Protein 2V62 (pdb70)

Radius of gyration: 31.44 Å; Cα contacts (8 Å, |Δi|>4): 1199; chains: 2; bounding box: 47×101×78 Å

Solvent-accessible surface area: 27498 Å² total; per-residue (Å²): 75,91,77,43,54,73,1,57,8,160,143,55,54,95,14,37,3,8,65,73,127,85,55,19,32,0,39,16,71,134,40,93,67,133,62,15,41,19,4,0,53,13,49,38,88,97,36,86,8,85,29,5,14,75,0,1,83,105,1,1,101,63,114,63,9,42,38,52,40,129,196,77,169,26,102,21,8,1,3,0,47,45,80,8,6,5,83,14,66,58,96,82,52,50,65,39,0,0,0,10,30,56,23,28,87,35,0,114,93,41,31,26,66,121,24,30,15,66,50,79,2,0,20,14,0,0,10,15,0,0,8,0,0,48,8,0,3,105,48,43,7,0,0,3,12,0,48,12,34,10,0,35,23,4,94,113,62,87,59,35,0,16,0,10,58,0,11,86,17,70,63,5,20,29,122,57,104,38,71,112,4,78,67,41,119,218,90,19,52,97,28,38,36,31,19,3,0,1,0,9,3,28,9,5,32,27,0,37,5,0,0,0,6,2,0,0,0,0,0,0,48,4,10,22,13,112,1,54,0,58,169,60,62,135,70,41,88,28,0,40,70,24,0,30,84,10,6,74,61,18,44,58,24,0,54,159,77,21,60,133,79,18,50,2,76,24,1,1,86,0,0,53,29,6,32,70,11,9,1,58,64,110,2,80,7,81,29,2,56,146,31,2,38,75,165,57,57,129,65,41,121,22,56,51,67,64,155,85,102,72,92,122,41,56,66,2,75,8,160,143,54,52,86,15,37,1,2,54,73,131,100,37,52,19,36,0,15,14,70,132,41,85,118,126,84,13,44,19,6,0,51,8,18,83,137,111,38,78,9,80,29,3,15,72,0,2,90,104,2,5,96,61,106,65,11,45,43,43,39,123,188,99,158,23,101,22,8,3,3,0,53,44,78,8,5,5,78,15,77,56,88,82,52,56,61,50,0,1,0,8,31,58,21,29,85,35,0,112,93,40,32,25,65,122,25,29,16,59,51,78,2,0,19,14,0,0,11,20,0,0,10,0,0,44,7,0,4,108,49,41,6,0,0,3,13,0,46,12,33,10,0,33,25,4,97,96,64,84,62,35,0,18,0,7,49,0,6,77,14,72,63,6,20,30,122,57,106,47,76,135,91,116,104,41,118,222,91,19,50,97,28,39,38,31,19,3,0,21,3,10,4,58,9,5,32,26,0,36,44,0,0,0,17,2,0,0,0,0,0,0,46,3,10,22,13,85,2,53,0,54,169,60,62,136,71,42,88,29,0,40,71,23,0,51,83,8,7,102,113,31,58,24,25,0,18,39,56,2,17,7,10,15,16,0,44,25,1,2,86,0,0,52,30,7,90,86,17,52,26,88,77,114,2,80,8,79,28,1,57,145,33,2,34,75,145,59,105,117,67,40,122,20,56,50,66,64,80,13,76

Sequence (619 aa):
FPEGKVLDDMEGNQWVLGKKILIYLAFPTNKPEKDARHVVKVEYQEGPLFSELKFYQRVAKKDCIKKWIERKQLDYLGIPLFYGSGLTEFKGRSYRFMVMERLGIDLQKISGQNGTFKKSTVLQLGIRMLDVLEYIHENEYVHGDIKAANLLLGYKNPDQVYLADYGLSYRYCPNGNHKQYQENPRKGHNGTIEFTSLDAHKGVALSRRSDVEILGYCMLRWLCGKLPWEQNLKDPVAVQTAKTNLLDELPQSVLKWAPSGSSCCEIAQFLVCAHSLAYDEKPNYQALKKILNPHGIPLGPLDFSTKGQFPEGKVLDDMEGNQWVLGKKIGLIYLAFPTNKPEKDARHVVKVEEYYQQEEGPLFSELKFYQRVAKKDCIKKWIERKQLDYLGIPLFYGSGLTEFKGRSYRFMVMERLGIDLQKISGQNGTFKKSTVLQLGIRMLDVLEYIHENEYVHGDIKAANLLLGYKNPDQVYLADYGLSYRYCPNGNHKQYQENPRKGHNGTIEFTSLDAHKGVALSRRSDVEILGYCMLRWLCGKLPWEQNLKDPVAVQTAKTNLLDELPQSVLKWAPSGSSCCEIAQFLVCAHSLAYDEKPNYQALKKILNPHGIPLGPLDFSTKGQ

InterPro domains:
  IPR000719 Protein kinase domain [PF00069] (31-263)
  IPR000719 Protein kinase domain [PS50011] (29-319)
  IPR000719 Protein kinase domain [SM00220] (29-313)
  IPR008271 Serine/threonine-protein kinase, active site [PS00108] (162-174)
  IPR011009 Protein kinase-like domain superfamily [SSF56112] (23-317)
  IPR050235 Casein kinase 1/Serine/threonine-protein kinase-like [PTHR11909] (19-368)

Structure (mmCIF, N/CA/C/O backbone):
data_2V62
#
_entry.id   2V62
#
_cell.length_a   70.655
_cell.length_b   157.532
_cell.length_c   56.288
_cell.angle_alpha   90.00
_cell.angle_beta   90.00
_cell.angle_gamma   90.00
#
_symmetry.space_group_name_H-M   'P 21 21 2'
#
loop_
_entity.id
_entity.type
_entity.pdbx_description
1 polymer 'SERINE/THREONINE-PROTEIN KINASE VRK2'
2 non-polymer 'MAGNESIUM ION'
3 non-polymer 'SUCCINIC ACID'
4 non-polymer 1,2-ETHANEDIOL
5 water water
#
loop_
_atom_site.group_PDB
_atom_site.id
_atom_site.type_symbol
_atom_site.label_atom_id
_atom_site.label_alt_id
_atom_site.label_comp_id
_atom_site.label_asym_id
_atom_site.label_entity_id
_atom_site.label_seq_id
_atom_site.pdbx_PDB_ins_code
_atom_site.Cartn_x
_atom_site.Cartn_y
_atom_site.Cartn_z
_atom_site.occupancy
_atom_site.B_iso_or_equiv
_atom_site.auth_seq_id
_atom_site.auth_comp_id
_atom_site.auth_asym_id
_atom_site.auth_atom_id
_atom_site.pdbx_PDB_model_num
ATOM 1 N N . PHE A 1 25 ? 29.465 -4.372 24.435 1.00 45.97 15 PHE A N 1
ATOM 2 C CA . PHE A 1 25 ? 28.432 -5.428 24.688 1.00 44.84 15 PHE A CA 1
ATOM 3 C C . PHE A 1 25 ? 27.874 -6.009 23.390 1.00 42.93 15 PHE A C 1
ATOM 4 O O . PHE A 1 25 ? 27.491 -5.257 22.489 1.00 44.76 15 PHE A O 1
ATOM 12 N N . PRO A 1 26 ? 27.783 -7.348 23.306 1.00 38.46 16 PRO A N 1
ATOM 13 C CA . PRO A 1 26 ? 27.248 -7.961 22.090 1.00 35.99 16 PRO A CA 1
ATOM 14 C C . PRO A 1 26 ? 25.731 -7.781 21.946 1.00 34.42 16 PRO A C 1
ATOM 15 O O . PRO A 1 26 ? 25.006 -7.803 22.941 1.00 34.31 16 PRO A O 1
ATOM 19 N N . GLU A 1 27 ? 25.274 -7.590 20.707 1.00 35.57 17 GLU A N 1
ATOM 20 C CA . GLU A 1 27 ? 23.844 -7.621 20.373 1.00 33.11 17 GLU A CA 1
ATOM 21 C C . GLU A 1 27 ? 23.313 -9.022 20.654 1.00 30.39 17 GLU A C 1
ATOM 22 O O . GLU A 1 27 ? 23.971 -10.006 20.327 1.00 23.24 17 GLU A O 1
ATOM 24 N N . GLY A 1 28 ? 22.144 -9.109 21.287 1.00 30.92 18 GLY A N 1
ATOM 25 C CA . GLY A 1 28 ? 21.579 -10.397 21.704 1.00 26.57 18 GLY A CA 1
ATOM 26 C C . GLY A 1 28 ? 21.720 -10.667 23.191 1.00 24.80 18 GLY A C 1
ATOM 27 O O . GLY A 1 28 ? 21.022 -11.521 23.731 1.00 25.02 18 GLY A O 1
ATOM 28 N N . LYS A 1 29 ? 22.620 -9.946 23.858 1.00 24.78 19 LYS A N 1
ATOM 29 C CA . LYS A 1 29 ? 22.804 -10.085 25.297 1.00 22.08 19 LYS A CA 1
ATOM 30 C C . LYS A 1 29 ? 21.515 -9.739 26.033 1.00 21.50 19 LYS A C 1
ATOM 31 O O . LYS A 1 29 ? 20.941 -8.666 25.807 1.00 19.34 19 LYS A O 1
ATOM 37 N N . VAL A 1 30 ? 21.075 -10.647 26.907 1.00 21.24 20 VAL A N 1
ATOM 38 C CA . VAL A 1 30 ? 19.868 -10.445 27.703 1.00 23.34 20 VAL A CA 1
ATOM 39 C C . VAL A 1 30 ? 20.232 -9.845 29.034 1.00 21.15 20 VAL A C 1
ATOM 40 O O . VAL A 1 30 ? 21.127 -10.336 29.735 1.00 24.53 20 VAL A O 1
ATOM 44 N N . LEU A 1 31 ? 19.531 -8.761 29.374 1.00 20.27 21 LEU A N 1
ATOM 45 C CA . LEU A 1 31 ? 19.687 -8.083 30.641 1.00 20.67 21 LEU A CA 1
ATOM 46 C C . LEU A 1 31 ? 18.443 -8.342 31.476 1.00 18.56 21 LEU A C 1
ATOM 47 O O . LEU A 1 31 ? 17.346 -8.456 30.959 1.00 20.89 21 LEU A O 1
ATOM 52 N N . ASP A 1 32 ? 18.644 -8.430 32.773 1.00 16.33 22 ASP A N 1
ATOM 53 C CA . ASP A 1 32 ? 17.596 -8.638 33.750 1.00 18.55 22 ASP A CA 1
ATOM 54 C C . ASP A 1 32 ? 17.514 -7.386 34.620 1.00 19.84 22 ASP A C 1
ATOM 55 O O . ASP A 1 32 ? 18.479 -7.018 35.298 1.00 22.79 22 ASP A O 1
ATOM 57 N N . ASP A 1 33 ? 16.352 -6.749 34.623 1.00 22.20 23 ASP A N 1
ATOM 58 C CA . ASP A 1 33 ? 16.174 -5.545 35.434 1.00 15.52 23 ASP A CA 1
ATOM 59 C C . ASP A 1 33 ? 15.698 -5.946 36.813 1.00 20.54 23 ASP A C 1
ATOM 60 O O . ASP A 1 33 ? 15.458 -7.130 37.066 1.00 17.42 23 ASP A O 1
ATOM 65 N N . MET A 1 34 ? 15.678 -4.986 37.733 1.00 18.85 24 MET A N 1
ATOM 66 C CA . MET A 1 34 ? 15.312 -5.261 39.110 1.00 14.55 24 MET A CA 1
ATOM 67 C C . MET A 1 34 ? 13.897 -5.746 39.297 1.00 16.05 24 MET A C 1
ATOM 68 O O . MET A 1 34 ? 13.602 -6.458 40.224 1.00 17.06 24 MET A O 1
ATOM 73 N N . GLU A 1 35 ? 12.998 -5.350 38.414 1.00 17.83 25 GLU A N 1
ATOM 74 C CA . GLU A 1 35 ? 11.633 -5.771 38.520 1.00 19.84 25 GLU A CA 1
ATOM 75 C C . GLU A 1 35 ? 11.522 -7.226 38.112 1.00 19.83 25 GLU A C 1
ATOM 76 O O . GLU A 1 35 ? 10.608 -7.910 38.551 1.00 17.44 25 GLU A O 1
ATOM 82 N N . GLY A 1 36 ? 12.494 -7.691 37.324 1.00 14.69 26 GLY A N 1
ATOM 83 C CA . GLY A 1 36 ? 12.555 -9.046 36.837 1.00 12.78 26 GLY A CA 1
ATOM 84 C C . GLY A 1 36 ? 12.146 -9.144 35.370 1.00 12.31 26 GLY A C 1
ATOM 85 O O . GLY A 1 36 ? 11.990 -10.251 34.847 1.00 16.82 26 GLY A O 1
ATOM 86 N N . ASN A 1 37 ? 11.972 -8.014 34.694 1.00 16.88 27 ASN A N 1
ATOM 87 C CA . ASN A 1 37 ? 11.789 -8.027 33.229 1.00 11.73 27 ASN A CA 1
ATOM 88 C C . ASN A 1 37 ? 13.118 -8.311 32.570 1.00 15.56 27 ASN A C 1
ATOM 89 O O . ASN A 1 37 ? 14.175 -7.963 33.102 1.00 16.36 27 ASN A O 1
ATOM 94 N N . GLN A 1 38 ? 13.049 -8.946 31.415 1.00 14.22 28 GLN A N 1
ATOM 95 C CA . GLN A 1 38 ? 14.218 -9.289 30.637 1.00 19.31 28 GLN A CA 1
ATOM 96 C C . GLN A 1 38 ? 14.246 -8.462 29.346 1.00 19.47 28 GLN A C 1
ATOM 97 O O . GLN A 1 38 ? 13.212 -8.220 28.700 1.00 14.65 28 GLN A O 1
ATOM 103 N N . TRP A 1 39 ? 15.443 -8.017 28.986 1.00 17.37 29 TRP A N 1
ATOM 104 C CA . TRP A 1 39 ? 15.629 -7.157 27.823 1.00 16.96 29 TRP A CA 1
ATOM 105 C C . TRP A 1 39 ? 16.758 -7.676 26.968 1.00 19.62 29 TRP A C 1
ATOM 106 O O . TRP A 1 39 ? 17.768 -8.109 27.494 1.00 19.09 29 TRP A O 1
ATOM 117 N N . VAL A 1 40 ? 16.602 -7.622 25.655 1.00 18.18 30 VAL A N 1
ATOM 118 C CA . VAL A 1 40 ? 17.651 -8.083 24.749 1.00 22.61 30 VAL A CA 1
ATOM 119 C C . VAL A 1 40 ? 18.232 -6.853 24.067 1.00 24.81 30 VAL A C 1
ATOM 120 O O . VAL A 1 40 ? 17.499 -6.036 23.503 1.00 25.74 30 VAL A O 1
ATOM 124 N N . LEU A 1 41 ? 19.555 -6.725 24.167 1.00 25.84 31 LEU A N 1
ATOM 125 C CA . LEU A 1 41 ? 20.302 -5.631 23.547 1.00 22.05 31 LEU A CA 1
ATOM 126 C C . LEU A 1 41 ? 20.296 -5.713 22.043 1.00 23.11 31 LEU A C 1
ATOM 127 O O . LEU A 1 41 ? 20.523 -6.791 21.471 1.00 28.10 31 LEU A O 1
ATOM 132 N N . GLY A 1 42 ? 20.075 -4.562 21.410 1.00 24.97 32 GLY A N 1
ATOM 133 C CA . GLY A 1 42 ? 20.194 -4.416 19.966 1.00 22.54 32 GLY A CA 1
ATOM 134 C C . GLY A 1 42 ? 21.497 -3.720 19.626 1.00 22.87 32 GLY A C 1
ATOM 135 O O . GLY A 1 42 ? 22.442 -3.737 20.418 1.00 22.57 32 GLY A O 1
ATOM 136 N N . LYS A 1 43 ? 21.538 -3.084 18.460 1.00 21.70 33 LYS A N 1
ATOM 137 C CA . LYS A 1 43 ? 22.737 -2.386 18.009 1.00 23.84 33 LYS A CA 1
ATOM 138 C C . LYS A 1 43 ? 23.017 -1.086 18.797 1.00 22.94 33 LYS A C 1
ATOM 139 O O . LYS A 1 43 ? 22.090 -0.367 19.193 1.00 19.60 33 LYS A O 1
ATOM 141 N N . LYS A 1 44 ? 24.301 -0.785 19.009 1.00 22.87 34 LYS A N 1
ATOM 142 C CA . LYS A 1 44 ? 24.710 0.494 19.597 1.00 21.66 34 LYS A CA 1
ATOM 143 C C . LYS A 1 44 ? 24.266 1.649 18.694 1.00 22.50 34 LYS A C 1
ATOM 144 O O . LYS A 1 44 ? 24.206 1.499 17.470 1.00 25.54 34 LYS A O 1
ATOM 146 N N . ILE A 1 45 ? 23.941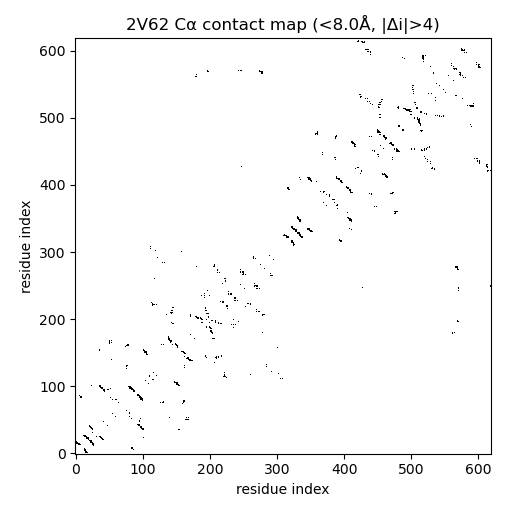 2.787 19.297 1.00 27.94 35 ILE A N 1
ATOM 147 C CA . ILE A 1 45 ? 23.634 4.020 18.559 1.00 30.27 35 ILE A CA 1
ATOM 148 C C . ILE A 1 45 ? 24.673 5.087 18.913 1.00 32.26 35 ILE A C 1
ATOM 149 O O . ILE A 1 45 ? 24.821 5.448 20.094 1.00 36.23 35 ILE A O 1
ATOM 154 N N . LEU A 1 52 ? 27.480 4.357 26.619 1.00 42.39 42 LEU A N 1
ATOM 155 C CA . LEU A 1 52 ? 26.863 3.651 25.501 1.00 36.27 42 LEU A CA 1
ATOM 156 C C . LEU A 1 52 ? 25.314 3.566 25.612 1.00 32.18 42 LEU A C 1
ATOM 157 O O . LEU A 1 52 ? 24.736 3.337 26.698 1.00 23.52 42 LEU A O 1
ATOM 159 N N . ILE A 1 53 ? 24.665 3.755 24.462 1.00 29.24 43 ILE A N 1
ATOM 160 C CA . ILE A 1 53 ? 23.223 3.613 24.319 1.00 28.96 43 ILE A CA 1
ATOM 161 C C . ILE A 1 53 ? 22.936 2.571 23.233 1.00 26.96 43 ILE A C 1
ATOM 162 O O . ILE A 1 53 ? 23.562 2.578 22.171 1.00 29.94 43 ILE A O 1
ATOM 167 N N . TYR A 1 54 ? 22.045 1.630 23.538 1.00 24.79 44 TYR A N 1
ATOM 168 C CA . TYR A 1 54 ? 21.692 0.556 22.609 1.00 21.77 44 TYR A CA 1
ATOM 169 C C . TYR A 1 54 ? 20.199 0.504 22.436 1.00 20.33 44 TYR A C 1
ATOM 170 O O . TYR A 1 54 ? 19.454 0.873 23.345 1.00 19.67 44 TYR A O 1
ATOM 179 N N . LEU A 1 55 ? 19.758 0.023 21.283 1.00 20.73 45 LEU A N 1
ATOM 180 C CA . LEU A 1 55 ? 18.365 -0.352 21.122 1.00 21.64 45 LEU A CA 1
ATOM 181 C C . LEU A 1 55 ? 18.113 -1.516 22.067 1.00 24.80 45 LEU A C 1
ATOM 182 O O . LEU A 1 55 ? 19.025 -2.296 22.342 1.00 29.66 45 LEU A O 1
ATOM 187 N N . ALA A 1 56 ? 16.897 -1.609 22.593 1.00 23.07 46 ALA A N 1
ATOM 188 C CA . ALA A 1 56 ? 16.526 -2.706 23.474 1.00 22.72 46 ALA A CA 1
ATOM 189 C C . ALA A 1 56 ? 15.175 -3.259 23.027 1.00 22.86 46 ALA A C 1
ATOM 190 O O . ALA A 1 56 ? 14.341 -2.535 22.453 1.00 18.79 46 ALA A O 1
ATOM 192 N N . PHE A 1 57 ? 14.998 -4.567 23.196 1.00 23.39 47 PHE A N 1
ATOM 193 C CA . PHE A 1 57 ? 13.713 -5.201 22.939 1.00 23.29 47 PHE A CA 1
ATOM 194 C C . PHE A 1 57 ? 13.317 -5.999 24.181 1.00 23.95 47 PHE A C 1
ATOM 195 O O . PHE A 1 57 ? 14.178 -6.590 24.852 1.00 21.48 47 PHE A O 1
ATOM 203 N N . PRO A 1 58 ? 12.022 -5.991 24.524 1.00 22.78 48 PRO A N 1
ATOM 204 C CA . PRO A 1 58 ? 11.564 -6.921 25.536 1.00 26.94 48 PRO A CA 1
ATOM 205 C C . PRO A 1 58 ? 11.608 -8.336 24.963 1.00 18.42 48 PRO A C 1
ATOM 206 O O . PRO A 1 58 ? 11.333 -8.525 23.779 1.00 23.22 48 PRO A O 1
ATOM 210 N N . THR A 1 59 ? 11.969 -9.318 25.786 1.00 22.92 49 THR A N 1
ATOM 211 C CA . THR A 1 59 ? 12.083 -10.700 25.332 1.00 24.79 49 THR A CA 1
ATOM 212 C C . THR A 1 59 ? 10.693 -11.314 25.039 1.00 28.88 49 THR A C 1
ATOM 213 O O . THR A 1 59 ? 10.581 -12.303 24.301 1.00 33.06 49 THR A O 1
ATOM 217 N N . ASN A 1 60 ? 9.648 -10.701 25.596 1.00 32.73 50 ASN A N 1
ATOM 218 C CA . ASN A 1 60 ? 8.261 -11.108 25.336 1.00 37.80 50 ASN A CA 1
ATOM 219 C C . ASN A 1 60 ? 7.670 -10.645 23.975 1.00 37.22 50 ASN A C 1
ATOM 220 O O . ASN A 1 60 ? 7.070 -11.453 23.262 1.00 36.83 50 ASN A O 1
ATOM 225 N N . LYS A 1 61 ? 7.834 -9.365 23.624 1.00 40.73 51 LYS A N 1
ATOM 226 C CA . LYS A 1 61 ? 7.290 -8.807 22.369 1.00 36.83 51 LYS A CA 1
ATOM 227 C C . LYS A 1 61 ? 8.252 -9.026 21.186 1.00 39.53 51 LYS A C 1
ATOM 228 O O . LYS A 1 61 ? 9.396 -9.435 21.396 1.00 41.12 51 LYS A O 1
ATOM 230 N N . PRO A 1 62 ? 7.781 -8.796 19.930 1.00 43.50 52 PRO A N 1
ATOM 231 C CA . PRO A 1 62 ? 8.646 -8.914 18.737 1.00 40.46 52 PRO A CA 1
ATOM 232 C C . PRO A 1 62 ? 9.379 -7.595 18.348 1.00 42.34 52 PRO A C 1
ATOM 233 O O . PRO A 1 62 ? 8.900 -6.484 18.666 1.00 40.92 52 PRO A O 1
ATOM 237 N N . GLU A 1 63 ? 10.520 -7.743 17.656 1.00 39.41 53 GLU A N 1
ATOM 238 C CA . GLU A 1 63 ? 11.458 -6.630 17.357 1.00 37.30 53 GLU A CA 1
ATOM 239 C C . GLU A 1 63 ? 10.826 -5.452 16.585 1.00 29.70 53 GLU A C 1
ATOM 240 O O . GLU A 1 63 ? 11.233 -4.288 16.730 1.00 29.48 53 GLU A O 1
ATOM 242 N N . LYS A 1 64 ? 9.826 -5.783 15.778 1.00 18.82 54 LYS A N 1
ATOM 243 C CA . LYS A 1 64 ? 9.034 -4.834 15.023 1.00 21.57 54 LYS A CA 1
ATOM 244 C C . LYS A 1 64 ? 8.551 -3.707 15.921 1.00 27.09 54 LYS A C 1
ATOM 245 O O . LYS A 1 64 ? 8.550 -2.527 15.542 1.00 28.97 54 LYS A O 1
ATOM 248 N N . ASP A 1 65 ? 8.164 -4.081 17.133 1.00 34.15 55 ASP A N 1
ATOM 249 C CA . ASP A 1 65 ? 7.632 -3.138 18.093 1.00 37.81 55 ASP A CA 1
ATOM 250 C C . ASP A 1 65 ? 8.744 -2.609 19.062 1.00 39.42 55 ASP A C 1
ATOM 251 O O . ASP A 1 65 ? 8.580 -2.663 20.284 1.00 49.05 55 ASP A O 1
ATOM 253 N N . ALA A 1 66 ? 9.860 -2.096 18.513 1.00 37.03 56 ALA A N 1
ATOM 254 C CA . ALA A 1 66 ? 11.032 -1.665 19.330 1.00 38.64 56 ALA A CA 1
ATOM 255 C C . ALA A 1 66 ? 10.967 -0.189 19.749 1.00 35.75 56 ALA A C 1
ATOM 256 O O . ALA A 1 66 ? 11.363 0.710 18.990 1.00 38.26 56 ALA A O 1
ATOM 258 N N . ARG A 1 67 ? 10.506 0.066 20.967 1.00 30.26 57 ARG A N 1
ATOM 259 C CA . ARG A 1 67 ? 10.257 1.419 21.399 1.00 25.99 57 ARG A CA 1
ATOM 260 C C . ARG A 1 67 ? 11.140 1.787 22.589 1.00 22.23 57 ARG A C 1
ATOM 261 O O . ARG A 1 67 ? 10.769 2.667 23.371 1.00 22.08 57 ARG A O 1
ATOM 263 N N . HIS A 1 68 ? 12.290 1.101 22.719 1.00 13.57 58 HIS A N 1
ATOM 264 C CA . HIS A 1 68 ? 13.150 1.185 23.915 1.00 14.60 58 HIS A CA 1
ATOM 265 C C . HIS A 1 68 ? 14.622 1.335 23.586 1.00 13.24 58 HIS A C 1
ATOM 266 O O . HIS A 1 68 ? 15.109 0.816 22.597 1.00 17.74 58 HIS A O 1
ATOM 273 N N . VAL A 1 69 ? 15.360 1.929 24.529 1.00 15.96 59 VAL A N 1
ATOM 274 C CA . VAL A 1 69 ? 16.813 1.934 24.413 1.00 12.40 59 VAL A CA 1
ATOM 275 C C . VAL A 1 69 ? 17.331 1.587 25.740 1.00 13.67 59 VAL A C 1
ATOM 276 O O . VAL A 1 69 ? 16.618 1.761 26.687 1.00 12.90 59 VAL A O 1
ATOM 280 N N . VAL A 1 70 ? 18.546 1.067 25.809 1.00 18.34 60 VAL A N 1
ATOM 281 C CA . VAL A 1 70 ? 19.165 0.805 27.103 1.00 15.77 60 VAL A CA 1
ATOM 282 C C . VAL A 1 70 ? 20.448 1.624 27.175 1.00 18.80 60 VAL A C 1
ATOM 283 O O . VAL A 1 70 ? 21.250 1.641 26.227 1.00 24.97 60 VAL A O 1
ATOM 287 N N . LYS A 1 71 ? 20.618 2.312 28.291 1.00 22.58 61 LYS A N 1
ATOM 288 C CA . LYS A 1 71 ? 21.799 3.113 28.557 1.00 20.85 61 LYS A CA 1
ATOM 289 C C . LYS A 1 71 ? 22.695 2.356 29.537 1.00 20.70 61 LYS A C 1
ATOM 290 O O . LYS A 1 71 ? 22.237 1.921 30.578 1.00 21.99 61 LYS A O 1
ATOM 296 N N . VAL A 1 72 ? 23.969 2.174 29.198 1.00 22.74 62 VAL A N 1
ATOM 297 C CA . VAL A 1 72 ? 24.891 1.359 30.008 1.00 18.60 62 VAL A CA 1
ATOM 298 C C . VAL A 1 72 ? 26.131 2.159 30.403 1.00 25.92 62 VAL A C 1
ATOM 299 O O . VAL A 1 72 ? 26.684 2.874 29.572 1.00 35.37 62 VAL A O 1
ATOM 303 N N . GLU A 1 73 ? 26.520 2.046 31.680 1.00 31.21 63 GLU A N 1
ATOM 304 C CA . GLU A 1 73 ? 27.755 2.633 32.252 1.00 37.79 63 GLU A CA 1
ATOM 305 C C . GLU A 1 73 ? 28.240 1.655 33.327 1.00 42.37 63 GLU A C 1
ATOM 306 O O . GLU A 1 73 ? 27.452 0.847 33.816 1.00 43.87 63 GLU A O 1
ATOM 312 N N . TYR A 1 74 ? 29.516 1.720 33.710 1.00 48.87 64 TYR A N 1
ATOM 313 C CA . TYR A 1 74 ? 30.000 0.998 34.907 1.00 53.07 64 TYR A CA 1
ATOM 314 C C . TYR A 1 74 ? 29.247 1.458 36.174 1.00 55.11 64 TYR A C 1
ATOM 315 O O . TYR A 1 74 ? 28.404 2.357 36.108 1.00 51.13 64 TYR A O 1
ATOM 317 N N . GLN A 1 75 ? 29.553 0.859 37.327 1.00 59.05 65 GLN A N 1
ATOM 318 C CA . GLN A 1 75 ? 29.082 1.407 38.621 1.00 63.21 65 GLN A CA 1
ATOM 319 C C . GLN A 1 75 ? 30.015 2.525 39.148 1.00 67.48 65 GLN A C 1
ATOM 320 O O . GLN A 1 75 ? 30.051 2.790 40.354 1.00 68.25 65 GLN A O 1
ATOM 326 N N . GLU A 1 76 ? 30.753 3.177 38.245 1.00 72.03 66 GLU A N 1
ATOM 327 C CA . GLU A 1 76 ? 31.716 4.218 38.607 1.00 74.64 66 GLU A CA 1
ATOM 328 C C . GLU A 1 76 ? 31.016 5.565 38.747 1.00 77.20 66 GLU A C 1
ATOM 329 O O . GLU A 1 76 ? 29.971 5.672 39.391 1.00 79.48 66 GLU A O 1
ATOM 331 N N . GLY A 1 78 ? 28.158 6.969 38.207 1.00 51.62 68 GLY A N 1
ATOM 332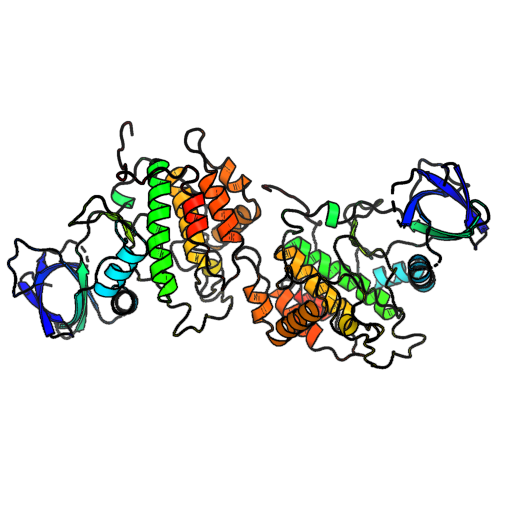 C CA . GLY A 1 78 ? 28.239 8.399 38.508 1.00 50.14 68 GLY A CA 1
ATOM 333 C C . GLY A 1 78 ? 27.080 9.217 37.941 1.00 44.53 68 GLY A C 1
ATOM 334 O O . GLY A 1 78 ? 26.057 9.401 38.605 1.00 44.97 68 GLY A O 1
ATOM 335 N N . PRO A 1 79 ? 27.253 9.770 36.732 1.00 45.60 69 PRO A N 1
ATOM 336 C CA . PRO A 1 79 ? 26.123 10.432 36.037 1.00 41.39 69 PRO A CA 1
ATOM 337 C C . PRO A 1 79 ? 24.929 9.532 35.639 1.00 38.98 69 PRO A C 1
ATOM 338 O O . PRO A 1 79 ? 23.799 10.028 35.610 1.00 39.59 69 PRO A O 1
ATOM 342 N N . LEU A 1 80 ? 25.178 8.257 35.314 1.00 39.25 70 LEU A N 1
ATOM 343 C CA . LEU A 1 80 ? 24.079 7.326 35.067 1.00 36.41 70 LEU A CA 1
ATOM 344 C C . LEU A 1 80 ? 23.309 7.058 36.359 1.00 33.76 70 LEU A C 1
ATOM 345 O O . LEU A 1 80 ? 22.104 6.993 36.325 1.00 32.15 70 LEU A O 1
ATOM 350 N N . PHE A 1 81 ? 23.994 6.928 37.495 1.00 31.69 71 PHE A N 1
ATOM 351 C CA . PHE A 1 81 ? 23.299 6.707 38.757 1.00 31.56 71 PHE A CA 1
ATOM 352 C C . PHE A 1 81 ? 22.519 7.942 39.158 1.00 28.93 71 PHE A C 1
ATOM 353 O O . PHE A 1 81 ? 21.435 7.829 39.719 1.00 30.10 71 PHE A O 1
ATOM 361 N N . SER A 1 82 ? 23.070 9.128 38.866 1.00 35.41 72 SER A N 1
ATOM 362 C CA . SER A 1 82 ? 22.346 10.374 39.004 1.00 35.87 72 SER A CA 1
ATOM 363 C C . SER A 1 82 ? 21.113 10.394 38.111 1.00 33.98 72 SER A C 1
ATOM 364 O O . SER A 1 82 ? 20.061 10.763 38.574 1.00 30.38 72 SER A O 1
ATOM 367 N N . GLU A 1 83 ? 21.234 10.005 36.847 1.00 32.33 73 GLU A N 1
ATOM 368 C CA . GLU A 1 83 ? 20.052 9.897 35.991 1.00 31.59 73 GLU A CA 1
ATOM 369 C C . GLU A 1 83 ? 19.084 8.859 36.511 1.00 29.00 73 GLU A C 1
ATOM 370 O O . GLU A 1 83 ? 17.888 9.071 36.480 1.00 30.31 73 GLU A O 1
ATOM 376 N N . LEU A 1 84 ? 19.608 7.710 36.938 1.00 30.38 74 LEU A N 1
ATOM 377 C CA . LEU A 1 84 ? 18.749 6.653 37.500 1.00 29.71 74 LEU A CA 1
ATOM 378 C C . LEU A 1 84 ? 17.860 7.082 38.673 1.00 32.75 74 LEU A C 1
ATOM 379 O O . LEU A 1 84 ? 16.680 6.748 38.673 1.00 32.26 74 LEU A O 1
ATOM 384 N N . LYS A 1 85 ? 18.408 7.793 39.672 1.00 29.68 75 LYS A N 1
ATOM 385 C CA . LYS A 1 85 ? 17.593 8.310 40.753 1.00 32.56 75 LYS A CA 1
ATOM 386 C C . LYS A 1 85 ? 16.517 9.244 40.212 1.00 31.86 75 LYS A C 1
ATOM 387 O O . LYS A 1 85 ? 15.389 9.122 40.609 1.00 31.46 75 LYS A O 1
ATOM 393 N N . PHE A 1 86 ? 16.851 10.134 39.276 1.00 29.96 76 PHE A N 1
ATOM 394 C CA . PHE A 1 86 ? 15.806 10.971 38.687 1.00 28.71 76 PHE A CA 1
ATOM 395 C C . PHE A 1 86 ? 14.620 10.187 37.996 1.00 33.57 76 PHE A C 1
ATOM 396 O O . PHE A 1 86 ? 13.422 10.329 38.326 1.00 30.76 76 PHE A O 1
ATOM 404 N N . TYR A 1 87 ? 14.980 9.291 37.099 1.00 27.38 77 TYR A N 1
ATOM 405 C CA . TYR A 1 87 ? 14.032 8.584 36.245 1.00 27.79 77 TYR A CA 1
ATOM 406 C C . TYR A 1 87 ? 13.193 7.657 37.067 1.00 34.64 77 TYR A C 1
ATOM 407 O O . TYR A 1 87 ? 12.010 7.601 36.863 1.00 32.03 77 TYR A O 1
ATOM 416 N N . GLN A 1 88 ? 13.781 6.976 38.048 1.00 34.95 78 GLN A N 1
ATOM 417 C CA . GLN A 1 88 ? 13.010 6.109 38.939 1.00 33.40 78 GLN A CA 1
ATOM 418 C C . GLN A 1 88 ? 12.016 6.884 39.775 1.00 34.40 78 GLN A C 1
ATOM 419 O O . GLN A 1 88 ? 10.920 6.395 40.036 1.00 34.28 78 GLN A O 1
ATOM 425 N N . ARG A 1 89 ? 12.403 8.078 40.234 1.00 35.51 79 ARG A N 1
ATOM 426 C CA . ARG A 1 89 ? 11.539 8.827 41.148 1.00 33.60 79 ARG A CA 1
ATOM 427 C C . ARG A 1 89 ? 10.515 9.663 40.406 1.00 35.52 79 ARG A C 1
ATOM 428 O O . ARG A 1 89 ? 9.439 9.911 40.918 1.00 31.34 79 ARG A O 1
ATOM 436 N N . VAL A 1 90 ? 10.845 10.100 39.196 1.00 34.00 80 VAL A N 1
ATOM 437 C CA . VAL A 1 90 ? 10.016 11.091 38.508 1.00 32.44 80 VAL A CA 1
ATOM 438 C C . VAL A 1 90 ? 9.330 10.603 37.238 1.00 39.18 80 VAL A C 1
ATOM 439 O O . VAL A 1 90 ? 8.212 11.037 36.959 1.00 39.74 80 VAL A O 1
ATOM 443 N N . ALA A 1 91 ? 9.975 9.726 36.464 1.00 42.70 81 ALA A N 1
ATOM 444 C CA . ALA A 1 91 ? 9.483 9.366 35.123 1.00 40.27 81 ALA A CA 1
ATOM 445 C C . ALA A 1 91 ? 8.577 8.139 35.133 1.00 42.55 81 ALA A C 1
ATOM 446 O O . ALA A 1 91 ? 8.773 7.174 34.371 1.00 41.19 81 ALA A O 1
ATOM 448 N N . LYS A 1 92 ? 7.558 8.238 35.986 1.00 42.75 82 LYS A N 1
ATOM 449 C CA . LYS A 1 92 ? 6.537 7.228 36.202 1.00 43.64 82 LYS A CA 1
ATOM 450 C C . LYS A 1 92 ? 5.348 7.437 35.275 1.00 39.99 82 LYS A C 1
ATOM 451 O O . LYS A 1 92 ? 4.697 8.476 35.331 1.00 42.23 82 LYS A O 1
ATOM 457 N N . LYS A 1 93 ? 5.044 6.433 34.458 1.00 43.63 83 LYS A N 1
ATOM 458 C CA . LYS A 1 93 ? 4.023 6.558 33.407 1.00 43.37 83 LYS A CA 1
ATOM 459 C C . LYS A 1 93 ? 2.689 7.054 33.931 1.00 43.06 83 LYS A C 1
ATOM 460 O O . LYS A 1 93 ? 2.114 7.978 33.372 1.00 42.85 83 LYS A O 1
ATOM 462 N N . ASP A 1 94 ? 2.198 6.443 35.002 1.00 41.98 84 ASP A N 1
ATOM 463 C CA . ASP A 1 94 ? 0.840 6.730 35.475 1.00 43.25 84 ASP A CA 1
ATOM 464 C C . ASP A 1 94 ? 0.677 8.138 36.055 1.00 41.63 84 ASP A C 1
ATOM 465 O O . ASP A 1 94 ? -0.324 8.809 35.807 1.00 40.70 84 ASP A O 1
ATOM 474 N N . CYS A 1 95 ? 1.662 8.582 36.821 1.00 44.10 85 CYS A N 1
ATOM 475 C CA . CYS A 1 95 ? 1.644 9.941 37.350 1.00 44.26 85 CYS A CA 1
ATOM 476 C C . CYS A 1 95 ? 1.756 10.986 36.230 1.00 42.20 85 CYS A C 1
ATOM 477 O O . CYS A 1 95 ? 1.029 11.965 36.214 1.00 41.72 85 CYS A O 1
ATOM 480 N N . ILE A 1 96 ? 2.673 10.754 35.301 1.00 39.38 86 ILE A N 1
ATOM 481 C CA . ILE A 1 96 ? 2.834 11.619 34.146 1.00 37.40 86 ILE A CA 1
ATOM 482 C C . ILE A 1 96 ? 1.525 11.692 33.349 1.00 36.36 86 ILE A C 1
ATOM 483 O O . ILE A 1 96 ? 1.100 12.784 32.973 1.00 36.04 86 ILE A O 1
ATOM 488 N N . LYS A 1 97 ? 0.879 10.543 33.134 1.00 37.22 87 LYS A N 1
ATOM 489 C CA . LYS A 1 97 ? -0.437 10.473 32.468 1.00 38.75 87 LYS A CA 1
ATOM 490 C C . LYS A 1 97 ? -1.491 11.333 33.154 1.00 38.32 87 LYS A C 1
ATOM 491 O O . LYS A 1 97 ? -2.178 12.109 32.491 1.00 36.09 87 LYS A O 1
ATOM 493 N N . LYS A 1 98 ? -1.597 11.209 34.473 1.00 35.60 88 LYS A N 1
ATOM 494 C CA . LYS A 1 98 ? -2.604 11.936 35.250 1.00 35.64 88 LYS A CA 1
ATOM 495 C C . LYS A 1 98 ? -2.334 13.444 35.287 1.00 33.59 88 LYS A C 1
ATOM 496 O O . LYS A 1 98 ? -3.241 14.255 35.300 1.00 37.79 88 LYS A O 1
ATOM 498 N N . TRP A 1 99 ? -1.064 13.803 35.311 1.00 35.14 89 TRP A N 1
ATOM 499 C CA . TRP A 1 99 ? -0.642 15.183 35.279 1.00 32.62 89 TRP A CA 1
ATOM 500 C C . TRP A 1 99 ? -0.988 15.826 33.955 1.00 34.63 89 TRP A C 1
ATOM 501 O O . TRP A 1 99 ? -1.520 16.935 33.910 1.00 32.98 89 TRP A O 1
ATOM 512 N N . ILE A 1 100 ? -0.653 15.125 32.873 1.00 36.81 90 ILE A N 1
ATOM 513 C CA . ILE A 1 100 ? -0.995 15.526 31.502 1.00 35.32 90 ILE A CA 1
ATOM 514 C C . ILE A 1 100 ? -2.505 15.745 31.333 1.00 34.39 90 ILE A C 1
ATOM 515 O O . ILE A 1 100 ? -2.909 16.760 30.799 1.00 35.81 90 ILE A O 1
ATOM 520 N N . GLU A 1 101 ? -3.319 14.806 31.815 1.00 32.80 91 GLU A N 1
ATOM 521 C CA . GLU A 1 101 ? -4.799 14.940 31.755 1.00 39.94 91 GLU A CA 1
ATOM 522 C C . GLU A 1 101 ? -5.286 16.166 32.520 1.00 38.06 91 GLU A C 1
ATOM 523 O O . GLU A 1 101 ? -5.958 17.025 31.967 1.00 44.75 91 GLU A O 1
ATOM 529 N N . ARG A 1 102 ? -4.895 16.260 33.783 1.00 42.24 92 ARG A N 1
ATOM 530 C CA . ARG A 1 102 ? -5.268 17.385 34.631 1.00 37.86 92 ARG A CA 1
ATOM 531 C C . ARG A 1 102 ? -4.858 18.732 34.166 1.00 41.11 92 ARG A C 1
ATOM 532 O O . ARG A 1 102 ? -5.618 19.675 34.304 1.00 48.83 92 ARG A O 1
ATOM 540 N N . LYS A 1 103 ? -3.647 18.834 33.639 1.00 41.96 93 LYS A N 1
ATOM 541 C CA . LYS A 1 103 ? -3.094 20.121 33.224 1.00 41.77 93 LYS A CA 1
ATOM 542 C C . LYS A 1 103 ? -3.356 20.441 31.746 1.00 37.76 93 LYS A C 1
ATOM 543 O O . LYS A 1 103 ? -2.941 21.488 31.271 1.00 41.96 93 LYS A O 1
ATOM 547 N N . GLN A 1 104 ? -4.071 19.549 31.055 1.00 37.53 94 GLN A N 1
ATOM 548 C CA . GLN A 1 104 ? -4.502 19.706 29.648 1.00 45.06 94 GLN A CA 1
ATOM 549 C C . GLN A 1 104 ? -3.331 19.945 28.692 1.00 43.45 94 GLN A C 1
ATOM 550 O O . GLN A 1 104 ? -3.368 20.853 27.855 1.00 42.03 94 GLN A O 1
ATOM 556 N N . LEU A 1 105 ? -2.302 19.113 28.842 1.00 39.31 95 LEU A N 1
ATOM 557 C CA . LEU A 1 105 ? -1.112 19.137 28.009 1.00 36.76 95 LEU A CA 1
ATOM 558 C C . LEU A 1 105 ? -1.303 18.167 26.873 1.00 33.99 95 LEU A C 1
ATOM 559 O O . LEU A 1 105 ? -1.829 17.093 27.081 1.00 42.58 95 LEU A O 1
ATOM 564 N N . ASP A 1 106 ? -0.876 18.505 25.670 1.00 36.51 96 ASP A N 1
ATOM 565 C CA . ASP A 1 106 ? -0.850 17.477 24.632 1.00 32.23 96 ASP A CA 1
ATOM 566 C C . ASP A 1 106 ? 0.177 16.388 24.938 1.00 35.22 96 ASP A C 1
ATOM 567 O O . ASP A 1 106 ? -0.048 15.228 24.613 1.00 34.93 96 ASP A O 1
ATOM 572 N N . TYR A 1 107 ? 1.277 16.745 25.602 1.00 32.22 97 TYR A N 1
ATOM 573 C CA . TYR A 1 107 ? 2.277 15.786 26.018 1.00 29.87 97 TYR A CA 1
ATOM 574 C C . TYR A 1 107 ? 3.195 16.445 27.046 1.00 29.80 97 TYR A C 1
ATOM 575 O O . TYR A 1 107 ? 3.106 17.643 27.284 1.00 32.59 97 TYR A O 1
ATOM 584 N N . LEU A 1 108 ? 4.054 15.654 27.668 1.00 27.50 98 LEU A N 1
ATOM 585 C CA . LEU A 1 108 ? 5.115 16.173 28.520 1.00 27.12 98 LEU A CA 1
ATOM 586 C C . LEU A 1 108 ? 6.443 15.570 28.091 1.00 26.93 98 LEU A C 1
ATOM 587 O O . LEU A 1 108 ? 6.571 14.353 28.067 1.00 26.42 98 LEU A O 1
ATOM 592 N N . GLY A 1 109 ? 7.405 16.430 27.773 1.00 21.01 99 GLY A N 1
ATOM 593 C CA . GLY A 1 109 ? 8.729 16.055 27.272 1.00 21.00 99 GLY A CA 1
ATOM 594 C C . GLY A 1 109 ? 9.665 15.399 28.271 1.00 21.14 99 GLY A C 1
ATOM 595 O O . GLY A 1 109 ? 10.848 15.758 28.382 1.00 20.16 99 GLY A O 1
ATOM 596 N N . ILE A 1 110 ? 9.161 14.411 28.995 1.00 23.84 100 ILE A N 1
ATOM 597 C CA . ILE A 1 110 ? 10.010 13.582 29.857 1.00 20.17 100 ILE A CA 1
ATOM 598 C C . ILE A 1 110 ? 10.003 12.163 29.275 1.00 23.88 100 ILE A C 1
ATOM 599 O O . ILE A 1 110 ? 8.957 11.572 29.135 1.00 24.90 100 ILE A O 1
ATOM 604 N N . PRO A 1 111 ? 11.178 11.628 28.917 1.00 26.06 101 PRO A N 1
ATOM 605 C CA . PRO A 1 111 ? 11.195 10.240 28.450 1.00 27.33 101 PRO A CA 1
ATOM 606 C C . PRO A 1 111 ? 10.755 9.257 29.548 1.00 27.75 101 PRO A C 1
ATOM 607 O O . PRO A 1 111 ? 11.149 9.404 30.705 1.00 27.71 101 PRO A O 1
ATOM 611 N N . LEU A 1 112 ? 9.952 8.261 29.182 1.00 29.45 102 LEU A N 1
ATOM 612 C CA . LEU A 1 112 ? 9.497 7.268 30.151 1.00 30.81 102 LEU A CA 1
ATOM 613 C C . LEU A 1 112 ? 10.592 6.253 30.525 1.00 25.05 102 LEU A C 1
ATOM 614 O O . LEU A 1 112 ? 11.460 5.928 29.713 1.00 22.65 102 LEU A O 1
ATOM 619 N N . PHE A 1 113 ? 10.597 5.872 31.795 1.00 28.80 103 PHE A N 1
ATOM 620 C CA . PHE A 1 113 ? 11.547 4.916 32.356 1.00 26.42 103 PHE A CA 1
ATOM 621 C C . PHE A 1 113 ? 10.844 3.568 32.422 1.00 25.82 103 PHE A C 1
ATOM 622 O O . PHE A 1 113 ? 9.685 3.504 32.781 1.00 24.52 103 PHE A O 1
ATOM 630 N N . TYR A 1 114 ? 11.570 2.505 32.076 1.00 24.04 104 TYR A N 1
ATOM 631 C CA . TYR A 1 114 ? 11.006 1.137 32.055 1.00 24.95 104 TYR A CA 1
ATOM 632 C C . TYR A 1 114 ? 11.629 0.170 33.051 1.00 22.56 104 TYR A C 1
ATOM 633 O O . TYR A 1 114 ? 10.988 -0.786 33.417 1.00 23.68 104 TYR A O 1
ATOM 642 N N . GLY A 1 115 ? 12.862 0.414 33.473 1.00 20.95 105 GLY A N 1
ATOM 643 C CA . GLY A 1 115 ? 13.566 -0.462 34.373 1.00 22.68 105 GLY A CA 1
ATOM 644 C C . GLY A 1 115 ? 15.071 -0.247 34.370 1.00 17.74 105 GLY A C 1
ATOM 645 O O . GLY A 1 115 ? 15.619 0.556 33.634 1.00 17.07 105 GLY A O 1
ATOM 646 N N . SER A 1 116 ? 15.743 -0.920 35.255 1.00 21.31 106 SER A N 1
ATOM 647 C CA . SER A 1 116 ? 17.159 -0.735 35.428 1.00 19.35 106 SER A CA 1
ATOM 648 C C . SER A 1 116 ? 17.725 -1.865 36.231 1.00 16.93 106 SER A C 1
ATOM 649 O O . SER A 1 116 ? 17.015 -2.541 36.951 1.00 19.40 106 SER A O 1
ATOM 652 N N . GLY A 1 117 ? 19.020 -2.060 36.150 1.00 14.36 107 GLY A N 1
ATOM 653 C CA . GLY A 1 117 ? 19.650 -3.014 37.085 1.00 14.87 107 GLY A CA 1
ATOM 654 C C . GLY A 1 117 ? 21.098 -3.093 36.743 1.00 17.41 107 GLY A C 1
ATOM 655 O O . GLY A 1 117 ? 21.651 -2.127 36.223 1.00 14.72 107 GLY A O 1
ATOM 656 N N . LEU A 1 118 ? 21.688 -4.259 36.993 1.00 22.50 108 LEU A N 1
ATOM 657 C CA . LEU A 1 118 ? 23.095 -4.503 36.745 1.00 22.81 108 LEU A CA 1
ATOM 658 C C . LEU A 1 118 ? 23.248 -5.651 35.781 1.00 22.67 108 LEU A C 1
ATOM 659 O O . LEU A 1 118 ? 22.386 -6.544 35.717 1.00 23.07 108 LEU A O 1
ATOM 664 N N . THR A 1 119 ? 24.332 -5.618 35.013 1.00 26.24 109 THR A N 1
ATOM 665 C CA . THR A 1 119 ? 24.736 -6.766 34.191 1.00 30.59 109 THR A CA 1
ATOM 666 C C . THR A 1 119 ? 26.244 -6.955 34.359 1.00 33.06 109 THR A C 1
ATOM 667 O O . THR A 1 119 ? 26.927 -5.997 34.692 1.00 26.46 109 THR A O 1
ATOM 671 N N . GLU A 1 120 ? 26.734 -8.191 34.207 1.00 40.48 110 GLU A N 1
ATOM 672 C CA . GLU A 1 120 ? 28.174 -8.518 34.298 1.00 47.25 110 GLU A CA 1
ATOM 673 C C . GLU A 1 120 ? 28.773 -8.680 32.894 1.00 53.40 110 GLU A C 1
ATOM 674 O O . GLU A 1 120 ? 28.148 -9.281 32.024 1.00 52.15 110 GLU A O 1
ATOM 676 N N . PHE A 1 121 ? 29.971 -8.132 32.674 1.00 61.44 111 PHE A N 1
ATOM 677 C CA . PHE A 1 121 ? 30.625 -8.157 31.344 1.00 66.26 111 PHE A CA 1
ATOM 678 C C . PHE A 1 121 ? 31.851 -9.065 31.316 1.00 68.41 111 PHE A C 1
ATOM 679 O O . PHE A 1 121 ? 31.994 -9.899 30.421 1.00 71.10 111 PHE A O 1
ATOM 681 N N . LYS A 1 122 ? 32.745 -8.871 32.281 1.00 68.65 112 LYS A N 1
ATOM 682 C CA . LYS A 1 122 ? 33.834 -9.816 32.543 1.00 67.62 112 LYS A CA 1
ATOM 683 C C . LYS A 1 122 ? 33.770 -10.159 34.029 1.00 67.34 112 LYS A C 1
ATOM 684 O O . LYS A 1 122 ? 32.937 -10.970 34.442 1.00 68.09 112 LYS A O 1
ATOM 686 N N . GLY A 1 123 ? 34.638 -9.539 34.825 1.00 66.33 113 GLY A N 1
ATOM 687 C CA . GLY A 1 123 ? 34.475 -9.504 36.276 1.00 64.27 113 GLY A CA 1
ATOM 688 C C . GLY A 1 123 ? 33.718 -8.258 36.702 1.00 63.47 113 GLY A C 1
ATOM 689 O O . GLY A 1 123 ? 33.201 -8.196 37.817 1.00 64.62 113 GLY A O 1
ATOM 690 N N . ARG A 1 124 ? 33.629 -7.277 35.801 1.00 60.29 114 ARG A N 1
ATOM 691 C CA . ARG A 1 124 ? 33.081 -5.956 36.121 1.00 57.16 114 ARG A CA 1
ATOM 692 C C . ARG A 1 124 ? 31.550 -5.875 35.980 1.00 50.21 114 ARG A C 1
ATOM 693 O O . ARG A 1 124 ? 30.958 -6.437 35.048 1.00 44.33 114 ARG A O 1
ATOM 695 N N . SER A 1 125 ? 30.926 -5.165 36.919 1.00 45.62 115 SER A N 1
ATOM 696 C CA . SER A 1 125 ? 29.487 -4.913 36.892 1.00 43.49 115 SER A CA 1
ATOM 697 C C . SER A 1 125 ? 29.190 -3.605 36.188 1.00 38.38 115 SER A C 1
ATOM 698 O O . SER A 1 125 ? 29.885 -2.609 36.375 1.00 33.71 115 SER A O 1
ATOM 701 N N . TYR A 1 126 ? 28.141 -3.620 35.383 1.00 33.59 116 TYR A N 1
ATOM 702 C CA . TYR A 1 126 ? 27.663 -2.426 34.717 1.00 30.93 116 TYR A CA 1
ATOM 703 C C . TYR A 1 126 ? 26.225 -2.132 35.148 1.00 27.80 116 TYR A C 1
ATOM 704 O O . TYR A 1 126 ? 25.405 -3.039 35.318 1.00 21.28 116 TYR A O 1
ATOM 713 N N . ARG A 1 127 ? 25.933 -0.859 35.332 1.00 23.12 117 ARG A N 1
ATOM 714 C CA . ARG A 1 127 ? 24.596 -0.407 35.610 1.00 24.45 117 ARG A CA 1
ATOM 715 C C . ARG A 1 127 ? 23.919 -0.112 34.279 1.00 25.20 117 ARG A C 1
ATOM 716 O O . ARG A 1 127 ? 24.553 0.343 33.347 1.00 19.71 117 ARG A O 1
ATOM 724 N N . PHE A 1 128 ? 22.629 -0.386 34.165 1.00 23.31 118 PHE A N 1
ATOM 725 C CA . PHE A 1 128 ? 21.922 -0.084 32.933 1.00 22.42 118 PHE A CA 1
ATOM 726 C C . PHE A 1 128 ? 20.540 0.438 33.250 1.00 19.26 118 PHE A C 1
ATOM 727 O O . PHE A 1 128 ? 20.004 0.190 34.356 1.00 20.60 118 PHE A O 1
ATOM 735 N N . MET A 1 129 ? 19.989 1.159 32.285 1.00 22.97 119 MET A N 1
ATOM 736 C CA . MET A 1 129 ? 18.702 1.811 32.427 1.00 25.16 119 MET A CA 1
ATOM 737 C C . MET A 1 129 ? 17.958 1.679 31.130 1.00 22.14 119 MET A C 1
ATOM 738 O O . MET A 1 129 ? 18.491 2.015 30.083 1.00 22.31 119 MET A O 1
ATOM 743 N N . VAL A 1 130 ? 16.726 1.166 31.197 1.00 22.03 120 VAL A N 1
ATOM 744 C CA . VAL A 1 130 ? 15.863 1.061 30.017 1.00 18.60 120 VAL A CA 1
ATOM 745 C C . VAL A 1 130 ? 14.915 2.245 30.000 1.00 15.45 120 VAL A C 1
ATOM 746 O O . VAL A 1 130 ? 14.147 2.497 30.930 1.00 19.96 120 VAL A O 1
ATOM 750 N N . MET A 1 131 ? 14.989 2.972 28.902 1.00 23.14 121 MET A N 1
ATOM 751 C CA . MET A 1 131 ? 14.197 4.163 28.681 1.00 29.19 121 MET A CA 1
ATOM 752 C C . MET A 1 131 ? 13.474 4.092 27.350 1.00 25.22 121 MET A C 1
ATOM 753 O O . MET A 1 131 ? 13.823 3.310 26.489 1.00 28.20 121 MET A O 1
ATOM 762 N N . GLU A 1 132 ? 12.484 4.959 27.191 1.00 32.45 122 GLU A N 1
ATOM 763 C CA . GLU A 1 132 ? 11.854 5.216 25.893 1.00 33.66 122 GLU A CA 1
ATOM 764 C C . GLU A 1 132 ? 12.900 5.635 24.824 1.00 29.73 122 GLU A C 1
ATOM 765 O O . GLU A 1 132 ? 13.775 6.443 25.089 1.00 24.19 122 GLU A O 1
ATOM 771 N N . ARG A 1 133 ? 12.826 5.060 23.624 1.00 34.15 123 ARG A N 1
ATOM 772 C CA . ARG A 1 133 ? 13.657 5.473 22.475 1.00 35.95 123 ARG A CA 1
ATOM 773 C C . ARG A 1 133 ? 13.215 6.863 21.987 1.00 31.52 123 ARG A C 1
ATOM 774 O O . ARG A 1 133 ? 12.033 7.150 21.914 1.00 35.60 123 ARG A O 1
ATOM 782 N N . LEU A 1 134 ? 14.177 7.722 21.687 1.00 31.84 124 LEU A N 1
ATOM 783 C CA . LEU A 1 134 ? 13.888 9.058 21.194 1.00 35.91 124 LEU A CA 1
ATOM 784 C C . LEU A 1 134 ? 14.698 9.291 19.923 1.00 37.08 124 LEU A C 1
ATOM 785 O O . LEU A 1 134 ? 15.482 8.436 19.524 1.00 36.72 124 LEU A O 1
ATOM 790 N N . GLY A 1 135 ? 14.470 10.429 19.276 1.00 33.58 125 GLY A N 1
ATOM 791 C CA . GLY A 1 135 ? 15.124 10.771 18.029 1.00 34.07 125 GLY A CA 1
ATOM 792 C C . GLY A 1 135 ? 16.314 11.690 18.182 1.00 35.03 125 GLY A C 1
ATOM 793 O O . GLY A 1 135 ? 16.996 11.671 19.207 1.00 37.15 125 GLY A O 1
ATOM 794 N N . ILE A 1 136 ? 16.542 12.493 17.146 1.00 33.32 126 ILE A N 1
ATOM 795 C CA . ILE A 1 136 ? 17.733 13.323 17.022 1.00 36.72 126 ILE A CA 1
ATOM 796 C C . ILE A 1 136 ? 17.704 14.483 18.030 1.00 38.24 126 ILE A C 1
ATOM 797 O O . ILE A 1 136 ? 16.629 14.957 18.386 1.00 37.39 126 ILE A O 1
ATOM 802 N N . ASP A 1 137 ? 18.888 14.907 18.499 1.00 36.80 127 ASP A N 1
ATOM 803 C CA . ASP A 1 137 ? 19.003 16.098 19.328 1.00 34.30 127 ASP A CA 1
ATOM 804 C C . ASP A 1 137 ? 18.925 17.371 18.474 1.00 28.89 127 ASP A C 1
ATOM 805 O O . ASP A 1 137 ? 19.171 17.343 17.248 1.00 34.50 127 ASP A O 1
ATOM 810 N N . LEU A 1 138 ? 18.572 18.472 19.136 1.00 34.83 128 LEU A N 1
ATOM 811 C CA . LEU A 1 138 ? 18.326 19.758 18.486 1.00 32.17 128 LEU A CA 1
ATOM 812 C C . LEU A 1 138 ? 19.598 20.477 18.072 1.00 34.74 128 LEU A C 1
ATOM 813 O O . LEU A 1 138 ? 19.591 21.223 17.106 1.00 38.47 128 LEU A O 1
ATOM 818 N N . GLN A 1 139 ? 20.702 20.222 18.767 1.00 35.78 129 GLN A N 1
ATOM 819 C CA . GLN A 1 139 ? 21.976 20.770 18.342 1.00 38.25 129 GLN A CA 1
ATOM 820 C C . GLN A 1 139 ? 22.296 20.245 16.938 1.00 41.39 129 GLN A C 1
ATOM 821 O O . GLN A 1 139 ? 22.708 21.020 16.068 1.00 43.34 129 GLN A O 1
ATOM 827 N N . LYS A 1 140 ? 22.042 18.955 16.692 1.00 44.11 130 LYS A N 1
ATOM 828 C CA . LYS A 1 140 ? 22.293 18.366 15.364 1.00 46.48 130 LYS A CA 1
ATOM 829 C C . LYS A 1 140 ? 21.421 18.987 14.269 1.00 46.27 130 LYS A C 1
ATOM 830 O O . LYS A 1 140 ? 21.874 19.139 13.137 1.00 48.43 130 LYS A O 1
ATOM 833 N N . ILE A 1 141 ? 20.189 19.366 14.611 1.00 43.48 131 ILE A N 1
ATOM 834 C CA . ILE A 1 141 ? 19.227 19.848 13.619 1.00 45.62 131 ILE A CA 1
ATOM 835 C C . ILE A 1 141 ? 19.052 21.369 13.600 1.00 48.77 131 ILE A C 1
ATOM 836 O O . ILE A 1 141 ? 18.133 21.879 12.947 1.00 48.79 131 ILE A O 1
ATOM 841 N N . SER A 1 142 ? 19.944 22.098 14.273 1.00 52.31 132 SER A N 1
ATOM 842 C CA . SER A 1 142 ? 19.817 23.557 14.365 1.00 52.79 132 SER A CA 1
ATOM 843 C C . SER A 1 142 ? 20.230 24.226 13.070 1.00 59.70 132 SER A C 1
ATOM 844 O O . SER A 1 142 ? 21.061 23.692 12.332 1.00 62.99 132 SER A O 1
ATOM 847 N N . GLY A 1 143 ? 19.641 25.394 12.803 1.00 60.64 133 GLY A N 1
ATOM 848 C CA . GLY A 1 143 ? 19.969 26.193 11.621 1.00 58.94 133 GLY A CA 1
ATOM 849 C C . GLY A 1 143 ? 21.258 26.974 11.794 1.00 61.82 133 GLY A C 1
ATOM 850 O O . GLY A 1 143 ? 22.015 26.733 12.747 1.00 59.04 133 GLY A O 1
ATOM 851 N N . GLN A 1 144 ? 21.492 27.915 10.874 1.00 64.52 134 GLN A N 1
ATOM 852 C CA . GLN A 1 144 ? 22.691 28.779 10.861 1.00 67.60 134 GLN A CA 1
ATOM 853 C C . GLN A 1 144 ? 23.105 29.272 12.260 1.00 67.49 134 GLN A C 1
ATOM 854 O O . GLN A 1 144 ? 22.316 29.917 12.957 1.00 66.88 134 GLN A O 1
ATOM 856 N N . ASN A 1 145 ? 24.340 28.963 12.658 1.00 62.68 135 ASN A N 1
ATOM 857 C CA . ASN A 1 145 ? 24.886 29.412 13.937 1.00 61.79 135 ASN A CA 1
ATOM 858 C C . ASN A 1 145 ? 24.049 28.948 15.120 1.00 58.35 135 ASN A C 1
ATOM 859 O O . ASN A 1 145 ? 23.789 29.731 16.031 1.00 57.09 135 ASN A O 1
ATOM 864 N N . GLY A 1 146 ? 23.628 27.682 15.099 1.00 53.88 136 GLY A N 1
ATOM 865 C CA . GLY A 1 146 ? 22.876 27.085 16.211 1.00 51.88 136 GLY A CA 1
ATOM 866 C C . GLY A 1 146 ? 21.591 27.819 16.567 1.00 49.21 136 GLY A C 1
ATOM 867 O O . GLY A 1 146 ? 21.214 27.884 17.751 1.00 49.33 136 GLY A O 1
ATOM 868 N N . THR A 1 147 ? 20.926 28.367 15.551 1.00 46.69 137 THR A N 1
ATOM 869 C CA . THR A 1 147 ? 19.694 29.124 15.748 1.00 46.97 137 THR A CA 1
ATOM 870 C C . THR A 1 147 ? 18.441 28.331 15.391 1.00 43.95 137 THR A C 1
ATOM 871 O O . THR A 1 147 ? 18.505 27.300 14.720 1.00 41.70 137 THR A O 1
ATOM 875 N N . PHE A 1 148 ? 17.305 28.824 15.882 1.00 38.96 138 PHE A N 1
ATOM 876 C CA . PHE A 1 148 ? 15.986 28.389 15.419 1.00 33.99 138 PHE A CA 1
ATOM 877 C C . PHE A 1 148 ? 15.070 29.590 15.137 1.00 32.42 138 PHE A C 1
ATOM 878 O O . PHE A 1 148 ? 15.302 30.704 15.621 1.00 34.24 138 PHE A O 1
ATOM 886 N N . LYS A 1 149 ? 14.046 29.358 14.327 1.00 34.79 139 LYS A N 1
ATOM 887 C CA . LYS A 1 149 ? 13.020 30.354 14.054 1.00 35.14 139 LYS A CA 1
ATOM 888 C C . LYS A 1 149 ? 12.398 30.798 15.370 1.00 28.34 139 LYS A C 1
ATOM 889 O O . LYS A 1 149 ? 12.265 30.000 16.290 1.00 30.36 139 LYS A O 1
ATOM 893 N N . LYS A 1 150 ? 12.047 32.079 15.473 1.00 30.11 140 LYS A N 1
ATOM 894 C CA . LYS A 1 150 ? 11.521 32.642 16.722 1.00 30.34 140 LYS A CA 1
ATOM 895 C C . LYS A 1 150 ? 10.312 31.883 17.283 1.00 32.87 140 LYS A C 1
ATOM 896 O O . LYS A 1 150 ? 10.241 31.630 18.482 1.00 26.72 140 LYS A O 1
ATOM 902 N N . SER A 1 151 ? 9.356 31.526 16.443 1.00 29.68 141 SER A N 1
ATOM 903 C CA . SER A 1 151 ? 8.203 30.772 16.910 1.00 34.50 141 SER A CA 1
ATOM 904 C C . SER A 1 151 ? 8.617 29.422 17.548 1.00 33.86 141 SER A C 1
ATOM 905 O O . SER A 1 151 ? 7.994 28.956 18.509 1.00 33.28 141 SER A O 1
ATOM 908 N N . THR A 1 152 ? 9.662 28.808 16.994 1.00 32.56 142 THR A N 1
ATOM 909 C CA . THR A 1 152 ? 10.162 27.520 17.443 1.00 34.80 142 THR A CA 1
ATOM 910 C C . THR A 1 152 ? 10.865 27.732 18.791 1.00 29.33 142 THR A C 1
ATOM 911 O O . THR A 1 152 ? 10.679 26.968 19.726 1.00 32.97 142 THR A O 1
ATOM 915 N N . VAL A 1 153 ? 11.650 28.802 18.892 1.00 31.65 143 VAL A N 1
ATOM 916 C CA . VAL A 1 153 ? 12.353 29.121 20.136 1.00 25.33 143 VAL A CA 1
ATOM 917 C C . VAL A 1 153 ? 11.342 29.287 21.265 1.00 30.27 143 VAL A C 1
ATOM 918 O O . VAL A 1 153 ? 11.534 28.757 22.370 1.00 29.60 143 VAL A O 1
ATOM 922 N N . LEU A 1 154 ? 10.261 30.016 20.979 1.00 27.56 144 LEU A N 1
ATOM 923 C CA . LEU A 1 154 ? 9.299 30.328 21.997 1.00 25.59 144 LEU A CA 1
ATOM 924 C C . LEU A 1 154 ? 8.509 29.065 22.377 1.00 30.24 144 LEU A C 1
ATOM 925 O O . LEU A 1 154 ? 8.284 28.832 23.529 1.00 27.49 144 LEU A O 1
ATOM 930 N N . GLN A 1 155 ? 8.129 28.243 21.400 1.00 32.10 145 GLN A N 1
ATOM 931 C CA . GLN A 1 155 ? 7.502 26.956 21.705 1.00 29.56 145 GLN A CA 1
ATOM 932 C C . GLN A 1 155 ? 8.415 26.031 22.516 1.00 31.35 145 GLN A C 1
ATOM 933 O O . GLN A 1 155 ? 7.971 25.365 23.448 1.00 31.28 145 GLN A O 1
ATOM 939 N N . LEU A 1 156 ? 9.698 25.968 22.160 1.00 28.68 146 LEU A N 1
ATOM 940 C CA . LEU A 1 156 ? 10.610 25.123 22.902 1.00 30.98 146 LEU A CA 1
ATOM 941 C C . LEU A 1 156 ? 10.671 25.540 24.373 1.00 27.62 146 LEU A C 1
ATOM 942 O O . LEU A 1 156 ? 10.711 24.685 25.266 1.00 31.19 146 LEU A O 1
ATOM 947 N N . GLY A 1 157 ? 10.679 26.852 24.633 1.00 29.19 147 GLY A N 1
ATOM 948 C CA . GLY A 1 157 ? 10.717 27.313 25.999 1.00 28.54 147 GLY A CA 1
ATOM 949 C C . GLY A 1 157 ? 9.460 26.944 26.761 1.00 28.01 147 GLY A C 1
ATOM 950 O O . GLY A 1 157 ? 9.524 26.629 27.936 1.00 28.96 147 GLY A O 1
ATOM 951 N N . ILE A 1 158 ? 8.311 27.032 26.108 1.00 28.49 148 ILE A N 1
ATOM 952 C CA . ILE A 1 158 ? 7.019 26.659 26.706 1.00 32.20 148 ILE A CA 1
ATOM 953 C C . ILE A 1 158 ? 6.992 25.165 27.027 1.00 29.14 148 ILE A C 1
ATOM 954 O O . ILE A 1 158 ? 6.540 24.761 28.101 1.00 28.05 148 ILE A O 1
ATOM 959 N N . ARG A 1 159 ? 7.468 24.346 26.093 1.00 29.74 149 ARG A N 1
ATOM 960 C CA . ARG A 1 159 ? 7.561 22.908 26.322 1.00 25.57 149 ARG A CA 1
ATOM 961 C C . ARG A 1 159 ? 8.551 22.595 27.420 1.00 29.57 149 ARG A C 1
ATOM 962 O O . ARG A 1 159 ? 8.347 21.662 28.138 1.00 29.38 149 ARG A O 1
ATOM 970 N N . MET A 1 160 ? 9.655 23.339 27.496 1.00 27.84 150 MET A N 1
ATOM 971 C CA . MET A 1 160 ? 10.590 23.163 28.580 1.00 26.74 150 MET A CA 1
ATOM 972 C C . MET A 1 160 ? 10.013 23.606 29.900 1.00 32.55 150 MET A C 1
ATOM 973 O O . MET A 1 160 ? 10.283 22.988 30.908 1.00 29.93 150 MET A O 1
ATOM 978 N N . LEU A 1 161 ? 9.224 24.669 29.905 1.00 27.62 151 LEU A N 1
ATOM 979 C CA . LEU A 1 161 ? 8.559 25.085 31.139 1.00 29.04 151 LEU A CA 1
ATOM 980 C C . LEU A 1 161 ? 7.609 24.023 31.696 1.00 26.24 151 LEU A C 1
ATOM 981 O O . LEU A 1 161 ? 7.502 23.867 32.924 1.00 29.08 151 LEU A O 1
ATOM 986 N N . ASP A 1 162 ? 6.878 23.322 30.832 1.00 26.42 152 ASP A N 1
ATOM 987 C CA . ASP A 1 162 ? 6.044 22.209 31.290 1.00 25.81 152 ASP A CA 1
ATOM 988 C C . ASP A 1 162 ? 6.849 21.104 31.968 1.00 27.18 152 ASP A C 1
ATOM 989 O O . ASP A 1 162 ? 6.471 20.584 33.031 1.00 28.34 152 ASP A O 1
ATOM 994 N N . VAL A 1 163 ? 7.997 20.761 31.397 1.00 27.77 153 VAL A N 1
ATOM 995 C CA . VAL A 1 163 ? 8.876 19.779 32.005 1.00 30.49 153 VAL A CA 1
ATOM 996 C C . VAL A 1 163 ? 9.434 20.288 33.344 1.00 29.58 153 VAL A C 1
ATOM 997 O O . VAL A 1 163 ? 9.497 19.543 34.352 1.00 30.10 153 VAL A O 1
ATOM 1001 N N . LEU A 1 164 ? 9.855 21.554 33.367 1.00 29.92 154 LEU A N 1
ATOM 1002 C CA . LEU A 1 164 ? 10.406 22.097 34.593 1.00 27.83 154 LEU A CA 1
ATOM 1003 C C . LEU A 1 164 ? 9.415 22.092 35.685 1.00 26.49 154 LEU A C 1
ATOM 1004 O O . LEU A 1 164 ? 9.742 21.676 36.768 1.00 28.01 154 LEU A O 1
ATOM 1009 N N . GLU A 1 165 ? 8.180 22.519 35.431 1.00 29.74 155 GLU A N 1
ATOM 1010 C CA . GLU A 1 165 ? 7.182 22.469 36.477 1.00 25.99 155 GLU A CA 1
ATOM 1011 C C . GLU A 1 165 ? 7.021 21.052 37.066 1.00 31.00 155 GLU A C 1
ATOM 1012 O O . GLU A 1 165 ? 6.956 20.895 38.290 1.00 30.87 155 GLU A O 1
ATOM 1018 N N . TYR A 1 166 ? 6.942 20.040 36.186 1.00 29.52 156 TYR A N 1
ATOM 1019 C CA . TYR A 1 166 ? 6.846 18.659 36.616 1.00 25.35 156 TYR A CA 1
ATOM 1020 C C . TYR A 1 166 ? 8.041 18.211 37.481 1.00 25.66 156 TYR A C 1
ATOM 1021 O O . TYR A 1 166 ? 7.857 17.714 38.579 1.00 29.36 156 TYR A O 1
ATOM 1030 N N . ILE A 1 167 ? 9.258 18.397 36.999 1.00 28.53 157 ILE A N 1
ATOM 1031 C CA . ILE A 1 167 ? 10.422 17.925 37.722 1.00 30.68 157 ILE A CA 1
ATOM 1032 C C . ILE A 1 167 ? 10.587 18.720 38.981 1.00 30.98 157 ILE A C 1
ATOM 1033 O O . ILE A 1 167 ? 10.945 18.145 39.998 1.00 29.71 157 ILE A O 1
ATOM 1038 N N . HIS A 1 168 ? 10.272 20.022 38.937 1.00 29.00 158 HIS A N 1
ATOM 1039 C CA . HIS A 1 168 ? 10.425 20.864 40.151 1.00 27.07 158 HIS A CA 1
ATOM 1040 C C . HIS A 1 168 ? 9.456 20.416 41.227 1.00 28.57 158 HIS A C 1
ATOM 1041 O O . HIS A 1 168 ? 9.805 20.318 42.369 1.00 29.20 158 HIS A O 1
ATOM 1048 N N . GLU A 1 169 ? 8.240 20.127 40.815 1.00 29.19 159 GLU A N 1
ATOM 1049 C CA . GLU A 1 169 ? 7.239 19.636 41.749 1.00 26.68 159 GLU A CA 1
ATOM 1050 C C . GLU A 1 169 ? 7.627 18.285 42.376 1.00 31.03 159 GLU A C 1
ATOM 1051 O O . GLU A 1 169 ? 7.182 17.950 43.487 1.00 32.96 159 GLU A O 1
ATOM 1057 N N . ASN A 1 170 ? 8.452 17.526 41.654 1.00 29.11 160 ASN A N 1
ATOM 1058 C CA . ASN A 1 170 ? 8.984 16.250 42.128 1.00 27.10 160 ASN A CA 1
ATOM 1059 C C . ASN A 1 170 ? 10.386 16.322 42.718 1.00 30.63 160 ASN A C 1
ATOM 1060 O O . ASN A 1 170 ? 11.090 15.291 42.781 1.00 27.38 160 ASN A O 1
ATOM 1065 N N . GLU A 1 171 ? 10.777 17.534 43.133 1.00 30.37 161 GLU A N 1
ATOM 1066 C CA . GLU A 1 171 ? 11.969 17.813 43.965 1.00 29.74 161 GLU A CA 1
ATOM 1067 C C . GLU A 1 171 ? 13.284 17.928 43.190 1.00 29.40 161 GLU A C 1
ATOM 1068 O O . GLU A 1 171 ? 14.324 17.977 43.791 1.00 31.78 161 GLU A O 1
ATOM 1074 N N . TYR A 1 172 ? 13.207 17.947 41.867 1.00 29.72 162 TYR A N 1
ATOM 1075 C CA . TYR A 1 172 ? 14.373 17.939 41.006 1.00 30.13 162 TYR A CA 1
ATOM 1076 C C . TYR A 1 172 ? 14.539 19.166 40.122 1.00 27.65 162 TYR A C 1
ATOM 1077 O O . TYR A 1 172 ? 13.596 19.742 39.694 1.00 31.70 162 TYR A O 1
ATOM 1086 N N . VAL A 1 173 ? 15.797 19.531 39.930 1.00 31.27 163 VAL A N 1
ATOM 1087 C CA . VAL A 1 173 ? 16.247 20.511 38.949 1.00 29.42 163 VAL A CA 1
ATOM 1088 C C . VAL A 1 173 ? 17.146 19.759 37.999 1.00 30.78 163 VAL A C 1
ATOM 1089 O O . VAL A 1 173 ? 17.717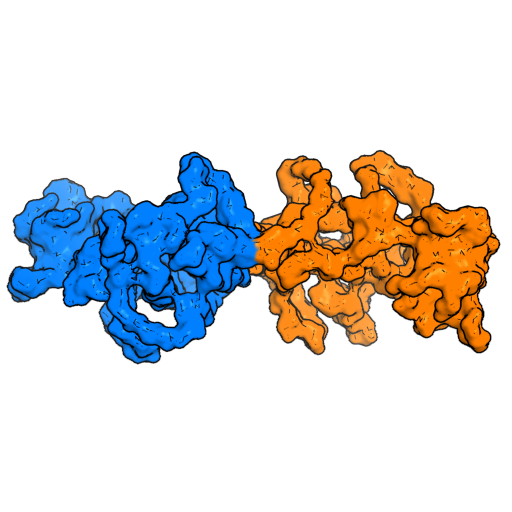 18.723 38.361 1.00 31.32 163 VAL A O 1
ATOM 1093 N N . HIS A 1 174 ? 17.202 20.248 36.761 1.00 27.90 164 HIS A N 1
ATOM 1094 C CA . HIS A 1 174 ? 17.990 19.654 35.682 1.00 26.09 164 HIS A CA 1
ATOM 1095 C C . HIS A 1 174 ? 19.445 20.076 35.611 1.00 34.29 164 HIS A C 1
ATOM 1096 O O . HIS A 1 174 ? 20.332 19.201 35.436 1.00 29.43 164 HIS A O 1
ATOM 1103 N N . GLY A 1 175 ? 19.684 21.392 35.659 1.00 32.16 165 GLY A N 1
ATOM 1104 C CA . GLY A 1 175 ? 21.035 21.950 35.620 1.00 32.22 165 GLY A CA 1
ATOM 1105 C C . GLY A 1 175 ? 21.785 22.069 34.305 1.00 32.71 165 GLY A C 1
ATOM 1106 O O . GLY A 1 175 ? 22.918 22.607 34.270 1.00 31.72 165 GLY A O 1
ATOM 1107 N N . ASP A 1 176 ? 21.230 21.534 33.223 1.00 31.36 166 ASP A N 1
ATOM 1108 C CA . ASP A 1 176 ? 21.972 21.475 31.989 1.00 28.98 166 ASP A CA 1
ATOM 1109 C C . ASP A 1 176 ? 21.088 21.517 30.738 1.00 30.99 166 ASP A C 1
ATOM 1110 O O . ASP A 1 176 ? 21.338 20.807 29.783 1.00 31.79 166 ASP A O 1
ATOM 1115 N N . ILE A 1 177 ? 20.125 22.428 30.722 1.00 30.31 167 ILE A N 1
ATOM 1116 C CA . ILE A 1 177 ? 19.285 22.619 29.534 1.00 29.79 167 ILE A CA 1
ATOM 1117 C C . ILE A 1 177 ? 20.152 23.250 28.484 1.00 29.08 167 ILE A C 1
ATOM 1118 O O . ILE A 1 177 ? 20.877 24.180 28.795 1.00 27.68 167 ILE A O 1
ATOM 1123 N N . LYS A 1 178 ? 20.103 22.658 27.274 1.00 28.61 168 LYS A N 1
ATOM 1124 C CA . LYS A 1 178 ? 20.821 23.084 26.062 1.00 31.41 168 LYS A CA 1
ATOM 1125 C C . LYS A 1 178 ? 20.303 22.251 24.899 1.00 27.81 168 LYS A C 1
ATOM 1126 O O . LYS A 1 178 ? 19.702 21.202 25.111 1.00 29.83 168 LYS A O 1
ATOM 1132 N N . ALA A 1 179 ? 20.563 22.719 23.690 1.00 28.80 169 ALA A N 1
ATOM 1133 C CA . ALA A 1 179 ? 20.070 22.082 22.487 1.00 29.35 169 ALA A CA 1
ATOM 1134 C C . ALA A 1 179 ? 20.490 20.615 22.375 1.00 29.41 169 ALA A C 1
ATOM 1135 O O . ALA A 1 179 ? 19.694 19.772 21.944 1.00 26.50 169 ALA A O 1
ATOM 1137 N N . ALA A 1 180 ? 21.706 20.286 22.815 1.00 32.90 170 ALA A N 1
ATOM 1138 C CA . ALA A 1 180 ? 22.206 18.899 22.757 1.00 31.34 170 ALA A CA 1
ATOM 1139 C C . ALA A 1 180 ? 21.414 17.959 23.673 1.00 30.15 170 ALA A C 1
ATOM 1140 O O . ALA A 1 180 ? 21.442 16.764 23.488 1.00 28.30 170 ALA A O 1
ATOM 1142 N N . ASN A 1 181 ? 20.695 18.516 24.652 1.00 31.89 171 ASN A N 1
ATOM 1143 C CA . ASN A 1 181 ? 19.914 17.745 25.627 1.00 29.92 171 ASN A CA 1
ATOM 1144 C C . ASN A 1 181 ? 18.409 17.845 25.406 1.00 29.73 171 ASN A C 1
ATOM 1145 O O . ASN A 1 181 ? 17.609 17.418 26.231 1.00 31.33 171 ASN A O 1
ATOM 1150 N N . LEU A 1 182 ? 18.036 18.399 24.262 1.00 29.38 172 LEU A N 1
ATOM 1151 C CA . LEU A 1 182 ? 16.669 18.387 23.783 1.00 31.46 172 LEU A CA 1
ATOM 1152 C C . LEU A 1 182 ? 16.610 17.444 22.577 1.00 27.37 172 LEU A C 1
ATOM 1153 O O . LEU A 1 182 ? 17.402 17.554 21.652 1.00 33.00 172 LEU A O 1
ATOM 1158 N N . LEU A 1 183 ? 15.690 16.484 22.635 1.00 33.96 173 LEU A N 1
ATOM 1159 C CA . LEU A 1 183 ? 15.593 15.445 21.632 1.00 34.37 173 LEU A CA 1
ATOM 1160 C C . LEU A 1 183 ? 14.173 15.374 21.068 1.00 32.43 173 LEU A C 1
ATOM 1161 O O . LEU A 1 183 ? 13.193 15.492 21.772 1.00 29.32 173 LEU A O 1
ATOM 1166 N N . LEU A 1 184 ? 14.078 15.182 19.770 1.00 35.40 174 LEU A N 1
ATOM 1167 C CA . LEU A 1 184 ? 12.799 14.902 19.165 1.00 32.56 174 LEU A CA 1
ATOM 1168 C C . LEU A 1 184 ? 12.373 13.490 19.497 1.00 35.06 174 LEU A C 1
ATOM 1169 O O . LEU A 1 184 ? 13.207 12.627 19.757 1.00 33.21 174 LEU A O 1
ATOM 1174 N N . GLY A 1 185 ? 11.070 13.254 19.509 1.00 32.47 175 GLY A N 1
ATOM 1175 C CA . GLY A 1 185 ? 10.573 11.926 19.803 1.00 37.18 175 GLY A CA 1
ATOM 1176 C C . GLY A 1 185 ? 10.906 10.881 18.751 1.00 40.36 175 GLY A C 1
ATOM 1177 O O . GLY A 1 185 ? 11.394 11.193 17.650 1.00 41.11 175 GLY A O 1
ATOM 1178 N N . TYR A 1 186 ? 10.676 9.620 19.098 1.00 40.40 176 TYR A N 1
ATOM 1179 C CA . TYR A 1 186 ? 10.787 8.535 18.137 1.00 43.70 176 TYR A CA 1
ATOM 1180 C C . TYR A 1 186 ? 9.382 8.156 17.672 1.00 47.71 176 TYR A C 1
ATOM 1181 O O . TYR A 1 186 ? 9.049 8.327 16.498 1.00 43.99 176 TYR A O 1
ATOM 1190 N N . LYS A 1 187 ? 8.550 7.706 18.612 1.00 54.33 177 LYS A N 1
ATOM 1191 C CA . LYS A 1 187 ? 7.147 7.354 18.332 1.00 57.43 177 LYS A CA 1
ATOM 1192 C C . LYS A 1 187 ? 6.323 8.568 17.869 1.00 57.13 177 LYS A C 1
ATOM 1193 O O . LYS A 1 187 ? 5.530 8.444 16.946 1.00 58.17 177 LYS A O 1
ATOM 1196 N N . ASN A 1 188 ? 6.491 9.731 18.495 1.00 59.63 178 ASN A N 1
ATOM 1197 C CA . ASN A 1 188 ? 6.089 10.984 17.833 1.00 60.81 178 ASN A CA 1
ATOM 1198 C C . ASN A 1 188 ? 7.331 11.844 17.615 1.00 61.89 178 ASN A C 1
ATOM 1199 O O . ASN A 1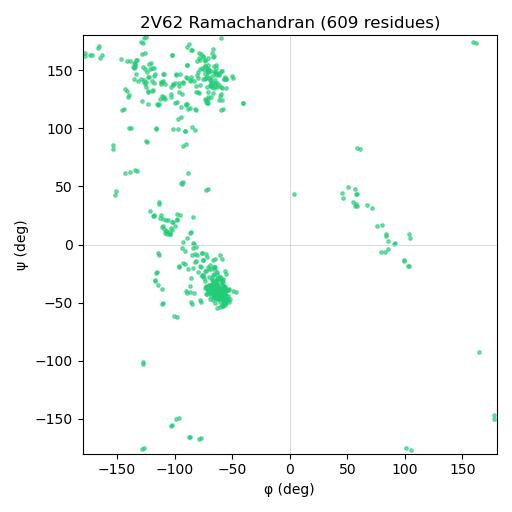 188 ? 7.822 12.496 18.541 1.00 54.33 178 ASN A O 1
ATOM 1204 N N . PRO A 1 189 ? 7.855 11.820 16.380 1.00 57.23 179 PRO A N 1
ATOM 1205 C CA . PRO A 1 189 ? 8.952 12.689 15.987 1.00 54.94 179 PRO A CA 1
ATOM 1206 C C . PRO A 1 189 ? 8.676 14.191 16.072 1.00 46.45 179 PRO A C 1
ATOM 1207 O O . PRO A 1 189 ? 9.601 14.964 15.908 1.00 52.72 179 PRO A O 1
ATOM 1211 N N . ASP A 1 190 ? 7.435 14.603 16.305 1.00 47.43 180 ASP A N 1
ATOM 1212 C CA . ASP A 1 190 ? 7.087 16.037 16.383 1.00 47.27 180 ASP A CA 1
ATOM 1213 C C . ASP A 1 190 ? 7.097 16.623 17.806 1.00 46.65 180 ASP A C 1
ATOM 1214 O O . ASP A 1 190 ? 6.878 17.828 17.987 1.00 46.13 180 ASP A O 1
ATOM 1216 N N . GLN A 1 191 ? 7.345 15.767 18.798 1.00 41.52 181 GLN A N 1
ATOM 1217 C CA . GLN A 1 191 ? 7.414 16.158 20.197 1.00 38.03 181 GLN A CA 1
ATOM 1218 C C . GLN A 1 191 ? 8.877 16.329 20.591 1.00 36.00 181 GLN A C 1
ATOM 1219 O O . GLN A 1 191 ? 9.754 15.616 20.074 1.00 34.94 181 GLN A O 1
ATOM 1225 N N . VAL A 1 192 ? 9.138 17.274 21.497 1.00 33.69 182 VAL A N 1
ATOM 1226 C CA . VAL A 1 192 ? 10.490 17.509 22.005 1.00 29.09 182 VAL A CA 1
ATOM 1227 C C . VAL A 1 192 ? 10.589 17.058 23.463 1.00 30.67 182 VAL A C 1
ATOM 1228 O O . VAL A 1 192 ? 9.672 17.243 24.246 1.00 29.80 182 VAL A O 1
ATOM 1232 N N . TYR A 1 193 ? 11.726 16.452 23.795 1.00 28.65 183 TYR A N 1
ATOM 1233 C CA . TYR A 1 193 ? 12.013 15.955 25.128 1.00 26.59 183 TYR A CA 1
ATOM 1234 C C . TYR A 1 193 ? 13.281 16.557 25.710 1.00 30.37 183 TYR A C 1
ATOM 1235 O O . TYR A 1 193 ? 14.245 16.783 25.007 1.00 29.29 183 TYR A O 1
ATOM 1244 N N . LEU A 1 194 ? 13.260 16.788 27.013 1.00 28.42 184 LEU A N 1
ATOM 1245 C CA . LEU A 1 194 ? 14.446 17.098 27.835 1.00 30.73 184 LEU A CA 1
ATOM 1246 C C . LEU A 1 194 ? 15.065 15.794 28.358 1.00 28.63 184 LEU A C 1
ATOM 1247 O O . LEU A 1 194 ? 14.404 14.971 28.949 1.00 30.75 184 LEU A O 1
ATOM 1252 N N . ALA A 1 195 ? 16.339 15.585 28.002 1.00 29.49 185 ALA A N 1
ATOM 1253 C CA . ALA A 1 195 ? 17.069 14.394 28.350 1.00 33.96 185 ALA A CA 1
ATOM 1254 C C . ALA A 1 195 ? 18.376 14.767 29.048 1.00 31.15 185 ALA A C 1
ATOM 1255 O O . ALA A 1 195 ? 18.712 15.947 29.215 1.00 32.75 185 ALA A O 1
ATOM 1257 N N . ASP A 1 196 ? 19.112 13.741 29.456 1.00 33.58 186 ASP A N 1
ATOM 1258 C CA . ASP A 1 196 ? 20.379 13.855 30.182 1.00 33.21 186 ASP A CA 1
ATOM 1259 C C . ASP A 1 196 ? 20.297 14.549 31.535 1.00 37.00 186 ASP A C 1
ATOM 1260 O O . ASP A 1 196 ? 20.624 15.721 31.700 1.00 39.56 186 ASP A O 1
ATOM 1265 N N . TYR A 1 197 ? 19.899 13.758 32.510 1.00 28.87 187 TYR A N 1
ATOM 1266 C CA . TYR A 1 197 ? 19.690 14.223 33.880 1.00 28.51 187 TYR A CA 1
ATOM 1267 C C . TYR A 1 197 ? 20.899 13.900 34.679 1.00 29.57 187 TYR A C 1
ATOM 1268 O O . TYR A 1 197 ? 20.823 13.753 35.888 1.00 29.74 187 TYR A O 1
ATOM 1277 N N . GLY A 1 198 ? 22.040 13.797 33.997 1.00 32.64 188 GLY A N 1
ATOM 1278 C CA . GLY A 1 198 ? 23.322 13.599 34.659 1.00 32.20 188 GLY A CA 1
ATOM 1279 C C . GLY A 1 198 ? 23.782 14.673 35.637 1.00 34.01 188 GLY A C 1
ATOM 1280 O O . GLY A 1 198 ? 24.547 14.360 36.555 1.00 32.42 188 GLY A O 1
ATOM 1281 N N . LEU A 1 199 ? 23.350 15.917 35.441 1.00 36.46 189 LEU A N 1
ATOM 1282 C CA . LEU A 1 199 ? 23.695 17.008 36.347 1.00 34.21 189 LEU A CA 1
ATOM 1283 C C . LEU A 1 199 ? 22.486 17.348 37.200 1.00 33.04 189 LEU A C 1
ATOM 1284 O O . LEU A 1 199 ? 22.513 18.345 37.931 1.00 35.60 189 LEU A O 1
ATOM 1293 N N . SER A 1 200 ? 21.458 16.501 37.153 1.00 31.47 190 SER A N 1
ATOM 1294 C CA . SER A 1 200 ? 20.215 16.755 37.948 1.00 29.56 190 SER A CA 1
ATOM 1295 C C . SER A 1 200 ? 20.460 16.716 39.444 1.00 35.64 190 SER A C 1
ATOM 1296 O O . SER A 1 200 ? 21.363 16.049 39.939 1.00 36.56 190 SER A O 1
ATOM 1299 N N . TYR A 1 201 ? 19.642 17.454 40.169 1.00 31.97 191 TYR A N 1
ATOM 1300 C CA . TYR A 1 201 ? 19.883 17.676 41.584 1.00 34.43 191 TYR A CA 1
ATOM 1301 C C . TYR A 1 201 ? 18.541 17.649 42.308 1.00 28.39 191 TYR A C 1
ATOM 1302 O O . TYR A 1 201 ? 17.587 18.274 41.881 1.00 31.05 191 TYR A O 1
ATOM 1311 N N . ARG A 1 202 ? 18.481 16.904 43.409 1.00 30.07 192 ARG A N 1
ATOM 1312 C CA . ARG A 1 202 ? 17.324 16.955 44.272 1.00 33.17 192 ARG A CA 1
ATOM 1313 C C . ARG A 1 202 ? 17.450 18.153 45.278 1.00 33.86 192 ARG A C 1
ATOM 1314 O O . ARG A 1 202 ? 18.173 18.095 46.261 1.00 29.91 192 ARG A O 1
ATOM 1322 N N . TYR A 1 203 ? 16.747 19.233 44.970 1.00 30.75 193 TYR A N 1
ATOM 1323 C CA . TYR A 1 203 ? 16.870 20.544 45.656 1.00 32.91 193 TYR A CA 1
ATOM 1324 C C . TYR A 1 203 ? 15.934 20.613 46.875 1.00 33.68 193 TYR A C 1
ATOM 1325 O O . TYR A 1 203 ? 16.109 21.444 47.764 1.00 29.93 193 TYR A O 1
ATOM 1334 N N . CYS A 1 204 ? 14.909 19.768 46.898 1.00 28.21 194 CYS A N 1
ATOM 1335 C CA . CYS A 1 204 ? 14.013 19.821 48.024 1.00 33.32 194 CYS A CA 1
ATOM 1336 C C . CYS A 1 204 ? 13.578 18.434 48.516 1.00 28.77 194 CYS A C 1
ATOM 1337 O O . CYS A 1 204 ? 12.405 18.083 48.471 1.00 32.56 194 CYS A O 1
ATOM 1342 N N . PRO A 1 205 ? 14.548 17.617 48.984 1.00 32.50 195 PRO A N 1
ATOM 1343 C CA . PRO A 1 205 ? 14.203 16.258 49.416 1.00 33.01 195 PRO A CA 1
ATOM 1344 C C . PRO A 1 205 ? 13.176 16.231 50.543 1.00 31.55 195 PRO A C 1
ATOM 1345 O O . PRO A 1 205 ? 13.354 16.864 51.576 1.00 34.96 195 PRO A O 1
ATOM 1349 N N . ASN A 1 206 ? 12.090 15.516 50.306 1.00 33.25 196 ASN A N 1
ATOM 1350 C CA . ASN A 1 206 ? 10.985 15.413 51.246 1.00 38.40 196 ASN A CA 1
ATOM 1351 C C . ASN A 1 206 ? 10.543 16.744 51.830 1.00 35.86 196 ASN A C 1
ATOM 1352 O O . ASN A 1 206 ? 10.222 16.859 52.989 1.00 36.47 196 ASN A O 1
ATOM 1357 N N . GLY A 1 207 ? 10.515 17.750 50.979 1.00 36.11 197 GLY A N 1
ATOM 1358 C CA . GLY A 1 207 ? 10.037 19.079 51.309 1.00 35.14 197 GLY A CA 1
ATOM 1359 C C . GLY A 1 207 ? 11.046 20.019 51.956 1.00 32.72 197 GLY A C 1
ATOM 1360 O O . GLY A 1 207 ? 10.681 21.131 52.329 1.00 35.51 197 GLY A O 1
ATOM 1361 N N . ASN A 1 208 ? 12.292 19.582 52.120 1.00 34.92 198 ASN A N 1
ATOM 1362 C CA . ASN A 1 208 ? 13.294 20.363 52.822 1.00 32.74 198 ASN A CA 1
ATOM 1363 C C . ASN A 1 208 ? 14.179 21.005 51.812 1.00 27.77 198 ASN A C 1
ATOM 1364 O O . ASN A 1 208 ? 15.055 20.360 51.254 1.00 30.40 198 ASN A O 1
ATOM 1369 N N . HIS A 1 209 ? 13.904 22.286 51.534 1.00 31.32 199 HIS A N 1
ATOM 1370 C CA . HIS A 1 209 ? 14.631 23.018 50.513 1.00 29.20 199 HIS A CA 1
ATOM 1371 C C . HIS A 1 209 ? 16.062 23.219 51.018 1.00 30.77 199 HIS A C 1
ATOM 1372 O O . HIS A 1 209 ? 16.285 23.484 52.192 1.00 29.46 199 HIS A O 1
ATOM 1379 N N . LYS A 1 210 ? 17.028 23.065 50.124 1.00 29.73 200 LYS A N 1
ATOM 1380 C CA . LYS A 1 210 ? 18.412 23.287 50.450 1.00 30.32 200 LYS A CA 1
ATOM 1381 C C . LYS A 1 210 ? 18.656 24.725 50.917 1.00 32.93 200 LYS A C 1
ATOM 1382 O O . LYS A 1 210 ? 17.952 25.649 50.567 1.00 33.10 200 LYS A O 1
ATOM 1388 N N . GLN A 1 211 ? 19.633 24.893 51.801 1.00 29.41 201 GLN A N 1
ATOM 1389 C CA . GLN A 1 211 ? 20.057 26.204 52.235 1.00 30.05 201 GLN A CA 1
ATOM 1390 C C . GLN A 1 211 ? 20.962 26.822 51.185 1.00 28.13 201 GLN A C 1
ATOM 1391 O O . GLN A 1 211 ? 21.496 26.124 50.285 1.00 30.71 201 GLN A O 1
ATOM 1397 N N . TYR A 1 212 ? 21.089 28.143 51.271 1.00 25.97 202 TYR A N 1
ATOM 1398 C CA . TYR A 1 212 ? 21.928 28.942 50.378 1.00 27.77 202 TYR A CA 1
ATOM 1399 C C . TYR A 1 212 ? 23.297 28.988 50.995 1.00 29.98 202 TYR A C 1
ATOM 1400 O O . TYR A 1 212 ? 23.478 29.486 52.107 1.00 32.30 202 TYR A O 1
ATOM 1409 N N . GLN A 1 213 ? 24.270 28.410 50.276 1.00 33.75 203 GLN A N 1
ATOM 1410 C CA . GLN A 1 213 ? 25.667 28.509 50.663 1.00 36.08 203 GLN A CA 1
ATOM 1411 C C . GLN A 1 213 ? 26.556 28.602 49.409 1.00 31.88 203 GLN A C 1
ATOM 1412 O O . GLN A 1 213 ? 26.609 27.674 48.612 1.00 33.90 203 GLN A O 1
ATOM 1415 N N . GLU A 1 214 ? 27.253 29.719 49.245 1.00 32.34 204 GLU A N 1
ATOM 1416 C CA . GLU A 1 214 ? 28.257 29.839 48.200 1.00 31.68 204 GLU A CA 1
ATOM 1417 C C . GLU A 1 214 ? 29.433 28.927 48.526 1.00 33.85 204 GLU A C 1
ATOM 1418 O O . GLU A 1 214 ? 29.852 28.812 49.670 1.00 39.78 204 GLU A O 1
ATOM 1424 N N . ASN A 1 215 ? 29.934 28.211 47.539 1.00 31.73 205 ASN A N 1
ATOM 1425 C CA . ASN A 1 215 ? 31.080 27.380 47.762 1.00 27.00 205 ASN A CA 1
ATOM 1426 C C . ASN A 1 215 ? 32.007 27.521 46.579 1.00 28.84 205 ASN A C 1
ATOM 1427 O O . ASN A 1 215 ? 31.774 26.917 45.533 1.00 29.49 205 ASN A O 1
ATOM 1432 N N . PRO A 1 216 ? 33.067 28.334 46.725 1.00 26.45 206 PRO A N 1
ATOM 1433 C CA . PRO A 1 216 ? 33.901 28.458 45.552 1.00 29.42 206 PRO A CA 1
ATOM 1434 C C . PRO A 1 216 ? 34.751 27.244 45.224 1.00 30.10 206 PRO A C 1
ATOM 1435 O O . PRO A 1 216 ? 35.381 27.246 44.167 1.00 30.13 206 PRO A O 1
ATOM 1439 N N . ARG A 1 217 ? 34.806 26.241 46.097 1.00 30.58 207 ARG A N 1
ATOM 1440 C CA . ARG A 1 217 ? 35.411 24.957 45.708 1.00 25.48 207 ARG A CA 1
ATOM 1441 C C . ARG A 1 217 ? 34.521 24.111 44.791 1.00 28.06 207 ARG A C 1
ATOM 1442 O O . ARG A 1 217 ? 35.003 23.123 44.250 1.00 30.78 207 ARG A O 1
ATOM 1450 N N . LYS A 1 218 ? 33.243 24.447 44.662 1.00 28.48 208 LYS A N 1
ATOM 1451 C CA . LYS A 1 218 ? 32.276 23.726 43.820 1.00 34.07 208 LYS A CA 1
ATOM 1452 C C . LYS A 1 218 ? 31.702 24.661 42.798 1.00 32.26 208 LYS A C 1
ATOM 1453 O O . LYS A 1 218 ? 30.562 24.489 42.348 1.00 30.69 208 LYS A O 1
ATOM 1457 N N . GLY A 1 219 ? 32.498 25.666 42.425 1.00 28.69 209 GLY A N 1
ATOM 1458 C CA . GLY A 1 219 ? 32.077 26.722 41.523 1.00 27.42 209 GLY A CA 1
ATOM 1459 C C . GLY A 1 219 ? 32.130 26.326 40.056 1.00 29.74 209 GLY A C 1
ATOM 1460 O O . GLY A 1 219 ? 33.011 25.552 39.656 1.00 26.68 209 GLY A O 1
ATOM 1461 N N . HIS A 1 220 ? 31.194 26.859 39.282 1.00 29.54 210 HIS A N 1
ATOM 1462 C CA . HIS A 1 220 ? 31.262 26.876 37.809 1.00 26.28 210 HIS A CA 1
ATOM 1463 C C . HIS A 1 220 ? 31.053 25.497 37.173 1.00 29.45 210 HIS A C 1
ATOM 1464 O O . HIS A 1 220 ? 31.612 25.207 36.118 1.00 31.63 210 HIS A O 1
ATOM 1471 N N . ASN A 1 221 ? 30.249 24.648 37.807 1.00 30.69 211 ASN A N 1
ATOM 1472 C CA . ASN A 1 221 ? 29.814 23.425 37.135 1.00 28.90 211 ASN A CA 1
ATOM 1473 C C . ASN A 1 221 ? 28.718 23.763 36.149 1.00 28.33 211 ASN A C 1
ATOM 1474 O O . ASN A 1 221 ? 28.132 24.825 36.244 1.00 29.59 211 ASN A O 1
ATOM 1479 N N . GLY A 1 222 ? 28.455 22.816 35.242 1.00 30.71 212 GLY A N 1
ATOM 1480 C CA . GLY A 1 222 ? 27.486 22.953 34.158 1.00 28.66 212 GLY A CA 1
ATOM 1481 C C . GLY A 1 222 ? 28.140 23.275 32.836 1.00 28.87 212 GLY A C 1
ATOM 1482 O O . GLY A 1 222 ? 29.390 23.317 32.709 1.00 31.63 212 GLY A O 1
ATOM 1483 N N . THR A 1 223 ? 27.308 23.509 31.818 1.00 30.01 213 THR A N 1
ATOM 1484 C CA . THR A 1 223 ? 27.812 23.951 30.524 1.00 28.67 213 THR A CA 1
ATOM 1485 C C . THR A 1 223 ? 28.041 25.460 30.614 1.00 28.14 213 THR A C 1
ATOM 1486 O O . THR A 1 223 ? 27.088 26.205 30.813 1.00 32.50 213 THR A O 1
ATOM 1490 N N . ILE A 1 224 ? 29.312 25.884 30.494 1.00 29.13 214 ILE A N 1
ATOM 1491 C CA . ILE A 1 224 ? 29.695 27.251 30.916 1.00 29.46 214 ILE A CA 1
ATOM 1492 C C . ILE A 1 224 ? 28.864 28.329 30.223 1.00 29.72 214 ILE A C 1
ATOM 1493 O O . ILE A 1 224 ? 28.531 29.353 30.819 1.00 30.74 214 ILE A O 1
ATOM 1498 N N . GLU A 1 225 ? 28.552 28.106 28.952 1.00 31.54 215 GLU A N 1
ATOM 1499 C CA . GLU A 1 225 ? 27.786 29.044 28.164 1.00 32.17 215 GLU A CA 1
ATOM 1500 C C . GLU A 1 225 ? 26.417 29.331 28.780 1.00 28.67 215 GLU A C 1
ATOM 1501 O O . GLU A 1 225 ? 25.959 30.433 28.743 1.00 27.35 215 GLU A O 1
ATOM 1507 N N . PHE A 1 226 ? 25.786 28.317 29.353 1.00 29.34 216 PHE A N 1
ATOM 1508 C CA . PHE A 1 226 ? 24.421 28.403 29.823 1.00 29.80 216 PHE A CA 1
ATOM 1509 C C . PHE A 1 226 ? 24.215 28.287 31.317 1.00 27.68 216 PHE A C 1
ATOM 1510 O O . PHE A 1 226 ? 23.104 28.526 31.775 1.00 30.29 216 PHE A O 1
ATOM 1518 N N . THR A 1 227 ? 25.252 27.962 32.091 1.00 28.19 217 THR A N 1
ATOM 1519 C CA . THR A 1 227 ? 25.036 27.638 33.497 1.00 26.22 217 THR A CA 1
ATOM 1520 C C . THR A 1 227 ? 24.540 28.825 34.348 1.00 26.50 217 THR A C 1
ATOM 1521 O O . THR A 1 227 ? 24.771 29.954 34.023 1.00 28.55 217 THR A O 1
ATOM 1525 N N . SER A 1 228 ? 23.823 28.568 35.427 1.00 28.46 218 SER A N 1
ATOM 1526 C CA . SER A 1 228 ? 23.283 29.648 36.162 1.00 27.60 218 SER A CA 1
ATOM 1527 C C . SER A 1 228 ? 24.300 30.362 36.995 1.00 27.21 218 SER A C 1
ATOM 1528 O O . SER A 1 228 ? 25.315 29.803 37.328 1.00 27.47 218 SER A O 1
ATOM 1531 N N . LEU A 1 229 ? 23.967 31.585 37.410 1.00 28.48 219 LEU A N 1
ATOM 1532 C CA . LEU A 1 229 ? 24.784 32.301 38.393 1.00 25.20 219 LEU A CA 1
ATOM 1533 C C . LEU A 1 229 ? 24.949 31.580 39.691 1.00 26.77 219 LEU A C 1
ATOM 1534 O O . LEU A 1 229 ? 26.026 31.616 40.262 1.00 27.95 219 LEU A O 1
ATOM 1539 N N . ASP A 1 230 ? 23.909 30.879 40.162 1.00 30.23 220 ASP A N 1
ATOM 1540 C CA . ASP A 1 230 ? 24.035 30.065 41.360 1.00 31.19 220 ASP A CA 1
ATOM 1541 C C . ASP A 1 230 ? 25.058 28.976 41.115 1.00 27.99 220 ASP A C 1
ATOM 1542 O O . ASP A 1 230 ? 25.889 28.734 41.974 1.00 27.71 220 ASP A O 1
ATOM 1547 N N . ALA A 1 231 ? 25.070 28.369 39.933 1.00 28.56 221 ALA A N 1
ATOM 1548 C CA . ALA A 1 231 ? 26.102 27.374 39.644 1.00 28.35 221 ALA A CA 1
ATOM 1549 C C . ALA A 1 231 ? 27.541 27.962 39.623 1.00 24.21 221 ALA A C 1
ATOM 1550 O O . ALA A 1 231 ? 28.517 27.386 40.228 1.00 28.21 221 ALA A O 1
ATOM 1552 N N . HIS A 1 232 ? 27.664 29.156 39.046 1.00 28.07 222 HIS A N 1
ATOM 1553 C CA . HIS A 1 232 ? 28.920 29.883 38.984 1.00 28.81 222 HIS A CA 1
ATOM 1554 C C . HIS A 1 232 ? 29.443 30.175 40.413 1.00 29.19 222 HIS A C 1
ATOM 1555 O O . HIS A 1 232 ? 30.609 30.039 40.706 1.00 27.26 222 HIS A O 1
ATOM 1562 N N . LYS A 1 233 ? 28.530 30.487 41.333 1.00 26.71 223 LYS A N 1
ATOM 1563 C CA . LYS A 1 233 ? 28.877 30.743 42.740 1.00 29.10 223 LYS A CA 1
ATOM 1564 C C . LYS A 1 233 ? 29.014 29.513 43.642 1.00 33.19 223 LYS A C 1
ATOM 1565 O O . LYS A 1 233 ? 29.384 29.653 44.795 1.00 31.26 223 LYS A O 1
ATOM 1571 N N . GLY A 1 234 ? 28.757 28.304 43.134 1.00 31.12 224 GLY A N 1
ATOM 1572 C CA . GLY A 1 234 ? 28.911 27.102 43.914 1.00 26.06 224 GLY A CA 1
ATOM 1573 C C . GLY A 1 234 ? 27.746 26.844 44.823 1.00 27.73 224 GLY A C 1
ATOM 1574 O O . GLY A 1 234 ? 27.804 26.042 45.726 1.00 32.34 224 GLY A O 1
ATOM 1575 N N . VAL A 1 235 ? 26.654 27.524 44.530 1.00 28.15 225 VAL A N 1
ATOM 1576 C CA . VAL A 1 235 ? 25.417 27.411 45.314 1.00 25.44 225 VAL A CA 1
ATOM 1577 C C . VAL A 1 235 ? 24.638 26.228 44.775 1.00 27.30 225 VAL A C 1
ATOM 1578 O O . VAL A 1 235 ? 24.651 25.975 43.539 1.00 30.47 225 VAL A O 1
ATOM 1582 N N . ALA A 1 236 ? 24.011 25.470 45.684 1.00 31.16 226 ALA A N 1
ATOM 1583 C CA . ALA A 1 236 ? 23.199 24.302 45.269 1.00 31.40 226 ALA A CA 1
ATOM 1584 C C . ALA A 1 236 ? 22.101 24.800 44.340 1.00 30.91 226 ALA A C 1
ATOM 1585 O O . ALA A 1 236 ? 21.435 25.790 44.622 1.00 30.66 226 ALA A O 1
ATOM 1587 N N . LEU A 1 237 ? 21.908 24.092 43.245 1.00 30.82 227 LEU A N 1
ATOM 1588 C CA . LEU A 1 237 ? 20.916 24.471 42.245 1.00 27.37 227 LEU A CA 1
ATOM 1589 C C . LEU A 1 237 ? 19.508 24.388 42.835 1.00 26.74 227 LEU A C 1
ATOM 1590 O O . LEU A 1 237 ? 19.156 23.419 43.480 1.00 30.82 227 LEU A O 1
ATOM 1595 N N . SER A 1 238 ? 18.695 25.392 42.556 1.00 27.40 228 SER A N 1
ATOM 1596 C CA . SER A 1 238 ? 17.283 25.457 42.948 1.00 28.73 228 SER A CA 1
ATOM 1597 C C . SER A 1 238 ? 16.450 25.781 41.680 1.00 24.38 228 SER A C 1
ATOM 1598 O O . SER A 1 238 ? 16.996 25.895 40.586 1.00 29.57 228 SER A O 1
ATOM 1601 N N . ARG A 1 239 ? 15.135 25.976 41.833 1.00 27.18 229 ARG A N 1
ATOM 1602 C CA . ARG A 1 239 ? 14.278 26.117 40.687 1.00 24.96 229 ARG A CA 1
ATOM 1603 C C . ARG A 1 239 ? 14.643 27.296 39.819 1.00 30.72 229 ARG A C 1
ATOM 1604 O O . ARG A 1 239 ? 14.549 27.194 38.608 1.00 28.31 229 ARG A O 1
ATOM 1612 N N . ARG A 1 240 ? 15.011 28.431 40.419 1.00 29.99 230 ARG A N 1
ATOM 1613 C CA . ARG A 1 240 ? 15.286 29.605 39.595 1.00 26.90 230 ARG A CA 1
ATOM 1614 C C . ARG A 1 240 ? 16.406 29.356 38.586 1.00 26.65 230 ARG A C 1
ATOM 1615 O O . ARG A 1 240 ? 16.418 29.999 37.542 1.00 27.38 230 ARG A O 1
ATOM 1623 N N . SER A 1 241 ? 17.372 28.522 38.931 1.00 27.73 231 SER A N 1
ATOM 1624 C CA . SER A 1 241 ? 18.557 28.284 38.108 1.00 25.80 231 SER A CA 1
ATOM 1625 C C . SER A 1 241 ? 18.124 27.676 36.776 1.00 28.49 231 SER A C 1
ATOM 1626 O O . SER A 1 241 ? 18.674 28.027 35.729 1.00 29.94 231 SER A O 1
ATOM 1629 N N . ASP A 1 242 ? 17.132 26.791 36.809 1.00 28.19 232 ASP A N 1
ATOM 1630 C CA . ASP A 1 242 ? 16.678 26.129 35.575 1.00 26.59 232 ASP A CA 1
ATOM 1631 C C . ASP A 1 242 ? 15.968 27.139 34.660 1.00 29.31 232 ASP A C 1
ATOM 1632 O O . ASP A 1 242 ? 16.100 27.111 33.421 1.00 29.13 232 ASP A O 1
ATOM 1637 N N . VAL A 1 243 ? 15.192 28.051 35.255 1.00 28.17 233 VAL A N 1
ATOM 1638 C CA . VAL A 1 243 ? 14.489 29.077 34.479 1.00 24.92 233 VAL A CA 1
ATOM 1639 C C . VAL A 1 243 ? 15.499 30.024 33.842 1.00 24.58 233 VAL A C 1
ATOM 1640 O O . VAL A 1 243 ? 15.378 30.378 32.662 1.00 30.84 233 VAL A O 1
ATOM 1644 N N . GLU A 1 244 ? 16.501 30.404 34.649 1.00 31.38 234 GLU A N 1
ATOM 1645 C CA . GLU A 1 244 ? 17.600 31.234 34.175 1.00 27.40 234 GLU A CA 1
ATOM 1646 C C . GLU A 1 244 ? 18.343 30.628 32.988 1.00 29.89 234 GLU A C 1
ATOM 1647 O O . GLU A 1 244 ? 18.541 31.328 31.979 1.00 27.02 234 GLU A O 1
ATOM 1653 N N . ILE A 1 245 ? 18.722 29.349 33.104 1.00 29.16 235 ILE A N 1
ATOM 1654 C CA . ILE A 1 245 ? 19.438 28.615 32.051 1.00 24.98 235 ILE A CA 1
ATOM 1655 C C . ILE A 1 245 ? 18.590 28.564 30.795 1.00 24.05 235 ILE A C 1
ATOM 1656 O O . ILE A 1 245 ? 19.146 28.717 29.701 1.00 29.11 235 ILE A O 1
ATOM 1661 N N . LEU A 1 246 ? 17.292 28.298 30.952 1.00 28.77 236 LEU A N 1
ATOM 1662 C CA . LEU A 1 246 ? 16.369 28.261 29.826 1.00 27.01 236 LEU A CA 1
ATOM 1663 C C . LEU A 1 246 ? 16.300 29.622 29.113 1.00 29.35 236 LEU A C 1
ATOM 1664 O O . LEU A 1 246 ? 16.211 29.690 27.867 1.00 25.24 236 LEU A O 1
ATOM 1669 N N . GLY A 1 247 ? 16.357 30.712 29.871 1.00 27.96 237 GLY A N 1
ATOM 1670 C CA . GLY A 1 247 ? 16.416 32.044 29.268 1.00 28.60 237 GLY A CA 1
ATOM 1671 C C . GLY A 1 247 ? 17.653 32.277 28.410 1.00 27.95 237 GLY A C 1
ATOM 1672 O O . GLY A 1 247 ? 17.582 32.824 27.293 1.00 27.86 237 GLY A O 1
ATOM 1673 N N . TYR A 1 248 ? 18.820 31.844 28.924 1.00 27.76 238 TYR A N 1
ATOM 1674 C CA . TYR A 1 248 ? 20.055 31.988 28.194 1.00 27.63 238 TYR A CA 1
ATOM 1675 C C . TYR A 1 248 ? 19.994 31.142 26.937 1.00 30.32 238 TYR A C 1
ATOM 1676 O O . TYR A 1 248 ? 20.493 31.565 25.871 1.00 28.30 238 TYR A O 1
ATOM 1685 N N . CYS A 1 249 ? 19.420 29.938 27.055 1.00 29.06 239 CYS A N 1
ATOM 1686 C CA . CYS A 1 249 ? 19.250 29.077 25.880 1.00 31.28 239 CYS A CA 1
ATOM 1687 C C . CYS A 1 249 ? 18.404 29.728 24.782 1.00 23.93 239 CYS A C 1
ATOM 1688 O O . CYS A 1 249 ? 18.849 29.797 23.635 1.00 26.82 239 CYS A O 1
ATOM 1691 N N . MET A 1 250 ? 17.208 30.218 25.118 1.00 28.87 240 MET A N 1
ATOM 1692 C CA . MET A 1 250 ? 16.364 30.909 24.142 1.00 23.44 240 MET A CA 1
ATOM 1693 C C . MET A 1 250 ? 17.023 32.109 23.500 1.00 28.14 240 MET A C 1
ATOM 1694 O O . MET A 1 250 ? 16.917 32.285 22.329 1.00 25.94 240 MET A O 1
ATOM 1699 N N . LEU A 1 251 ? 17.715 32.915 24.286 1.00 27.78 241 LEU A N 1
ATOM 1700 C CA . LEU A 1 251 ? 18.486 34.016 23.772 1.00 28.27 241 LEU A CA 1
ATOM 1701 C C . LEU A 1 251 ? 19.511 33.549 22.738 1.00 29.08 241 LEU A C 1
ATOM 1702 O O . LEU A 1 251 ? 19.647 34.123 21.662 1.00 27.35 241 LEU A O 1
ATOM 1707 N N . ARG A 1 252 ? 20.252 32.508 23.077 1.00 29.08 242 ARG A N 1
ATOM 1708 C CA . ARG A 1 252 ? 21.243 31.918 22.190 1.00 27.45 242 ARG A CA 1
ATOM 1709 C C . ARG A 1 252 ? 20.603 31.383 20.931 1.00 30.17 242 ARG A C 1
ATOM 1710 O O . ARG A 1 252 ? 21.092 31.601 19.842 1.00 28.09 242 ARG A O 1
ATOM 1718 N N . TRP A 1 253 ? 19.479 30.697 21.078 1.00 28.89 243 TRP A N 1
ATOM 1719 C CA . TRP A 1 253 ? 18.827 30.069 19.915 1.00 26.38 243 TRP A CA 1
ATOM 1720 C C . TRP A 1 253 ? 18.295 31.118 18.921 1.00 27.04 243 TRP A C 1
ATOM 1721 O O . TRP A 1 253 ? 18.248 30.869 17.731 1.00 32.08 243 TRP A O 1
ATOM 1732 N N . LEU A 1 254 ? 17.831 32.252 19.438 1.00 30.91 244 LEU A N 1
ATOM 1733 C CA . LEU A 1 254 ? 17.206 33.252 18.637 1.00 30.83 244 LEU A CA 1
ATOM 1734 C C . LEU A 1 254 ? 18.262 34.128 17.994 1.00 28.24 244 LEU A C 1
ATOM 1735 O O . LEU A 1 254 ? 18.180 34.430 16.811 1.00 28.82 244 LEU A O 1
ATOM 1740 N N . CYS A 1 255 ? 19.300 34.484 18.746 1.00 28.95 245 CYS A N 1
ATOM 1741 C CA . CYS A 1 255 ? 20.259 35.494 18.305 1.00 28.03 245 CYS A CA 1
ATOM 1742 C C . CYS A 1 255 ? 21.519 34.950 17.641 1.00 29.69 245 CYS A C 1
ATOM 1743 O O . CYS A 1 255 ? 22.198 35.710 16.947 1.00 35.14 245 CYS A O 1
ATOM 1746 N N . GLY A 1 256 ? 21.837 33.674 17.871 1.00 29.51 246 GLY A N 1
ATOM 1747 C CA . GLY A 1 256 ? 22.981 33.013 17.244 1.00 33.86 246 GLY A CA 1
ATOM 1748 C C . GLY A 1 256 ? 24.257 33.092 18.051 1.00 37.57 246 GLY A C 1
ATOM 1749 O O . GLY A 1 256 ? 25.298 32.577 17.622 1.00 42.36 246 GLY A O 1
ATOM 1750 N N . LYS A 1 257 ? 24.180 33.711 19.226 1.00 35.85 247 LYS A N 1
ATOM 1751 C CA . LYS A 1 257 ? 25.354 33.941 20.049 1.00 41.64 247 LYS A CA 1
ATOM 1752 C C . LYS A 1 257 ? 24.927 34.606 21.341 1.00 40.58 247 LYS A C 1
ATOM 1753 O O . LYS A 1 257 ? 23.786 35.093 21.464 1.00 39.37 247 LYS A O 1
ATOM 1759 N N . LEU A 1 258 ? 25.837 34.590 22.317 1.00 32.73 248 LEU A N 1
ATOM 1760 C CA . LEU A 1 258 ? 25.592 35.228 23.596 1.00 32.44 248 LEU A CA 1
ATOM 1761 C C . LEU A 1 258 ? 26.718 36.246 23.767 1.00 26.69 248 LEU A C 1
ATOM 1762 O O . LEU A 1 258 ? 27.771 36.136 23.125 1.00 27.69 248 LEU A O 1
ATOM 1767 N N . PRO A 1 259 ? 26.465 37.286 24.569 1.00 29.35 249 PRO A N 1
ATOM 1768 C CA . PRO A 1 259 ? 27.493 38.312 24.779 1.00 29.61 249 PRO A CA 1
ATOM 1769 C C . PRO A 1 259 ? 28.837 37.788 25.277 1.00 29.81 249 PRO A C 1
ATOM 1770 O O . PRO A 1 259 ? 29.850 38.395 25.013 1.00 35.02 249 PRO A O 1
ATOM 1774 N N . TRP A 1 260 ? 28.832 36.643 25.942 1.00 28.64 250 TRP A N 1
ATOM 1775 C CA . TRP A 1 260 ? 30.026 36.078 26.579 1.00 29.11 250 TRP A CA 1
ATOM 1776 C C . TRP A 1 260 ? 30.657 34.976 25.716 1.00 31.15 250 TRP A C 1
ATOM 1777 O O . TRP A 1 260 ? 31.510 34.209 26.202 1.00 32.73 250 TRP A O 1
ATOM 1788 N N . GLU A 1 261 ? 30.267 34.932 24.432 1.00 33.35 251 GLU A N 1
ATOM 1789 C CA . GLU A 1 261 ? 30.745 33.938 23.448 1.00 37.88 251 GLU A CA 1
ATOM 1790 C C . GLU A 1 261 ? 32.273 33.839 23.334 1.00 39.65 251 GLU A C 1
ATOM 1791 O O . GLU A 1 261 ? 32.810 32.746 23.184 1.00 40.29 251 GLU A O 1
ATOM 1794 N N . GLN A 1 262 ? 32.957 34.976 23.409 1.00 36.02 252 GLN A N 1
ATOM 1795 C CA . GLN A 1 262 ? 34.400 35.022 23.302 1.00 41.58 252 GLN A CA 1
ATOM 1796 C C . GLN A 1 262 ? 35.118 34.693 24.610 1.00 41.25 252 GLN A C 1
ATOM 1797 O O . GLN A 1 262 ? 36.334 34.541 24.598 1.00 37.55 252 GLN A O 1
ATOM 1803 N N . ASN A 1 263 ? 34.368 34.567 25.708 1.00 39.22 253 ASN A N 1
ATOM 1804 C CA . ASN A 1 263 ? 34.914 34.416 27.064 1.00 39.66 253 ASN A CA 1
ATOM 1805 C C . ASN A 1 263 ? 34.701 33.052 27.716 1.00 37.61 253 ASN A C 1
ATOM 1806 O O . ASN A 1 263 ? 34.879 32.927 28.924 1.00 40.06 253 ASN A O 1
ATOM 1811 N N . LEU A 1 264 ? 34.338 32.043 26.936 1.00 34.75 254 LEU A N 1
ATOM 1812 C CA . LEU A 1 264 ? 33.936 30.765 27.473 1.00 35.40 254 LEU A CA 1
ATOM 1813 C C . LEU A 1 264 ? 35.029 29.979 28.220 1.00 38.61 254 LEU A C 1
ATOM 1814 O O . LEU A 1 264 ? 34.717 29.146 29.044 1.00 39.47 254 LEU A O 1
ATOM 1819 N N . LYS A 1 265 ? 36.295 30.256 27.954 1.00 38.28 255 LYS A N 1
ATOM 1820 C CA . LYS A 1 265 ? 37.374 29.611 28.684 1.00 35.66 255 LYS A CA 1
ATOM 1821 C C . LYS A 1 265 ? 37.667 30.320 30.006 1.00 36.71 255 LYS A C 1
ATOM 1822 O O . LYS A 1 265 ? 38.560 29.897 30.757 1.00 37.51 255 LYS A O 1
ATOM 1825 N N . ASP A 1 266 ? 36.908 31.372 30.312 1.00 33.11 256 ASP A N 1
ATOM 1826 C CA . ASP A 1 266 ? 37.079 32.117 31.560 1.00 32.04 256 ASP A CA 1
ATOM 1827 C C . ASP A 1 266 ? 35.763 32.149 32.305 1.00 30.54 256 ASP A C 1
ATOM 1828 O O . ASP A 1 266 ? 34.947 33.051 32.086 1.00 32.45 256 ASP A O 1
ATOM 1833 N N . PRO A 1 267 ? 35.509 31.135 33.151 1.00 30.02 257 PRO A N 1
ATOM 1834 C CA . PRO A 1 267 ? 34.201 31.084 33.786 1.00 29.68 257 PRO A CA 1
ATOM 1835 C C . PRO A 1 267 ? 33.846 32.295 34.676 1.00 29.27 257 PRO A C 1
ATOM 1836 O O . PRO A 1 267 ? 32.689 32.605 34.816 1.00 28.28 257 PRO A O 1
ATOM 1840 N N . VAL A 1 268 ? 34.833 32.975 35.258 1.00 26.34 258 VAL A N 1
ATOM 1841 C CA . VAL A 1 268 ? 34.550 34.163 36.062 1.00 27.98 258 VAL A CA 1
ATOM 1842 C C . VAL A 1 268 ? 34.070 35.318 35.158 1.00 26.30 258 VAL A C 1
ATOM 1843 O O . VAL A 1 268 ? 33.141 36.057 35.489 1.00 29.04 258 VAL A O 1
ATOM 1847 N N . ALA A 1 269 ? 34.706 35.447 34.005 1.00 25.86 259 ALA A N 1
ATOM 1848 C CA . ALA A 1 269 ? 34.273 36.439 33.004 1.00 33.26 259 ALA A CA 1
ATOM 1849 C C . ALA A 1 269 ? 32.847 36.170 32.534 1.00 31.18 259 ALA A C 1
ATOM 1850 O O . ALA A 1 269 ? 32.068 37.104 32.327 1.00 28.11 259 ALA A O 1
ATOM 1852 N N . VAL A 1 270 ? 32.507 34.894 32.361 1.00 29.48 260 VAL A N 1
ATOM 1853 C CA . VAL A 1 270 ? 31.167 34.503 31.975 1.00 27.29 260 VAL A CA 1
ATOM 1854 C C . VAL A 1 270 ? 30.162 34.874 33.081 1.00 28.79 260 VAL A C 1
ATOM 1855 O O . VAL A 1 270 ? 29.095 35.442 32.830 1.00 27.74 260 VAL A O 1
ATOM 1859 N N . GLN A 1 271 ? 30.521 34.563 34.322 1.00 26.33 261 GLN A N 1
ATOM 1860 C CA . GLN A 1 271 ? 29.710 34.937 35.472 1.00 26.90 261 GLN A CA 1
ATOM 1861 C C . GLN A 1 271 ? 29.443 36.458 35.524 1.00 28.29 261 GLN A C 1
ATOM 1862 O O . GLN A 1 271 ? 28.313 36.886 35.723 1.00 29.47 261 GLN A O 1
ATOM 1868 N N . THR A 1 272 ? 30.492 37.271 35.400 1.00 31.37 262 THR A N 1
ATOM 1869 C CA . THR A 1 272 ? 30.295 38.709 35.480 1.00 28.10 262 THR A CA 1
ATOM 1870 C C . THR A 1 272 ? 29.428 39.193 34.284 1.00 30.15 262 THR A C 1
ATOM 1871 O O . THR A 1 272 ? 28.562 40.043 34.468 1.00 27.40 262 THR A O 1
ATOM 1875 N N . ALA A 1 273 ? 29.613 38.599 33.095 1.00 29.79 263 ALA A N 1
ATOM 1876 C CA . ALA A 1 273 ? 28.806 38.925 31.913 1.00 28.85 263 ALA A CA 1
ATOM 1877 C C . ALA A 1 273 ? 27.331 38.633 32.066 1.00 29.66 263 ALA A C 1
ATOM 1878 O O . ALA A 1 273 ? 26.501 39.430 31.645 1.00 29.97 263 ALA A O 1
ATOM 1880 N N . LYS A 1 274 ? 26.998 37.488 32.647 1.00 30.73 264 LYS A N 1
ATOM 1881 C CA . LYS A 1 274 ? 25.632 37.149 32.934 1.00 27.84 264 LYS A CA 1
ATOM 1882 C C . LYS A 1 274 ? 25.040 38.038 34.035 1.00 27.52 264 LYS A C 1
ATOM 1883 O O . LYS A 1 274 ? 23.841 38.413 33.992 1.00 29.10 264 LYS A O 1
ATOM 1889 N N . THR A 1 275 ? 25.853 38.371 35.033 1.00 26.77 265 THR A N 1
ATOM 1890 C CA . THR A 1 275 ? 25.414 39.273 36.080 1.00 29.72 265 THR A CA 1
ATOM 1891 C C . THR A 1 275 ? 25.071 40.654 35.475 1.00 30.45 265 THR A C 1
ATOM 1892 O O . THR A 1 275 ? 24.034 41.234 35.799 1.00 32.06 265 THR A O 1
ATOM 1896 N N . ASN A 1 276 ? 25.951 41.153 34.603 1.00 32.29 266 ASN A N 1
ATOM 1897 C CA . ASN A 1 276 ? 25.709 42.435 33.919 1.00 34.27 266 ASN A CA 1
ATOM 1898 C C . ASN A 1 276 ? 24.451 42.368 33.061 1.00 31.52 266 ASN A C 1
ATOM 1899 O O . ASN A 1 276 ? 23.645 43.303 33.067 1.00 31.38 266 ASN A O 1
ATOM 1904 N N . LEU A 1 277 ? 24.253 41.256 32.356 1.00 31.28 267 LEU A N 1
ATOM 1905 C CA . LEU A 1 277 ? 23.064 41.086 31.510 1.00 28.37 267 LEU A CA 1
ATOM 1906 C C . LEU A 1 277 ? 21.794 41.193 32.373 1.00 31.01 267 LEU A C 1
ATOM 1907 O O . LEU A 1 277 ? 20.818 41.887 32.026 1.00 32.05 267 LEU A O 1
ATOM 1912 N N . LEU A 1 278 ? 21.785 40.513 33.508 1.00 33.79 268 LEU A N 1
ATOM 1913 C CA . LEU A 1 278 ? 20.596 40.507 34.335 1.00 31.45 268 LEU A CA 1
ATOM 1914 C C . LEU A 1 278 ? 20.388 41.853 35.031 1.00 33.88 268 LEU A C 1
ATOM 1915 O O . LEU A 1 278 ? 19.254 42.343 35.170 1.00 33.32 268 LEU A O 1
ATOM 1920 N N . ASP A 1 279 ? 21.488 42.482 35.442 1.00 33.21 269 ASP A N 1
ATOM 1921 C CA . ASP A 1 279 ? 21.397 43.797 36.045 1.00 34.11 269 ASP A CA 1
ATOM 1922 C C . ASP A 1 279 ? 20.925 44.837 35.007 1.00 30.79 269 ASP A C 1
ATOM 1923 O O . ASP A 1 279 ? 20.333 45.830 35.398 1.00 32.80 269 ASP A O 1
ATOM 1932 N N . GLU A 1 280 ? 21.171 44.623 33.708 1.00 29.94 270 GLU A N 1
ATOM 1933 C CA . GLU A 1 280 ? 20.809 45.624 32.708 1.00 26.28 270 GLU A CA 1
ATOM 1934 C C . GLU A 1 280 ? 19.526 45.319 31.923 1.00 27.38 270 GLU A C 1
ATOM 1935 O O . GLU A 1 280 ? 19.261 45.922 30.873 1.00 29.99 270 GLU A O 1
ATOM 1941 N N . LEU A 1 281 ? 18.707 44.436 32.483 1.00 26.21 271 LEU A N 1
ATOM 1942 C CA . LEU A 1 281 ? 17.409 44.087 31.926 1.00 29.85 271 LEU A CA 1
ATOM 1943 C C . LEU A 1 281 ? 16.415 45.243 32.023 1.00 34.49 271 LEU A C 1
ATOM 1944 O O . LEU A 1 281 ? 16.492 46.070 32.943 1.00 32.72 271 LEU A O 1
ATOM 1949 N N . PRO A 1 282 ? 15.478 45.314 31.061 1.00 29.87 272 PRO A N 1
ATOM 1950 C CA . PRO A 1 282 ? 15.346 44.459 29.877 1.00 28.58 272 PRO A CA 1
ATOM 1951 C C . PRO A 1 282 ? 16.258 44.815 28.674 1.00 26.89 272 PRO A C 1
ATOM 1952 O O . PRO A 1 282 ? 16.440 43.984 27.781 1.00 28.63 272 PRO A O 1
ATOM 1956 N N . GLN A 1 283 ? 16.862 46.003 28.669 1.00 26.96 273 GLN A N 1
ATOM 1957 C CA . GLN A 1 283 ? 17.544 46.480 27.486 1.00 25.37 273 GLN A CA 1
ATOM 1958 C C . GLN A 1 283 ? 18.733 45.649 27.074 1.00 27.63 273 GLN A C 1
ATOM 1959 O O . GLN A 1 283 ? 19.055 45.610 25.911 1.00 25.09 273 GLN A O 1
ATOM 1965 N N . SER A 1 284 ? 19.433 45.034 28.017 1.00 27.24 274 SER A N 1
ATOM 1966 C CA . SER A 1 284 ? 20.570 44.194 27.662 1.00 28.83 274 SER A CA 1
ATOM 1967 C C . SER A 1 284 ? 20.161 43.143 26.636 1.00 30.49 274 SER A C 1
ATOM 1968 O O . SER A 1 284 ? 20.891 42.851 25.703 1.00 31.95 274 SER A O 1
ATOM 1971 N N . VAL A 1 285 ? 18.970 42.602 26.811 1.00 27.24 275 VAL A N 1
ATOM 1972 C CA . VAL A 1 285 ? 18.494 41.514 26.003 1.00 28.39 275 VAL A CA 1
ATOM 1973 C C . VAL A 1 285 ? 17.763 42.060 24.806 1.00 26.21 275 VAL A C 1
ATOM 1974 O O . VAL A 1 285 ? 17.947 41.572 23.707 1.00 26.67 275 VAL A O 1
ATOM 1978 N N . LEU A 1 286 ? 16.972 43.116 24.999 1.00 27.07 276 LEU A N 1
ATOM 1979 C CA . LEU A 1 286 ? 16.225 43.729 23.888 1.00 25.00 276 LEU A CA 1
ATOM 1980 C C . LEU A 1 286 ? 17.132 44.165 22.738 1.00 24.51 276 LEU A C 1
ATOM 1981 O O . LEU A 1 286 ? 16.828 43.935 21.582 1.00 26.31 276 LEU A O 1
ATOM 1986 N N . LYS A 1 287 ? 18.261 44.741 23.096 1.00 24.85 277 LYS A N 1
ATOM 1987 C CA . LYS A 1 287 ? 19.186 45.299 22.137 1.00 24.06 277 LYS A CA 1
ATOM 1988 C C . LYS A 1 287 ? 20.009 44.235 21.394 1.00 22.90 277 LYS A C 1
ATOM 1989 O O . LYS A 1 287 ? 20.469 44.499 20.279 1.00 23.16 277 LYS A O 1
ATOM 1995 N N . TRP A 1 288 ? 20.196 43.080 22.030 1.00 29.18 278 TRP A N 1
ATOM 1996 C CA . TRP A 1 288 ? 21.002 41.987 21.486 1.00 26.79 278 TRP A CA 1
ATOM 1997 C C . TRP A 1 288 ? 20.380 41.324 20.232 1.00 29.40 278 TRP A C 1
ATOM 1998 O O . TRP A 1 288 ? 21.092 40.838 19.365 1.00 32.65 278 TRP A O 1
ATOM 2009 N N . ALA A 1 289 ? 19.056 41.351 20.141 1.00 29.75 279 ALA A N 1
ATOM 2010 C CA . ALA A 1 289 ? 18.294 40.706 19.075 1.00 26.47 279 ALA A CA 1
ATOM 2011 C C . ALA A 1 289 ? 18.564 41.298 17.720 1.00 30.36 279 ALA A C 1
ATOM 2012 O O . ALA A 1 289 ? 18.725 42.493 17.612 1.00 25.49 279 ALA A O 1
ATOM 2014 N N . PRO A 1 290 ? 18.542 40.466 16.672 1.00 32.26 280 PRO A N 1
ATOM 2015 C CA . PRO A 1 290 ? 18.581 40.939 15.303 1.00 32.19 280 PRO A CA 1
ATOM 2016 C C . PRO A 1 290 ? 17.235 41.557 14.902 1.00 24.60 280 PRO A C 1
ATOM 2017 O O . PRO A 1 290 ? 16.245 41.286 15.544 1.00 28.45 280 PRO A O 1
ATOM 2021 N N . SER A 1 291 ? 17.217 42.419 13.872 1.00 22.24 281 SER A N 1
ATOM 2022 C CA . SER A 1 291 ? 16.025 43.177 13.511 1.00 24.83 281 SER A CA 1
ATOM 2023 C C . SER A 1 291 ? 14.805 42.268 13.135 1.00 32.80 281 SER A C 1
ATOM 2024 O O . SER A 1 291 ? 13.639 42.577 13.448 1.00 29.07 281 SER A O 1
ATOM 2027 N N . GLY A 1 292 ? 15.079 41.119 12.542 1.00 35.16 282 GLY A N 1
ATOM 2028 C CA . GLY A 1 292 ? 14.003 40.171 12.194 1.00 47.59 282 GLY A CA 1
ATOM 2029 C C . GLY A 1 292 ? 13.557 39.168 13.267 1.00 49.79 282 GLY A C 1
ATOM 2030 O O . GLY A 1 292 ? 12.804 38.238 12.961 1.00 57.19 282 GLY A O 1
ATOM 2031 N N . SER A 1 293 ? 14.018 39.324 14.510 1.00 47.41 283 SER A N 1
ATOM 2032 C CA . SER A 1 293 ? 13.586 38.444 15.615 1.00 40.60 283 SER A CA 1
ATOM 2033 C C . SER A 1 293 ? 13.678 39.113 16.987 1.00 29.77 283 SER A C 1
ATOM 2034 O O . SER A 1 293 ? 14.662 38.934 17.732 1.00 34.82 283 SER A O 1
ATOM 2037 N N . SER A 1 294 ? 12.611 39.839 17.321 1.00 32.79 284 SER A N 1
ATOM 2038 C CA . SER A 1 294 ? 12.463 40.530 18.625 1.00 39.78 284 SER A CA 1
ATOM 2039 C C . SER A 1 294 ? 12.735 39.627 19.855 1.00 33.72 284 SER A C 1
ATOM 2040 O O . SER A 1 294 ? 12.400 38.447 19.848 1.00 34.27 284 SER A O 1
ATOM 2043 N N . CYS A 1 295 ? 13.321 40.208 20.910 1.00 29.35 285 CYS A N 1
ATOM 2044 C CA . CYS A 1 295 ? 13.603 39.528 22.169 1.00 30.48 285 CYS A CA 1
ATOM 2045 C C . CYS A 1 295 ? 12.701 40.049 23.322 1.00 25.28 285 CYS A C 1
ATOM 2046 O O . CYS A 1 295 ? 13.007 39.917 24.488 1.00 30.76 285 CYS A O 1
ATOM 2049 N N . CYS A 1 296 ? 11.571 40.638 22.962 1.00 26.15 286 CYS A N 1
ATOM 2050 C CA . CYS A 1 296 ? 10.688 41.204 23.960 1.00 28.44 286 CYS A CA 1
ATOM 2051 C C . CYS A 1 296 ? 10.190 40.147 24.977 1.00 28.48 286 CYS A C 1
ATOM 2052 O O . CYS A 1 296 ? 10.164 40.386 26.180 1.00 30.22 286 CYS A O 1
ATOM 2055 N N . GLU A 1 297 ? 9.766 38.993 24.462 1.00 32.36 287 GLU A N 1
ATOM 2056 C CA . GLU A 1 297 ? 9.361 37.853 25.270 1.00 27.61 287 GLU A CA 1
ATOM 2057 C C . GLU A 1 297 ? 10.499 37.312 26.123 1.00 24.73 287 GLU A C 1
ATOM 2058 O O . GLU A 1 297 ? 10.341 37.108 27.318 1.00 28.29 287 GLU A O 1
ATOM 2064 N N . ILE A 1 298 ? 11.674 37.122 25.542 1.00 25.44 288 ILE A N 1
ATOM 2065 C CA . ILE A 1 298 ? 12.796 36.590 26.293 1.00 24.45 288 ILE A CA 1
ATOM 2066 C C . ILE A 1 298 ? 13.253 37.625 27.325 1.00 29.13 288 ILE A C 1
ATOM 2067 O O . ILE A 1 298 ? 13.632 37.232 28.423 1.00 28.56 288 ILE A O 1
ATOM 2072 N N . ALA A 1 299 ? 13.224 38.928 26.974 1.00 25.82 289 ALA A N 1
ATOM 2073 C CA . ALA A 1 299 ? 13.561 40.021 27.955 1.00 28.33 289 ALA A CA 1
ATOM 2074 C C . ALA A 1 299 ? 12.628 39.959 29.203 1.00 29.62 289 ALA A C 1
ATOM 2075 O O . ALA A 1 299 ? 13.095 39.934 30.320 1.00 30.12 289 ALA A O 1
ATOM 2077 N N . GLN A 1 300 ? 11.310 39.930 28.986 1.00 30.19 290 GLN A N 1
ATOM 2078 C CA . GLN A 1 300 ? 10.357 39.806 30.078 1.00 29.05 290 GLN A CA 1
ATOM 2079 C C . GLN A 1 300 ? 10.479 38.487 30.842 1.00 31.50 290 GLN A C 1
ATOM 2080 O O . GLN A 1 300 ? 10.258 38.476 32.052 1.00 31.25 290 GLN A O 1
ATOM 2086 N N . PHE A 1 301 ? 10.788 37.379 30.145 1.00 30.77 291 PHE A N 1
ATOM 2087 C CA . PHE A 1 301 ? 10.973 36.074 30.781 1.00 28.61 291 PHE A CA 1
ATOM 2088 C C . PHE A 1 301 ? 12.117 36.184 31.777 1.00 28.98 291 PHE A C 1
ATOM 2089 O O . PHE A 1 301 ? 11.993 35.764 32.927 1.00 29.95 291 PHE A O 1
ATOM 2097 N N . LEU A 1 302 ? 13.221 36.794 31.360 1.00 29.26 292 LEU A N 1
ATOM 2098 C CA . LEU A 1 302 ? 14.387 36.917 32.222 1.00 30.75 292 LEU A CA 1
ATOM 2099 C C . LEU A 1 302 ? 14.191 37.948 33.333 1.00 31.01 292 LEU A C 1
ATOM 2100 O O . LEU A 1 302 ? 14.753 37.765 34.417 1.00 34.22 292 LEU A O 1
ATOM 2105 N N . VAL A 1 303 ? 13.399 39.004 33.092 1.00 32.71 293 VAL A N 1
ATOM 2106 C CA . VAL A 1 303 ? 13.000 39.923 34.164 1.00 32.53 293 VAL A CA 1
ATOM 2107 C C . VAL A 1 303 ? 12.245 39.151 35.274 1.00 38.13 293 VAL A C 1
ATOM 2108 O O . VAL A 1 303 ? 12.553 39.292 36.450 1.00 36.79 293 VAL A O 1
ATOM 2112 N N . CYS A 1 304 ? 11.308 38.302 34.878 1.00 36.10 294 CYS A N 1
ATOM 2113 C CA . CYS A 1 304 ? 10.610 37.407 35.821 1.00 40.69 294 CYS A CA 1
ATOM 2114 C C . CYS A 1 304 ? 11.544 36.439 36.530 1.00 38.66 294 CYS A C 1
ATOM 2115 O O . CYS A 1 304 ? 11.470 36.261 37.734 1.00 43.60 294 CYS A O 1
ATOM 2120 N N . ALA A 1 305 ? 12.435 35.809 35.780 1.00 39.16 295 ALA A N 1
ATOM 2121 C CA . ALA A 1 305 ? 13.345 34.827 36.346 1.00 41.08 295 ALA A CA 1
ATOM 2122 C C . ALA A 1 305 ? 14.222 35.493 37.378 1.00 42.26 295 ALA A C 1
ATOM 2123 O O . ALA A 1 305 ? 14.456 34.943 38.430 1.00 41.05 295 ALA A O 1
ATOM 2125 N N . HIS A 1 306 ? 14.711 36.694 37.053 1.00 35.92 296 HIS A N 1
ATOM 2126 C CA . HIS A 1 306 ? 15.609 37.420 37.948 1.00 39.20 296 HIS A CA 1
ATOM 2127 C C . HIS A 1 306 ? 14.938 37.920 39.248 1.00 37.18 296 HIS A C 1
ATOM 2128 O O . HIS A 1 306 ? 15.600 38.141 40.249 1.00 41.27 296 HIS A O 1
ATOM 2135 N N . SER A 1 307 ? 13.626 38.042 39.251 1.00 37.11 297 SER A N 1
ATOM 2136 C CA . SER A 1 307 ? 12.922 38.441 40.452 1.00 35.53 297 SER A CA 1
ATOM 2137 C C . SER A 1 307 ? 12.801 37.299 41.471 1.00 35.39 297 SER A C 1
ATOM 2138 O O . SER A 1 307 ? 12.372 37.517 42.571 1.00 34.12 297 SER A O 1
ATOM 2141 N N . LEU A 1 308 ? 13.182 36.078 41.122 1.00 31.27 298 LEU A N 1
ATOM 2142 C CA . LEU A 1 308 ? 12.979 34.962 42.057 1.00 28.22 298 LEU A CA 1
ATOM 2143 C C . LEU A 1 308 ? 14.006 34.870 43.196 1.00 28.17 298 LEU A C 1
ATOM 2144 O O . LEU A 1 308 ? 15.207 34.933 43.005 1.00 30.43 298 LEU A O 1
ATOM 2149 N N . ALA A 1 309 ? 13.483 34.736 44.405 1.00 26.32 299 ALA A N 1
ATOM 2150 C CA . ALA A 1 309 ? 14.262 34.335 45.539 1.00 28.02 299 ALA A CA 1
ATOM 2151 C C . ALA A 1 309 ? 14.752 32.910 45.379 1.00 29.07 299 ALA A C 1
ATOM 2152 O O . ALA A 1 309 ? 14.279 32.160 44.525 1.00 27.00 299 ALA A O 1
ATOM 2154 N N . TYR A 1 310 ? 15.755 32.566 46.165 1.00 27.86 300 TYR A N 1
ATOM 2155 C CA . TYR A 1 310 ? 16.444 31.248 46.060 1.00 26.54 300 TYR A CA 1
ATOM 2156 C C . TYR A 1 310 ? 15.527 30.031 46.180 1.00 30.53 300 TYR A C 1
ATOM 2157 O O . TYR A 1 310 ? 15.641 29.086 45.374 1.00 32.70 300 TYR A O 1
ATOM 2166 N N . ASP A 1 311 ? 14.562 30.131 47.092 1.00 29.87 301 ASP A N 1
ATOM 2167 C CA . ASP A 1 311 ? 13.606 29.095 47.359 1.00 26.72 301 ASP A CA 1
ATOM 2168 C C . ASP A 1 311 ? 12.206 29.320 46.808 1.00 28.00 301 ASP A C 1
ATOM 2169 O O . ASP A 1 311 ? 11.305 28.564 47.120 1.00 33.34 301 ASP A O 1
ATOM 2174 N N . GLU A 1 312 ? 12.052 30.351 45.980 1.00 28.03 302 GLU A N 1
ATOM 2175 C CA . GLU A 1 312 ? 10.791 30.734 45.428 1.00 31.64 302 GLU A CA 1
ATOM 2176 C C . GLU A 1 312 ? 10.357 29.850 44.262 1.00 29.51 302 GLU A C 1
ATOM 2177 O O . GLU A 1 312 ? 11.146 29.481 43.370 1.00 31.94 302 GLU A O 1
ATOM 2183 N N . LYS A 1 313 ? 9.078 29.500 44.286 1.00 30.28 303 LYS A N 1
ATOM 2184 C CA . LYS A 1 313 ? 8.462 28.773 43.167 1.00 28.22 303 LYS A CA 1
ATOM 2185 C C . LYS A 1 313 ? 8.263 29.709 42.001 1.00 28.69 303 LYS A C 1
ATOM 2186 O O . LYS A 1 313 ? 7.613 30.736 42.141 1.00 30.16 303 LYS A O 1
ATOM 2192 N N . PRO A 1 314 ? 8.795 29.333 40.817 1.00 29.71 304 PRO A N 1
ATOM 2193 C CA . PRO A 1 314 ? 8.484 30.068 39.627 1.00 33.02 304 PRO A CA 1
ATOM 2194 C C . PRO A 1 314 ? 7.005 30.050 39.306 1.00 32.97 304 PRO A C 1
ATOM 2195 O O . PRO A 1 314 ? 6.335 29.043 39.547 1.00 31.71 304 PRO A O 1
ATOM 2199 N N . ASN A 1 315 ? 6.518 31.155 38.743 1.00 33.50 305 ASN A N 1
ATOM 2200 C CA . ASN A 1 315 ? 5.148 31.224 38.290 1.00 36.80 305 ASN A CA 1
ATOM 2201 C C . ASN A 1 315 ? 5.176 30.754 36.852 1.00 31.95 305 ASN A C 1
ATOM 2202 O O . ASN A 1 315 ? 5.303 31.541 35.933 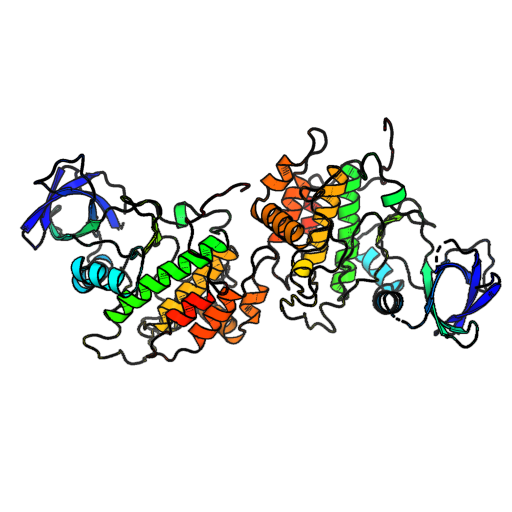1.00 32.08 305 ASN A O 1
ATOM 2207 N N . TYR A 1 316 ? 5.086 29.426 36.700 1.00 32.44 306 TYR A N 1
ATOM 2208 C CA . TYR A 1 316 ? 5.197 28.753 35.411 1.00 32.02 306 TYR A CA 1
ATOM 2209 C C . TYR A 1 316 ? 4.147 29.239 34.408 1.00 31.28 306 TYR A C 1
ATOM 2210 O O . TYR A 1 316 ? 4.478 29.443 33.236 1.00 29.61 306 TYR A O 1
ATOM 2219 N N . GLN A 1 317 ? 2.913 29.452 34.877 1.00 30.86 307 GLN A N 1
ATOM 2220 C CA . GLN A 1 317 ? 1.822 29.917 34.001 1.00 34.39 307 GLN A CA 1
ATOM 2221 C C . GLN A 1 317 ? 2.098 31.312 33.445 1.00 31.25 307 GLN A C 1
ATOM 2222 O O . GLN A 1 317 ? 1.879 31.548 32.259 1.00 31.28 307 GLN A O 1
ATOM 2225 N N . ALA A 1 318 ? 2.591 32.223 34.289 1.00 28.16 308 ALA A N 1
ATOM 2226 C CA . ALA A 1 318 ? 2.990 33.545 33.869 1.00 31.44 308 ALA A CA 1
ATOM 2227 C C . ALA A 1 318 ? 4.167 33.522 32.883 1.00 29.94 308 ALA A C 1
ATOM 2228 O O . ALA A 1 318 ? 4.187 34.285 31.968 1.00 30.40 308 ALA A O 1
ATOM 2230 N N . LEU A 1 319 ? 5.162 32.672 33.107 1.00 28.02 309 LEU A N 1
ATOM 2231 C CA . LEU A 1 319 ? 6.284 32.537 32.225 1.00 27.27 309 LEU A CA 1
ATOM 2232 C C . LEU A 1 319 ? 5.876 32.027 30.857 1.00 26.90 309 LEU A C 1
ATOM 2233 O O . LEU A 1 319 ? 6.416 32.490 29.831 1.00 29.67 309 LEU A O 1
ATOM 2238 N N . LYS A 1 320 ? 4.887 31.134 30.832 1.00 27.87 310 LYS A N 1
ATOM 2239 C CA . LYS A 1 320 ? 4.409 30.547 29.584 1.00 27.08 310 LYS A CA 1
ATOM 2240 C C . LYS A 1 320 ? 3.603 31.561 28.809 1.00 29.63 310 LYS A C 1
ATOM 2241 O O . LYS A 1 320 ? 3.735 31.651 27.587 1.00 29.23 310 LYS A O 1
ATOM 2247 N N . LYS A 1 321 ? 2.844 32.371 29.526 1.00 29.52 311 LYS A N 1
ATOM 2248 C CA . LYS A 1 321 ? 2.081 33.453 28.869 1.00 29.64 311 LYS A CA 1
ATOM 2249 C C . LYS A 1 321 ? 3.034 34.523 28.342 1.00 29.40 311 LYS A C 1
ATOM 2250 O O . LYS A 1 321 ? 2.797 35.085 27.280 1.00 32.32 311 LYS A O 1
ATOM 2256 N N . ILE A 1 322 ? 4.127 34.771 29.056 1.00 28.85 312 ILE A N 1
ATOM 2257 C CA . ILE A 1 322 ? 5.171 35.688 28.567 1.00 26.73 312 ILE A CA 1
ATOM 2258 C C . ILE A 1 322 ? 5.746 35.232 27.235 1.00 33.94 312 ILE A C 1
ATOM 2259 O O . ILE A 1 322 ? 6.049 36.061 26.364 1.00 35.36 312 ILE A O 1
ATOM 2264 N N . LEU A 1 323 ? 5.915 33.917 27.080 1.00 35.10 313 LEU A N 1
ATOM 2265 C CA . LEU A 1 323 ? 6.464 33.364 25.836 1.00 31.73 313 LEU A CA 1
ATOM 2266 C C . LEU A 1 323 ? 5.445 33.309 24.714 1.00 35.73 313 LEU A C 1
ATOM 2267 O O . LEU A 1 323 ? 5.845 33.207 23.568 1.00 32.68 313 LEU A O 1
ATOM 2272 N N . ASN A 1 324 ? 4.153 33.380 25.043 1.00 32.54 314 ASN A N 1
ATOM 2273 C CA . ASN A 1 324 ? 3.067 33.323 24.054 1.00 36.80 314 ASN A CA 1
ATOM 2274 C C . ASN A 1 324 ? 2.050 34.422 24.359 1.00 37.62 314 ASN A C 1
ATOM 2275 O O . ASN A 1 324 ? 0.916 34.141 24.742 1.00 34.96 314 ASN A O 1
ATOM 2280 N N . PRO A 1 325 ? 2.471 35.693 24.246 1.00 42.01 315 PRO A N 1
ATOM 2281 C CA . PRO A 1 325 ? 1.615 36.777 24.735 1.00 41.77 315 PRO A CA 1
ATOM 2282 C C . PRO A 1 325 ? 0.315 36.963 23.957 1.00 43.64 315 PRO A C 1
ATOM 2283 O O . PRO A 1 325 ? -0.574 37.652 24.441 1.00 36.19 315 PRO A O 1
ATOM 2287 N N . HIS A 1 326 ? 0.202 36.343 22.783 1.00 40.24 316 HIS A N 1
ATOM 2288 C CA . HIS A 1 326 ? -0.999 36.419 21.975 1.00 34.08 316 HIS A CA 1
ATOM 2289 C C . HIS A 1 326 ? -1.799 35.112 21.987 1.00 38.67 316 HIS A C 1
ATOM 2290 O O . HIS A 1 326 ? -2.790 34.973 21.267 1.00 44.21 316 HIS A O 1
ATOM 2297 N N . GLY A 1 327 ? -1.409 34.177 22.844 1.00 44.93 317 GLY A N 1
ATOM 2298 C CA . GLY A 1 327 ? -2.167 32.953 23.026 1.00 46.66 317 GLY A CA 1
ATOM 2299 C C . GLY A 1 327 ? -2.412 32.182 21.738 1.00 51.17 317 GLY A C 1
ATOM 2300 O O . GLY A 1 327 ? -3.477 31.603 21.570 1.00 56.03 317 GLY A O 1
ATOM 2301 N N . ILE A 1 328 ? -1.433 32.181 20.832 1.00 52.70 318 ILE A N 1
ATOM 2302 C CA . ILE A 1 328 ? -1.482 31.366 19.617 1.00 53.83 318 ILE A CA 1
ATOM 2303 C C . ILE A 1 328 ? -1.311 29.884 19.983 1.00 57.14 318 ILE A C 1
ATOM 2304 O O . ILE A 1 328 ? -0.345 29.527 20.671 1.00 56.72 318 ILE A O 1
ATOM 2306 N N . PRO A 1 329 ? -2.249 29.014 19.539 1.00 57.08 319 PRO A N 1
ATOM 2307 C CA . PRO A 1 329 ? -2.081 27.565 19.793 1.00 58.21 319 PRO A CA 1
ATOM 2308 C C . PRO A 1 329 ? -0.756 27.029 19.223 1.00 57.28 319 PRO A C 1
ATOM 2309 O O . PRO A 1 329 ? -0.312 27.457 18.150 1.00 53.73 319 PRO A O 1
ATOM 2313 N N . LEU A 1 330 ? -0.125 26.116 19.948 1.00 57.37 320 LEU A N 1
ATOM 2314 C CA . LEU A 1 330 ? 1.194 25.638 19.563 1.00 53.95 320 LEU A CA 1
ATOM 2315 C C . LEU A 1 330 ? 1.082 24.764 18.324 1.00 58.20 320 LEU A C 1
ATOM 2316 O O . LEU A 1 330 ? 0.359 23.758 18.314 1.00 54.37 320 LEU A O 1
ATOM 2321 N N . GLY A 1 331 ? 1.791 25.178 17.278 1.00 61.79 321 GLY A N 1
ATOM 2322 C CA . GLY A 1 331 ? 1.841 24.438 16.034 1.00 63.06 321 GLY A CA 1
ATOM 2323 C C . GLY A 1 331 ? 2.933 23.388 16.059 1.00 61.68 321 GLY A C 1
ATOM 2324 O O . GLY A 1 331 ? 3.458 23.054 17.126 1.00 58.70 321 GLY A O 1
ATOM 2325 N N . PRO A 1 332 ? 3.271 22.848 14.877 1.00 59.83 322 PRO A N 1
ATOM 2326 C CA . PRO A 1 332 ? 4.420 21.959 14.750 1.00 57.69 322 PRO A CA 1
ATOM 2327 C C . PRO A 1 332 ? 5.744 22.716 14.907 1.00 51.94 322 PRO A C 1
ATOM 2328 O O . PRO A 1 332 ? 5.842 23.896 14.568 1.00 49.84 322 PRO A O 1
ATOM 2332 N N . LEU A 1 333 ? 6.758 22.037 15.422 1.00 46.45 323 LEU A N 1
ATOM 2333 C CA . LEU A 1 333 ? 8.054 22.668 15.580 1.00 38.82 323 LEU A CA 1
ATOM 2334 C C . LEU A 1 333 ? 8.681 22.814 14.197 1.00 38.34 323 LEU A C 1
ATOM 2335 O O . LEU A 1 333 ? 8.825 21.839 13.469 1.00 41.69 323 LEU A O 1
ATOM 2340 N N . ASP A 1 334 ? 9.045 24.042 13.851 1.00 40.06 324 ASP A N 1
ATOM 2341 C CA . ASP A 1 334 ? 9.571 24.368 12.538 1.00 42.77 324 ASP A CA 1
ATOM 2342 C C . ASP A 1 334 ? 11.086 24.381 12.618 1.00 40.39 324 ASP A C 1
ATOM 2343 O O . ASP A 1 334 ? 11.675 25.280 13.212 1.00 40.17 324 ASP A O 1
ATOM 2348 N N . PHE A 1 335 ? 11.712 23.373 12.029 1.00 39.75 325 PHE A N 1
ATOM 2349 C CA . PHE A 1 335 ? 13.175 23.293 11.990 1.00 42.56 325 PHE A CA 1
ATOM 2350 C C . PHE A 1 335 ? 13.636 23.486 10.554 1.00 43.49 325 PHE A C 1
ATOM 2351 O O . PHE A 1 335 ? 14.708 23.028 10.178 1.00 43.77 325 PHE A O 1
ATOM 2359 N N . SER A 1 336 ? 12.828 24.166 9.743 1.00 44.48 326 SER A N 1
ATOM 2360 C CA . SER A 1 336 ? 13.182 24.355 8.330 1.00 51.89 326 SER A CA 1
ATOM 2361 C C . SER A 1 336 ? 14.407 25.251 8.254 1.00 52.31 326 SER A C 1
ATOM 2362 O O . SER A 1 336 ? 14.521 26.216 9.015 1.00 51.25 326 SER A O 1
ATOM 2365 N N . THR A 1 337 ? 15.326 24.904 7.357 1.00 55.40 327 THR A N 1
ATOM 2366 C CA . THR A 1 337 ? 16.534 25.689 7.136 1.00 55.53 327 THR A CA 1
ATOM 2367 C C . THR A 1 337 ? 16.454 26.283 5.739 1.00 52.07 327 THR A C 1
ATOM 2368 O O . THR A 1 337 ? 17.465 26.391 5.065 1.00 55.77 327 THR A O 1
ATOM 2370 N N . LYS A 1 338 ? 15.241 26.665 5.328 1.00 46.02 328 LYS A N 1
ATOM 2371 C CA . LYS A 1 338 ? 14.971 27.238 4.006 1.00 46.19 328 LYS A CA 1
ATOM 2372 C C . LYS A 1 338 ? 15.794 28.521 3.839 1.00 44.56 328 LYS A C 1
ATOM 2373 O O . LYS A 1 338 ? 15.629 29.479 4.599 1.00 48.11 328 LYS A O 1
ATOM 2377 N N . GLY A 1 339 ? 16.717 28.492 2.881 1.00 42.36 329 GLY A N 1
ATOM 2378 C CA . GLY A 1 339 ? 17.564 29.631 2.561 1.00 39.13 329 GLY A CA 1
ATOM 2379 C C . GLY A 1 339 ? 18.991 29.640 3.136 1.00 37.70 329 GLY A C 1
ATOM 2380 O O . GLY A 1 339 ? 19.831 30.434 2.707 1.00 26.43 329 GLY A O 1
ATOM 2381 N N . GLN A 1 340 ? 19.271 28.763 4.095 1.00 43.58 330 GLN A N 1
ATOM 2382 C CA . GLN A 1 340 ? 20.548 28.780 4.832 1.00 47.24 330 GLN A CA 1
ATOM 2383 C C . GLN A 1 340 ? 21.683 28.086 4.068 1.00 46.68 330 GLN A C 1
ATOM 2384 O O . GLN A 1 340 ? 21.505 27.615 2.937 1.00 47.31 330 GLN A O 1
ATOM 2386 N N . PHE B 1 25 ? 5.743 81.627 52.276 1.00 46.03 15 PHE B N 1
ATOM 2387 C CA . PHE B 1 25 ? 6.689 82.758 52.512 1.00 44.72 15 PHE B CA 1
ATOM 2388 C C . PHE B 1 25 ? 7.213 83.357 51.219 1.00 42.92 15 PHE B C 1
ATOM 2389 O O . PHE B 1 25 ? 7.676 82.621 50.346 1.00 44.81 15 PHE B O 1
ATOM 2397 N N . PRO B 1 26 ? 7.201 84.699 51.117 1.00 38.49 16 PRO B N 1
ATOM 2398 C CA . PRO B 1 26 ? 7.689 85.355 49.907 1.00 35.94 16 PRO B CA 1
ATOM 2399 C C . PRO B 1 26 ? 9.207 85.328 49.788 1.00 34.29 16 PRO B C 1
ATOM 2400 O O . PRO B 1 26 ? 9.910 85.469 50.789 1.00 34.49 16 PRO B O 1
ATOM 2404 N N . GLU B 1 27 ? 9.695 85.146 48.565 1.00 35.40 17 GLU B N 1
ATOM 2405 C CA . GLU B 1 27 ? 11.110 85.293 48.257 1.00 33.15 17 GLU B CA 1
ATOM 2406 C C . GLU B 1 27 ? 11.517 86.726 48.565 1.00 30.28 17 GLU B C 1
ATOM 2407 O O . GLU B 1 27 ? 10.780 87.656 48.258 1.00 23.55 17 GLU B O 1
ATOM 2413 N N . GLY B 1 28 ? 12.681 86.901 49.183 1.00 31.07 18 GLY B N 1
ATOM 2414 C CA . GLY B 1 28 ? 13.150 88.236 49.575 1.00 26.85 18 GLY B CA 1
ATOM 2415 C C . GLY B 1 28 ? 12.970 88.509 51.054 1.00 24.67 18 GLY B C 1
ATOM 2416 O O . GLY B 1 28 ? 13.611 89.411 51.597 1.00 24.67 18 GLY B O 1
ATOM 2417 N N . LYS B 1 29 ? 12.106 87.726 51.705 1.00 24.48 19 LYS B N 1
ATOM 2418 C CA . LYS B 1 29 ? 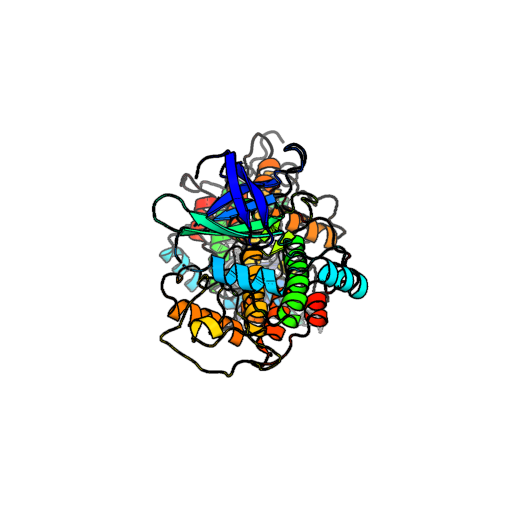11.897 87.838 53.140 1.00 22.19 19 LYS B CA 1
ATOM 2419 C C . LYS B 1 29 ? 13.207 87.592 53.857 1.00 21.21 19 LYS B C 1
ATOM 2420 O O . LYS B 1 29 ? 13.906 86.616 53.552 1.00 19.04 19 LYS B O 1
ATOM 2426 N N . VAL B 1 30 ? 13.547 88.511 54.768 1.00 21.54 20 VAL B N 1
ATOM 2427 C CA . VAL B 1 30 ? 14.773 88.429 55.559 1.00 23.54 20 VAL B CA 1
ATOM 2428 C C . VAL B 1 30 ? 14.430 87.803 56.879 1.00 21.45 20 VAL B C 1
ATOM 2429 O O . VAL B 1 30 ? 13.464 88.191 57.522 1.00 24.52 20 VAL B O 1
ATOM 2433 N N . LEU B 1 31 ? 15.224 86.805 57.248 1.00 19.76 21 LEU B N 1
ATOM 2434 C CA . LEU B 1 31 ? 15.111 86.105 58.505 1.00 20.53 21 LEU B CA 1
ATOM 2435 C C . LEU B 1 31 ? 16.307 86.484 59.359 1.00 18.56 21 LEU B C 1
ATOM 2436 O O . LEU B 1 31 ? 17.415 86.715 58.869 1.00 20.04 21 LEU B O 1
ATOM 2441 N N . ASP B 1 32 ? 16.055 86.540 60.652 1.00 16.68 22 ASP B N 1
ATOM 2442 C CA . ASP B 1 32 ? 17.065 86.833 61.630 1.00 18.94 22 ASP B CA 1
ATOM 2443 C C . ASP B 1 32 ? 17.239 85.609 62.490 1.00 19.07 22 ASP B C 1
ATOM 2444 O O . ASP B 1 32 ? 16.286 85.157 63.107 1.00 22.93 22 ASP B O 1
ATOM 2449 N N . ASP B 1 33 ? 18.450 85.066 62.529 1.00 22.23 23 ASP B N 1
ATOM 2450 C CA . ASP B 1 33 ? 18.703 83.890 63.347 1.00 15.38 23 ASP B CA 1
ATOM 2451 C C . ASP B 1 33 ? 19.073 84.302 64.749 1.00 20.38 23 ASP B C 1
ATOM 2452 O O . ASP B 1 33 ? 19.177 85.495 65.005 1.00 16.69 23 ASP B O 1
ATOM 2457 N N . MET B 1 34 ? 19.183 83.338 65.669 1.00 18.12 24 MET B N 1
ATOM 2458 C CA . MET B 1 34 ? 19.531 83.646 67.039 1.00 14.67 24 MET B CA 1
ATOM 2459 C C . MET B 1 34 ? 20.882 84.250 67.256 1.00 15.54 24 MET B C 1
ATOM 2460 O O . MET B 1 34 ? 21.033 85.012 68.201 1.00 17.02 24 MET B O 1
ATOM 2465 N N . GLU B 1 35 ? 21.844 83.930 66.392 1.00 16.59 25 GLU B N 1
ATOM 2466 C CA . GLU B 1 35 ? 23.184 84.494 66.490 1.00 20.53 25 GLU B CA 1
ATOM 2467 C C . GLU B 1 35 ? 23.159 85.959 66.057 1.00 19.56 25 GLU B C 1
ATOM 2468 O O . GLU B 1 35 ? 24.002 86.753 66.447 1.00 16.72 25 GLU B O 1
ATOM 2474 N N . GLY B 1 36 ? 22.150 86.313 65.266 1.00 14.12 26 GLY B N 1
ATOM 2475 C CA . GLY B 1 36 ? 22.001 87.663 64.788 1.00 13.10 26 GLY B CA 1
ATOM 2476 C C . GLY B 1 36 ? 22.396 87.824 63.342 1.00 11.95 26 GLY B C 1
ATOM 2477 O O . GLY B 1 36 ? 22.444 88.943 62.842 1.00 16.05 26 GLY B O 1
ATOM 2478 N N . ASN B 1 37 ? 22.704 86.710 62.668 1.00 15.63 27 ASN B N 1
ATOM 2479 C CA . ASN B 1 37 ? 22.928 86.746 61.217 1.00 12.59 27 ASN B CA 1
ATOM 2480 C C . ASN B 1 37 ? 21.587 86.953 60.527 1.00 15.31 27 ASN B C 1
ATOM 2481 O O . ASN B 1 37 ? 20.543 86.513 61.014 1.00 16.09 27 ASN B O 1
ATOM 2486 N N . GLN B 1 38 ? 21.634 87.595 59.377 1.00 14.58 28 GLN B N 1
ATOM 2487 C CA . GLN B 1 38 ? 20.450 87.810 58.554 1.00 19.16 28 GLN B CA 1
ATOM 2488 C C . GLN B 1 38 ? 20.534 86.996 57.266 1.00 19.48 28 GLN B C 1
ATOM 2489 O O . GLN B 1 38 ? 21.582 86.908 56.639 1.00 14.53 28 GLN B O 1
ATOM 2495 N N . TRP B 1 39 ? 19.412 86.391 56.894 1.00 17.65 29 TRP B N 1
ATOM 2496 C CA . TRP B 1 39 ? 19.318 85.527 55.727 1.00 17.22 29 TRP B CA 1
ATOM 2497 C C . TRP B 1 39 ? 18.149 85.959 54.849 1.00 19.74 29 TRP B C 1
ATOM 2498 O O . TRP B 1 39 ? 17.093 86.310 55.356 1.00 18.55 29 TRP B O 1
ATOM 2509 N N . VAL B 1 40 ? 18.314 85.892 53.537 1.00 18.12 30 VAL B N 1
ATOM 2510 C CA . VAL B 1 40 ? 17.234 86.243 52.626 1.00 22.25 30 VAL B CA 1
ATOM 2511 C C . VAL B 1 40 ? 16.747 84.976 51.931 1.00 24.66 30 VAL B C 1
ATOM 2512 O O . VAL B 1 40 ? 17.535 84.197 51.409 1.00 25.76 30 VAL B O 1
ATOM 2516 N N . LEU B 1 41 ? 15.436 84.757 52.003 1.00 26.01 31 LEU B N 1
ATOM 2517 C CA . LEU B 1 41 ? 14.781 83.603 51.404 1.00 22.27 31 LEU B CA 1
ATOM 2518 C C . LEU B 1 41 ? 14.818 83.663 49.887 1.00 22.95 31 LEU B C 1
ATOM 2519 O O . LEU B 1 41 ? 14.585 84.711 49.291 1.00 28.19 31 LEU B O 1
ATOM 2524 N N . GLY B 1 42 ? 15.118 82.524 49.271 1.00 24.83 32 GLY B N 1
ATOM 2525 C CA . GLY B 1 42 ? 15.043 82.353 47.827 1.00 22.55 32 GLY B CA 1
ATOM 2526 C C . GLY B 1 42 ? 13.784 81.601 47.442 1.00 22.61 32 GLY B C 1
ATOM 2527 O O . GLY B 1 42 ? 12.801 81.606 48.177 1.00 22.69 32 GLY B O 1
ATOM 2528 N N . LYS B 1 43 ? 13.811 80.940 46.291 1.00 22.06 33 LYS B N 1
ATOM 2529 C CA . LYS B 1 43 ? 12.659 80.151 45.846 1.00 24.04 33 LYS B CA 1
ATOM 2530 C C . LYS B 1 43 ? 12.487 78.832 46.637 1.00 22.79 33 LYS B C 1
ATOM 2531 O O . LYS B 1 43 ? 13.467 78.207 47.080 1.00 19.48 33 LYS B O 1
ATOM 2533 N N . LYS B 1 44 ? 11.230 78.425 46.827 1.00 22.83 34 LYS B N 1
ATOM 2534 C CA . LYS B 1 44 ? 10.917 77.118 47.425 1.00 21.90 34 LYS B CA 1
ATOM 2535 C C . LYS B 1 44 ? 11.461 76.005 46.530 1.00 22.57 34 LYS B C 1
ATOM 2536 O O . LYS B 1 44 ? 11.519 76.166 45.321 1.00 25.19 34 LYS B O 1
ATOM 2538 N N . ILE B 1 45 ? 11.883 74.896 47.131 1.00 27.81 35 ILE B N 1
ATOM 2539 C CA . ILE B 1 45 ? 12.298 73.697 46.398 1.00 29.96 35 ILE B CA 1
ATOM 2540 C C . ILE B 1 45 ? 11.343 72.561 46.757 1.00 31.97 35 ILE B C 1
ATOM 2541 O O . ILE B 1 45 ? 11.146 72.270 47.951 1.00 36.51 35 ILE B O 1
ATOM 2546 N N . GLY B 1 51 ? 6.613 72.134 56.526 1.00 52.69 41 GLY B N 1
ATOM 2547 C CA . GLY B 1 51 ? 7.413 71.235 55.692 1.00 51.10 41 GLY B CA 1
ATOM 2548 C C . GLY B 1 51 ? 7.905 71.857 54.389 1.00 49.91 41 GLY B C 1
ATOM 2549 O O . GLY B 1 51 ? 7.865 71.209 53.338 1.00 51.68 41 GLY B O 1
ATOM 2550 N N . LEU B 1 52 ? 8.383 73.105 54.467 1.00 42.58 42 LEU B N 1
ATOM 2551 C CA . LEU B 1 52 ? 8.946 73.832 53.313 1.00 36.15 42 LEU B CA 1
ATOM 2552 C C . LEU B 1 52 ? 10.468 74.050 53.421 1.00 31.96 42 LEU B C 1
ATOM 2553 O O . LEU B 1 52 ? 10.995 74.360 54.502 1.00 23.28 42 LEU B O 1
ATOM 2555 N N . ILE B 1 53 ? 11.151 73.892 52.282 1.00 29.19 43 ILE B N 1
ATOM 2556 C CA . ILE B 1 53 ? 12.595 74.152 52.149 1.00 29.14 43 ILE B CA 1
ATOM 2557 C C . ILE B 1 53 ? 12.853 75.197 51.044 1.00 27.13 43 ILE B C 1
ATOM 2558 O O . ILE B 1 53 ? 12.299 75.117 49.939 1.00 30.00 43 ILE B O 1
ATOM 2563 N N . TYR B 1 54 ? 13.658 76.207 51.373 1.00 25.40 44 TYR B N 1
ATOM 2564 C CA . TYR B 1 54 ? 13.945 77.323 50.471 1.00 21.80 44 TYR B CA 1
ATOM 2565 C C . TYR B 1 54 ? 15.439 77.484 50.286 1.00 20.17 44 TYR B C 1
ATOM 2566 O O . TYR B 1 54 ? 16.230 77.179 51.176 1.00 19.62 44 TYR B O 1
ATOM 2575 N N . LEU B 1 55 ? 15.836 77.999 49.134 1.00 20.81 45 LEU B N 1
ATOM 2576 C CA . LEU B 1 55 ? 17.196 78.490 48.987 1.00 21.43 45 LEU B CA 1
ATOM 2577 C C . LEU B 1 55 ? 17.355 79.691 49.926 1.00 25.10 45 LEU B C 1
ATOM 2578 O O . LEU B 1 55 ? 16.390 80.390 50.211 1.00 29.51 45 LEU B O 1
ATOM 2583 N N . ALA B 1 56 ? 18.561 79.881 50.445 1.00 23.15 46 ALA B N 1
ATOM 2584 C CA . ALA B 1 56 ? 18.837 80.971 51.350 1.00 23.00 46 ALA B CA 1
ATOM 2585 C C . ALA B 1 56 ? 20.150 81.639 50.962 1.00 22.69 46 ALA B C 1
ATOM 2586 O O . ALA B 1 56 ? 21.108 80.973 50.550 1.00 18.73 46 ALA B O 1
ATOM 2588 N N . PHE B 1 57 ? 20.181 82.965 51.094 1.00 23.23 47 PHE B N 1
ATOM 2589 C CA . PHE B 1 57 ? 21.397 83.729 50.868 1.00 23.33 47 PHE B CA 1
ATOM 2590 C C . PHE B 1 57 ? 21.712 84.598 52.086 1.00 23.76 47 PHE B C 1
ATOM 2591 O O . PHE B 1 57 ? 20.813 85.219 52.662 1.00 20.81 47 PHE B O 1
ATOM 2599 N N . PRO B 1 58 ? 22.995 84.658 52.477 1.00 23.06 48 PRO B N 1
ATOM 2600 C CA . PRO B 1 58 ? 23.367 85.601 53.515 1.00 26.51 48 PRO B CA 1
ATOM 2601 C C . PRO B 1 58 ? 23.236 87.011 52.959 1.00 18.46 48 PRO B C 1
ATOM 2602 O O . PRO B 1 58 ? 23.556 87.239 51.792 1.00 23.41 48 PRO B O 1
ATOM 2606 N N . THR B 1 59 ? 22.759 87.956 53.771 1.00 22.81 49 THR B N 1
ATOM 2607 C CA . THR B 1 59 ? 22.544 89.328 53.298 1.00 24.90 49 THR B CA 1
ATOM 2608 C C . THR B 1 59 ? 23.866 90.048 53.026 1.00 28.71 49 THR B C 1
ATOM 2609 O O . THR B 1 59 ? 23.889 91.046 52.310 1.00 32.93 49 THR B O 1
ATOM 2613 N N . ASN B 1 60 ? 24.957 89.513 53.584 1.00 33.09 50 ASN B N 1
ATOM 2614 C CA . ASN B 1 60 ? 26.327 90.016 53.333 1.00 38.11 50 ASN B CA 1
ATOM 2615 C C . ASN B 1 60 ? 26.947 89.608 51.971 1.00 37.22 50 ASN B C 1
ATOM 2616 O O . ASN B 1 60 ? 27.451 90.469 51.253 1.00 36.68 50 ASN B O 1
ATOM 2621 N N . LYS B 1 61 ? 26.902 88.313 51.628 1.00 40.88 51 LYS B N 1
ATOM 2622 C CA . LYS B 1 61 ? 27.500 87.797 50.379 1.00 36.92 51 LYS B CA 1
ATOM 2623 C C . LYS B 1 61 ? 26.534 87.938 49.180 1.00 39.58 51 LYS B C 1
ATOM 2624 O O . LYS B 1 61 ? 25.355 88.249 49.375 1.00 41.16 51 LYS B O 1
ATOM 2627 N N . PRO B 1 62 ? 27.038 87.751 47.930 1.00 43.47 52 PRO B N 1
ATOM 2628 C CA . PRO B 1 62 ? 26.185 87.794 46.734 1.00 40.37 52 PRO B CA 1
ATOM 2629 C C . PRO B 1 62 ? 25.573 86.419 46.350 1.00 42.29 52 PRO B C 1
ATOM 2630 O O . PRO B 1 62 ? 26.141 85.353 46.671 1.00 40.76 52 PRO B O 1
ATOM 2634 N N . GLU B 1 63 ? 24.431 86.472 45.655 1.00 39.25 53 GLU B N 1
ATOM 2635 C CA . GLU B 1 63 ? 23.588 85.290 45.353 1.00 37.49 53 GLU B CA 1
ATOM 2636 C C . GLU B 1 63 ? 24.316 84.176 44.564 1.00 29.82 53 GLU B C 1
ATOM 2637 O O . GLU B 1 63 ? 24.022 82.982 44.722 1.00 29.08 53 GLU B O 1
ATOM 2643 N N . LYS B 1 64 ? 25.270 84.595 43.739 1.00 17.78 54 LYS B N 1
ATOM 2644 C CA . LYS B 1 64 ? 26.147 83.712 43.001 1.00 21.21 54 LYS B CA 1
ATOM 2645 C C . LYS B 1 64 ? 26.688 82.620 43.939 1.00 26.93 54 LYS B C 1
ATOM 2646 O O . LYS B 1 64 ? 26.759 81.440 43.578 1.00 28.83 54 LYS B O 1
ATOM 2649 N N . ASP B 1 65 ? 27.027 83.023 45.160 1.00 33.97 55 ASP B N 1
ATOM 2650 C CA . ASP B 1 65 ? 27.619 82.129 46.147 1.00 37.82 55 ASP B CA 1
ATOM 2651 C C . ASP B 1 65 ? 26.537 81.505 47.074 1.00 39.67 55 ASP B C 1
ATOM 2652 O O . ASP B 1 65 ? 26.661 81.569 48.306 1.00 48.96 55 ASP B O 1
ATOM 2657 N N . ALA B 1 66 ? 25.491 80.897 46.497 1.00 37.23 56 ALA B N 1
ATOM 2658 C CA . ALA B 1 66 ? 24.362 80.370 47.305 1.00 38.61 56 ALA B CA 1
ATOM 2659 C C . ALA B 1 66 ? 24.567 78.906 47.712 1.00 35.72 56 ALA B C 1
ATOM 2660 O O . ALA B 1 66 ? 24.269 77.981 46.947 1.00 37.88 56 ALA B O 1
ATOM 2662 N N . ARG B 1 67 ? 25.051 78.706 48.931 1.00 30.47 57 ARG B N 1
ATOM 2663 C CA . ARG B 1 67 ? 25.412 77.383 49.405 1.00 26.06 57 ARG B CA 1
ATOM 2664 C C . ARG B 1 67 ? 24.563 76.977 50.608 1.00 22.61 57 ARG B C 1
ATOM 2665 O O . ARG B 1 67 ? 24.998 76.137 51.410 1.00 22.75 57 ARG B O 1
ATOM 2667 N N . HIS B 1 68 ? 23.350 77.559 50.705 1.00 14.75 58 HIS B N 1
ATOM 2668 C CA . HIS B 1 68 ? 22.469 77.447 51.862 1.00 14.52 58 HIS B CA 1
ATOM 2669 C C . HIS B 1 68 ? 21.026 77.197 51.484 1.00 12.98 58 HIS B C 1
ATOM 2670 O O . HIS B 1 68 ? 20.566 77.624 50.418 1.00 18.47 58 HIS B O 1
ATOM 2677 N N . VAL B 1 69 ? 20.307 76.541 52.397 1.00 16.63 59 VAL B N 1
ATOM 2678 C CA . VAL B 1 69 ? 18.878 76.388 52.264 1.00 11.58 59 VAL B CA 1
ATOM 2679 C C . VAL B 1 69 ? 18.335 76.703 53.609 1.00 13.33 59 VAL B C 1
ATOM 2680 O O . VAL B 1 69 ? 19.048 76.590 54.573 1.00 13.31 59 VAL B O 1
ATOM 2684 N N . VAL B 1 70 ? 17.080 77.103 53.668 1.00 18.14 60 VAL B N 1
ATOM 2685 C CA . VAL B 1 70 ? 16.408 77.296 54.946 1.00 16.49 60 VAL B CA 1
ATOM 2686 C C . VAL B 1 70 ? 15.227 76.337 54.999 1.00 18.86 60 VAL B C 1
ATOM 2687 O O . VAL B 1 70 ? 14.464 76.232 54.045 1.00 24.54 60 VAL B O 1
ATOM 2691 N N . LYS B 1 71 ? 15.094 75.641 56.125 1.00 21.75 61 LYS B N 1
ATOM 2692 C CA . LYS B 1 71 ? 13.976 74.743 56.378 1.00 20.65 61 LYS B CA 1
ATOM 2693 C C . LYS B 1 71 ? 13.020 75.464 57.326 1.00 20.91 61 LYS B C 1
ATOM 2694 O O . LYS B 1 71 ? 13.465 75.995 58.325 1.00 21.24 61 LYS B O 1
ATOM 2700 N N . VAL B 1 72 ? 11.726 75.521 56.986 1.00 22.76 62 VAL B N 1
ATOM 2701 C CA . VAL B 1 72 ? 10.718 76.231 57.799 1.00 17.96 62 VAL B CA 1
ATOM 2702 C C . VAL B 1 72 ? 9.597 75.253 58.137 1.00 25.83 62 VAL B C 1
ATOM 2703 O O . VAL B 1 72 ? 9.107 74.543 57.258 1.00 35.44 62 VAL B O 1
ATOM 2707 N N A GLU B 1 73 ? 9.205 75.210 59.412 0.50 30.28 63 GLU B N 1
ATOM 2708 N N B GLU B 1 73 ? 9.230 75.221 59.414 0.50 27.58 63 GLU B N 1
ATOM 2709 C CA A GLU B 1 73 ? 8.270 74.201 59.939 0.50 30.15 63 GLU B CA 1
ATOM 2710 C CA B GLU B 1 73 ? 8.045 74.530 59.907 0.50 26.03 63 GLU B CA 1
ATOM 2711 C C A GLU B 1 73 ? 6.837 74.726 59.988 0.50 30.72 63 GLU B C 1
ATOM 2712 C C B GLU B 1 73 ? 7.397 75.517 60.884 0.50 21.42 63 GLU B C 1
ATOM 2713 O O A GLU B 1 73 ? 6.580 75.766 60.590 0.50 29.41 63 GLU B O 1
ATOM 2714 O O B GLU B 1 73 ? 8.026 76.499 61.276 0.50 18.42 63 GLU B O 1
ATOM 2725 N N A TYR B 1 74 ? 5.904 73.991 59.385 0.50 28.35 64 TYR B N 1
ATOM 2726 N N B TYR B 1 74 ? 6.143 75.284 61.266 0.50 24.16 64 TYR B N 1
ATOM 2727 C CA A TYR B 1 74 ? 4.504 74.393 59.399 0.50 30.90 64 TYR B CA 1
ATOM 2728 C CA B TYR B 1 74 ? 5.531 76.079 62.328 0.50 26.25 64 TYR B CA 1
ATOM 2729 C C A TYR B 1 74 ? 3.826 74.034 60.722 0.50 31.76 64 TYR B C 1
ATOM 2730 C C B TYR B 1 74 ? 6.380 75.990 63.597 0.50 25.87 64 TYR B C 1
ATOM 2731 O O A TYR B 1 74 ? 2.819 74.638 61.090 0.50 32.08 64 TYR B O 1
ATOM 2732 O O B TYR B 1 74 ? 7.170 75.051 63.768 0.50 29.17 64 TYR B O 1
ATOM 2735 N N A GLN B 1 75 ? 4.376 73.057 61.437 0.50 33.90 65 GLN B N 1
ATOM 2736 N N B GLN B 1 75 ? 6.223 76.964 64.489 0.50 26.40 65 GLN B N 1
ATOM 2737 C CA A GLN B 1 75 ? 3.733 72.544 62.646 0.50 33.83 65 GLN B CA 1
ATOM 2738 C CA B GLN B 1 75 ? 6.898 76.905 65.783 0.50 26.32 65 GLN B CA 1
ATOM 2739 C C A GLN B 1 75 ? 4.607 72.711 63.884 0.50 35.35 65 GLN B C 1
ATOM 2740 C C B GLN B 1 75 ? 6.329 75.775 66.648 0.50 26.78 65 GLN B C 1
ATOM 2741 O O A GLN B 1 75 ? 5.753 72.263 63.911 0.50 36.90 65 GLN B O 1
ATOM 2742 O O B GLN B 1 75 ? 5.199 75.854 67.125 0.50 35.80 65 GLN B O 1
ATOM 2749 N N A GLU B 1 76 ? 4.054 73.343 64.916 0.50 35.63 66 GLU B N 1
ATOM 2750 N N B GLU B 1 76 ? 7.113 74.722 66.838 0.50 27.31 66 GLU B N 1
ATOM 2751 C CA A GLU B 1 76 ? 4.804 73.608 66.147 0.50 34.06 66 GLU B CA 1
ATOM 2752 C CA B GLU B 1 76 ? 6.729 73.638 67.736 0.50 34.25 66 GLU B CA 1
ATOM 2753 C C A GLU B 1 76 ? 5.355 72.317 66.745 0.50 33.53 66 GLU B C 1
ATOM 2754 C C B GLU B 1 76 ? 7.943 72.863 68.269 0.50 36.19 66 GLU B C 1
ATOM 2755 O O A GLU B 1 76 ? 4.664 71.603 67.472 0.50 28.67 66 GLU B O 1
ATOM 2756 O O B GLU B 1 76 ? 8.056 72.606 69.470 0.50 37.40 66 GLU B O 1
ATOM 2759 N N . GLY B 1 78 ? 7.880 70.651 66.500 1.00 51.08 68 GLY B N 1
ATOM 2760 C CA . GLY B 1 78 ? 7.609 69.370 65.873 1.00 48.35 68 GLY B CA 1
ATOM 2761 C C . GLY B 1 78 ? 8.912 68.697 65.506 1.00 42.49 68 GLY B C 1
ATOM 2762 O O . GLY B 1 78 ? 9.887 68.790 66.279 1.00 44.05 68 GLY B O 1
ATOM 2763 N N . PRO B 1 79 ? 8.949 67.978 64.354 1.00 42.94 69 PRO B N 1
ATOM 2764 C CA . PRO B 1 79 ? 10.218 67.372 63.891 1.00 35.65 69 PRO B CA 1
ATOM 2765 C C . PRO B 1 79 ? 11.366 68.356 63.663 1.00 34.72 69 PRO B C 1
ATOM 2766 O O . PRO B 1 79 ? 12.510 68.004 63.919 1.00 35.78 69 PRO B O 1
ATOM 2770 N N . LEU B 1 80 ? 11.074 69.592 63.250 1.00 33.76 70 LEU B N 1
ATOM 2771 C CA . LEU B 1 80 ? 12.149 70.528 62.986 1.00 33.61 70 LEU B CA 1
ATOM 2772 C C . LEU B 1 80 ? 12.891 70.875 64.265 1.00 29.98 70 LEU B C 1
ATOM 2773 O O . LEU B 1 80 ? 14.098 71.123 64.225 1.00 31.68 70 LEU B O 1
ATOM 2778 N N . PHE B 1 81 ? 12.174 70.924 65.389 1.00 29.30 71 PHE B N 1
ATOM 2779 C CA . PHE B 1 81 ? 12.833 71.209 66.659 1.00 28.02 71 PHE B CA 1
ATOM 2780 C C . PHE B 1 81 ? 13.688 70.042 67.097 1.00 28.44 71 PHE B C 1
ATOM 2781 O O . PHE B 1 81 ? 14.774 70.252 67.624 1.00 26.79 71 PHE B O 1
ATOM 2789 N N . SER B 1 82 ? 13.257 68.814 66.834 1.00 28.54 72 SER B N 1
ATOM 2790 C CA . SER B 1 82 ? 14.136 67.671 67.047 1.00 35.02 72 SER B CA 1
ATOM 2791 C C . SER B 1 82 ? 15.415 67.746 66.187 1.00 35.13 72 SER B C 1
ATOM 2792 O O . SER B 1 82 ? 16.525 67.480 66.679 1.00 28.19 72 SER B O 1
ATOM 2795 N N . GLU B 1 83 ? 15.261 68.149 64.930 1.00 29.82 73 GLU B N 1
ATOM 2796 C CA . GLU B 1 83 ? 16.403 68.385 64.024 1.00 30.00 73 GLU B CA 1
ATOM 2797 C C . GLU B 1 83 ? 17.319 69.483 64.564 1.00 29.76 73 GLU B C 1
ATOM 2798 O O . GLU B 1 83 ? 18.553 69.382 64.504 1.00 30.83 73 GLU B O 1
ATOM 2809 N N . LEU B 1 84 ? 16.719 70.549 65.074 1.00 28.62 74 LEU B N 1
ATOM 2810 C CA . LEU B 1 84 ? 17.470 71.693 65.584 1.00 26.67 74 LEU B CA 1
ATOM 2811 C C . LEU B 1 84 ? 18.331 71.281 66.795 1.00 30.25 74 LEU B C 1
ATOM 2812 O O . LEU B 1 84 ? 19.481 71.674 66.941 1.00 32.92 74 LEU B O 1
ATOM 2817 N N . LYS B 1 85 ? 17.768 70.471 67.669 1.00 27.50 75 LYS B N 1
ATOM 2818 C CA . LYS B 1 85 ? 18.567 69.973 68.781 1.00 26.63 75 LYS B CA 1
ATOM 2819 C C . LYS B 1 85 ? 19.748 69.110 68.305 1.00 28.25 75 LYS B C 1
ATOM 2820 O O . LYS B 1 85 ? 20.851 69.286 68.807 1.00 36.18 75 LYS B O 1
ATOM 2826 N N . PHE B 1 86 ? 19.528 68.259 67.300 1.00 31.61 76 PHE B N 1
ATOM 2827 C CA . PHE B 1 86 ? 20.600 67.414 66.777 1.00 25.59 76 PHE B CA 1
ATOM 2828 C C . PHE B 1 86 ? 21.682 68.333 66.189 1.00 28.78 76 PHE B C 1
ATOM 2829 O O . PHE B 1 86 ? 22.859 68.231 66.544 1.00 26.96 76 PHE B O 1
ATOM 2837 N N . TYR B 1 87 ? 21.280 69.213 65.281 1.00 31.92 77 TYR B N 1
ATOM 2838 C CA . TYR B 1 87 ? 22.256 70.021 64.549 1.00 29.07 77 TYR B CA 1
ATOM 2839 C C . TYR B 1 87 ? 23.056 70.964 65.420 1.00 30.98 77 TYR B C 1
ATOM 2840 O O . TYR B 1 87 ? 24.253 71.094 65.219 1.00 31.24 77 TYR B O 1
ATOM 2849 N N . GLN B 1 88 ? 22.407 71.589 66.402 1.00 33.52 78 GLN B N 1
ATOM 2850 C CA . GLN B 1 88 ? 23.082 72.489 67.321 1.00 31.95 78 GLN B CA 1
ATOM 2851 C C . GLN B 1 88 ? 24.091 71.777 68.218 1.00 34.69 78 GLN B C 1
ATOM 2852 O O . GLN B 1 88 ? 25.115 72.359 68.583 1.00 36.43 78 GLN B O 1
ATOM 2858 N N . ARG B 1 89 ? 23.785 70.535 68.572 1.00 34.66 79 ARG B N 1
ATOM 2859 C CA . ARG B 1 89 ? 24.615 69.746 69.462 1.00 24.77 79 ARG B CA 1
ATOM 2860 C C . ARG B 1 89 ? 25.706 69.009 68.684 1.00 32.37 79 ARG B C 1
ATOM 2861 O O . ARG B 1 89 ? 26.811 68.880 69.185 1.00 36.32 79 ARG B O 1
ATOM 2869 N N . VAL B 1 90 ? 25.407 68.546 67.465 1.00 36.84 80 VAL B N 1
ATOM 2870 C CA . VAL B 1 90 ? 26.280 67.589 66.787 1.00 33.33 80 VAL B CA 1
ATOM 2871 C C . VAL B 1 90 ? 27.035 68.114 65.540 1.00 41.03 80 VAL B C 1
ATOM 2872 O O . VAL B 1 90 ? 28.212 67.754 65.337 1.00 40.67 80 VAL B O 1
ATOM 2876 N N . ALA B 1 91 ? 26.387 68.950 64.722 1.00 42.50 81 ALA B N 1
ATOM 2877 C CA . ALA B 1 91 ? 26.936 69.365 63.413 1.00 42.34 81 ALA B CA 1
ATOM 2878 C C . ALA B 1 91 ? 27.815 70.602 63.524 1.00 43.57 81 ALA B C 1
ATOM 2879 O O . ALA B 1 91 ? 27.533 71.648 62.926 1.00 46.18 81 ALA B O 1
ATOM 2881 N N . LYS B 1 92 ? 28.886 70.451 64.300 1.00 45.08 82 LYS B N 1
ATOM 2882 C CA . LYS B 1 92 ? 29.895 71.473 64.521 1.00 42.25 82 LYS B CA 1
ATOM 2883 C C . LYS B 1 92 ? 31.031 71.252 63.538 1.00 41.53 82 LYS B C 1
ATOM 2884 O O . LYS B 1 92 ? 31.673 70.209 63.576 1.00 44.45 82 LYS B O 1
ATOM 2890 N N . LYS B 1 93 ? 31.277 72.233 62.674 1.00 44.18 83 LYS B N 1
ATOM 2891 C CA . LYS B 1 93 ? 32.288 72.135 61.603 1.00 43.48 83 LYS B CA 1
ATOM 2892 C C . LYS B 1 93 ? 33.689 71.742 62.085 1.00 44.84 83 LYS B C 1
ATOM 2893 O O . LYS B 1 93 ? 34.358 70.906 61.472 1.00 43.84 83 LYS B O 1
ATOM 2895 N N . ASP B 1 94 ? 34.134 72.357 63.173 1.00 42.53 84 ASP B N 1
ATOM 2896 C CA . ASP B 1 94 ? 35.491 72.148 63.667 1.00 43.91 84 ASP B CA 1
ATOM 2897 C C . ASP B 1 94 ? 35.713 70.737 64.215 1.00 43.38 84 ASP B C 1
ATOM 2898 O O . ASP B 1 94 ? 36.735 70.108 63.924 1.00 41.69 84 ASP B O 1
ATOM 2903 N N . CYS B 1 95 ? 34.753 70.249 64.997 1.00 44.04 85 CYS B N 1
ATOM 2904 C CA . CYS B 1 95 ? 34.802 68.889 65.549 1.00 45.55 85 CYS B CA 1
ATOM 2905 C C . CYS B 1 95 ? 34.764 67.846 64.435 1.00 40.75 85 CYS B C 1
ATOM 2906 O O . CYS B 1 95 ? 35.545 66.910 64.436 1.00 39.55 85 CYS B O 1
ATOM 2909 N N . ILE B 1 96 ? 33.845 68.029 63.490 1.00 40.05 86 ILE B N 1
ATOM 2910 C CA . ILE B 1 96 ? 33.753 67.168 62.323 1.00 37.54 86 ILE B CA 1
ATOM 2911 C C . ILE B 1 96 ? 35.083 67.110 61.552 1.00 37.85 86 ILE B C 1
ATOM 2912 O O . ILE B 1 96 ? 35.560 66.024 61.240 1.00 34.71 86 ILE B O 1
ATOM 2917 N N . LYS B 1 97 ? 35.697 68.267 61.284 1.00 37.08 87 LYS B N 1
ATOM 2918 C CA . LYS B 1 97 ? 36.995 68.320 60.602 1.00 39.67 87 LYS B CA 1
ATOM 2919 C C . LYS B 1 97 ? 38.065 67.518 61.365 1.00 36.61 87 LYS B C 1
ATOM 2920 O O . LYS B 1 97 ? 38.801 66.730 60.772 1.00 31.04 87 LYS B O 1
ATOM 2922 N N . LYS B 1 98 ? 38.127 67.686 62.686 1.00 37.98 88 LYS B N 1
ATOM 2923 C CA . LYS B 1 98 ? 39.122 66.956 63.488 1.00 37.54 88 LYS B CA 1
ATOM 2924 C C . LYS B 1 98 ? 38.897 65.423 63.465 1.00 36.28 88 LYS B C 1
ATOM 2925 O O . LYS B 1 98 ? 39.845 64.649 63.456 1.00 36.92 88 LYS B O 1
ATOM 2927 N N . TRP B 1 99 ? 37.637 65.014 63.414 1.00 36.35 89 TRP B N 1
ATOM 2928 C CA . TRP B 1 99 ? 37.232 63.612 63.357 1.00 32.86 89 TRP B CA 1
ATOM 2929 C C . TRP B 1 99 ? 37.595 62.989 62.013 1.00 33.77 89 TRP B C 1
ATOM 2930 O O . TRP B 1 99 ? 38.182 61.909 61.956 1.00 31.70 89 TRP B O 1
ATOM 2941 N N . ILE B 1 100 ? 37.275 63.696 60.932 1.00 35.08 90 ILE B N 1
ATOM 2942 C CA . ILE B 1 100 ? 37.596 63.267 59.590 1.00 33.86 90 ILE B CA 1
ATOM 2943 C C . ILE B 1 100 ? 39.101 63.021 59.434 1.00 34.54 90 ILE B C 1
ATOM 2944 O O . ILE B 1 100 ? 39.513 62.037 58.817 1.00 33.44 90 ILE B O 1
ATOM 2949 N N . GLU B 1 101 ? 39.915 63.915 59.992 1.00 32.64 91 GLU B N 1
ATOM 2950 C CA . GLU B 1 101 ? 41.372 63.787 59.886 1.00 42.68 91 GLU B CA 1
ATOM 2951 C C . GLU B 1 101 ? 41.888 62.607 60.723 1.00 39.90 91 GLU B C 1
ATOM 2952 O O . GLU B 1 101 ? 42.705 61.826 60.234 1.00 47.05 91 GLU B O 1
ATOM 2958 N N . ARG B 1 102 ? 41.358 62.430 61.936 1.00 41.80 92 ARG B N 1
ATOM 2959 C CA . ARG B 1 102 ? 41.758 61.305 62.783 1.00 35.60 92 ARG B CA 1
ATOM 2960 C C . ARG B 1 102 ? 41.311 59.975 62.265 1.00 41.42 92 ARG B C 1
ATOM 2961 O O . ARG B 1 102 ? 42.061 59.010 62.337 1.00 49.96 92 ARG B O 1
ATOM 2969 N N . LYS B 1 103 ? 40.097 59.903 61.738 1.00 41.74 93 LYS B N 1
ATOM 2970 C CA . LYS B 1 103 ? 39.543 58.621 61.271 1.00 39.30 93 LYS B CA 1
ATOM 2971 C C . LYS B 1 103 ? 39.862 58.307 59.817 1.00 35.12 93 LYS B C 1
ATOM 2972 O O . LYS B 1 103 ? 39.390 57.300 59.302 1.00 38.35 93 LYS B O 1
ATOM 2978 N N . GLN B 1 104 ? 40.678 59.156 59.189 1.00 36.60 94 GLN B N 1
ATOM 2979 C CA . GLN B 1 104 ? 41.110 59.056 57.780 1.00 45.41 94 GLN B CA 1
ATOM 2980 C C . GLN B 1 104 ? 39.949 58.870 56.807 1.00 43.55 94 GLN B C 1
ATOM 2981 O O . GLN B 1 104 ? 39.974 57.988 55.948 1.00 39.48 94 GLN B O 1
ATOM 2987 N N . LEU B 1 105 ? 38.947 59.730 56.951 1.00 38.03 95 LEU B N 1
ATOM 2988 C CA . LEU B 1 105 ? 37.771 59.716 56.085 1.00 35.46 95 LEU B CA 1
ATOM 2989 C C . LEU B 1 105 ? 37.934 60.719 54.955 1.00 32.66 95 LEU B C 1
ATOM 2990 O O . LEU B 1 105 ? 38.491 61.776 55.156 1.00 35.44 95 LEU B O 1
ATOM 2995 N N . ASP B 1 106 ? 37.407 60.436 53.782 1.00 34.62 96 ASP B N 1
ATOM 2996 C CA . ASP B 1 106 ? 37.449 61.460 52.745 1.00 34.84 96 ASP B CA 1
ATOM 2997 C C . ASP B 1 106 ? 36.437 62.588 52.996 1.00 35.96 96 ASP B C 1
ATOM 2998 O O . ASP B 1 106 ? 36.678 63.731 52.608 1.00 34.06 96 ASP B O 1
ATOM 3003 N N . TYR B 1 107 ? 35.330 62.262 53.665 1.00 30.92 97 TYR B N 1
ATOM 3004 C CA . TYR B 1 107 ? 34.358 63.241 54.089 1.00 29.38 97 TYR B CA 1
ATOM 3005 C C . TYR B 1 107 ? 33.408 62.599 55.111 1.00 31.34 97 TYR B C 1
ATOM 3006 O O . TYR B 1 107 ? 33.419 61.374 55.315 1.00 32.33 97 TYR B O 1
ATOM 3015 N N . LEU B 1 108 ? 32.608 63.432 55.748 1.00 27.48 98 LEU B N 1
ATOM 3016 C CA . LEU B 1 108 ? 31.581 62.943 56.632 1.00 27.25 98 LEU B CA 1
ATOM 3017 C C . LEU B 1 108 ? 30.203 63.456 56.208 1.00 27.17 98 LEU B C 1
ATOM 3018 O O . LEU B 1 108 ? 29.969 64.662 56.172 1.00 26.46 98 LEU B O 1
ATOM 3023 N N . GLY B 1 109 ? 29.305 62.516 55.927 1.00 20.75 99 GLY B N 1
ATOM 3024 C CA . GLY B 1 109 ? 27.965 62.820 55.406 1.00 21.93 99 GLY B CA 1
ATOM 3025 C C . GLY B 1 109 ? 26.948 63.417 56.334 1.00 21.46 99 GLY B C 1
ATOM 3026 O O . GLY B 1 109 ? 25.807 62.959 56.375 1.00 18.61 99 GLY B O 1
ATOM 3027 N N . ILE B 1 110 ? 27.365 64.436 57.086 1.00 23.29 100 ILE B N 1
ATOM 3028 C CA . ILE B 1 110 ? 26.464 65.223 57.916 1.00 21.85 100 ILE B CA 1
ATOM 3029 C C . ILE B 1 110 ? 26.421 66.623 57.289 1.00 23.84 100 ILE B C 1
ATOM 3030 O O . ILE B 1 110 ? 27.457 67.220 57.084 1.00 24.50 100 ILE B O 1
ATOM 3035 N N . PRO B 1 111 ? 25.208 67.128 56.972 1.00 25.67 101 PRO B N 1
ATOM 3036 C CA . PRO B 1 111 ? 25.095 68.505 56.494 1.00 26.75 101 PRO B CA 1
ATOM 3037 C C . PRO B 1 111 ? 25.495 69.529 57.571 1.00 27.16 101 PRO B C 1
ATOM 3038 O O . PRO B 1 111 ? 25.210 69.344 58.745 1.00 28.04 101 PRO B O 1
ATOM 3042 N N . LEU B 1 112 ? 26.172 70.598 57.171 1.00 28.93 102 LEU B N 1
ATOM 3043 C CA . LEU B 1 112 ? 26.561 71.623 58.144 1.00 30.97 102 LEU B CA 1
ATOM 3044 C C . LEU B 1 112 ? 25.398 72.560 58.483 1.00 24.59 102 LEU B C 1
ATOM 3045 O O . LEU B 1 112 ? 24.554 72.830 57.640 1.00 21.82 102 LEU B O 1
ATOM 3050 N N . PHE B 1 113 ? 25.343 72.956 59.745 1.00 28.92 103 PHE B N 1
ATOM 3051 C CA . PHE B 1 113 ? 24.313 73.842 60.293 1.00 26.16 103 PHE B CA 1
ATOM 3052 C C . PHE B 1 113 ? 24.897 75.237 60.411 1.00 25.60 103 PHE B C 1
ATOM 3053 O O . PHE B 1 113 ? 26.027 75.392 60.852 1.00 25.07 103 PHE B O 1
ATOM 3061 N N . TYR B 1 114 ? 24.101 76.238 60.055 1.00 23.85 104 TYR B N 1
ATOM 3062 C CA . TYR B 1 114 ? 24.522 77.640 60.046 1.00 25.46 104 TYR B CA 1
ATOM 3063 C C . TYR B 1 114 ? 23.790 78.525 61.026 1.00 22.57 104 TYR B C 1
ATOM 3064 O O . TYR B 1 114 ? 24.324 79.530 61.408 1.00 24.25 104 TYR B O 1
ATOM 3073 N N . GLY B 1 115 ? 22.588 78.158 61.439 1.00 20.18 105 GLY B N 1
ATOM 3074 C CA . GLY B 1 115 ? 21.818 78.963 62.381 1.00 21.93 105 GLY B CA 1
ATOM 3075 C C . GLY B 1 115 ? 20.366 78.647 62.329 1.00 18.07 105 GLY B C 1
ATOM 3076 O O . GLY B 1 115 ? 19.901 77.871 61.475 1.00 15.89 105 GLY B O 1
ATOM 3077 N N . SER B 1 116 ? 19.619 79.251 63.226 1.00 21.29 106 SER B N 1
ATOM 3078 C CA . SER B 1 116 ? 18.202 78.992 63.321 1.00 19.44 106 SER B CA 1
ATOM 3079 C C . SER B 1 116 ? 17.512 80.072 64.122 1.00 17.13 106 SER B C 1
ATOM 3080 O O . SER B 1 116 ? 18.120 80.805 64.924 1.00 19.04 106 SER B O 1
ATOM 3083 N N . GLY B 1 117 ? 16.201 80.144 64.001 1.00 14.95 107 GLY B N 1
ATOM 3084 C CA . GLY B 1 117 ? 15.448 80.996 64.932 1.00 15.25 107 GLY B CA 1
ATOM 3085 C C . GLY B 1 117 ? 13.999 80.969 64.580 1.00 17.26 107 GLY B C 1
ATOM 3086 O O . GLY B 1 117 ? 13.481 79.934 64.132 1.00 14.29 107 GLY B O 1
ATOM 3087 N N . LEU B 1 118 ? 13.346 82.106 64.808 1.00 22.57 108 LEU B N 1
ATOM 3088 C CA . LEU B 1 118 ? 11.908 82.249 64.598 1.00 22.49 108 LEU B CA 1
ATOM 3089 C C . LEU B 1 118 ? 11.663 83.397 63.657 1.00 22.55 108 LEU B C 1
ATOM 3090 O O . LEU B 1 118 ? 12.443 84.340 63.607 1.00 23.03 108 LEU B O 1
ATOM 3095 N N . THR B 1 119 ? 10.600 83.271 62.877 1.00 26.40 109 THR B N 1
ATOM 3096 C CA . THR B 1 119 ? 10.111 84.359 62.056 1.00 30.56 109 THR B CA 1
ATOM 3097 C C . THR B 1 119 ? 8.584 84.428 62.225 1.00 33.42 109 THR B C 1
ATOM 3098 O O . THR B 1 119 ? 7.960 83.427 62.572 1.00 26.32 109 THR B O 1
ATOM 3102 N N . GLU B 1 120 ? 8.011 85.620 62.044 1.00 40.43 110 GLU B N 1
ATOM 3103 C CA . GLU B 1 120 ? 6.555 85.846 62.119 1.00 47.16 110 GLU B CA 1
ATOM 3104 C C . GLU B 1 120 ? 5.970 85.983 60.702 1.00 53.53 110 GLU B C 1
ATOM 3105 O O . GLU B 1 120 ? 6.547 86.684 59.855 1.00 52.27 110 GLU B O 1
ATOM 3108 N N . PHE B 1 121 ? 4.834 85.319 60.455 1.00 61.39 111 PHE B N 1
ATOM 3109 C CA . PHE B 1 121 ? 4.202 85.277 59.119 1.00 66.20 111 PHE B CA 1
ATOM 3110 C C . PHE B 1 121 ? 2.899 86.071 59.074 1.00 68.44 111 PHE B C 1
ATOM 3111 O O . PHE B 1 121 ? 2.687 86.889 58.171 1.00 71.13 111 PHE B O 1
ATOM 3113 N N . LYS B 1 122 ? 2.022 85.807 60.037 1.00 68.66 112 LYS B N 1
ATOM 3114 C CA . LYS B 1 122 ? 0.863 86.660 60.295 1.00 67.59 112 LYS B CA 1
ATOM 3115 C C . LYS B 1 122 ? 0.906 87.008 61.783 1.00 67.28 112 LYS B C 1
ATOM 3116 O O . LYS B 1 122 ? 1.698 87.857 62.203 1.00 68.08 112 LYS B O 1
ATOM 3118 N N . GLY B 1 123 ? 0.070 86.346 62.576 1.00 66.26 113 GLY B N 1
ATOM 3119 C CA . GLY B 1 123 ? 0.227 86.338 64.023 1.00 64.10 113 GLY B CA 1
ATOM 3120 C C . GLY B 1 123 ? 1.098 85.169 64.456 1.00 63.53 113 GLY B C 1
ATOM 3121 O O . GLY B 1 123 ? 1.613 85.155 65.574 1.00 64.47 113 GLY B O 1
ATOM 3122 N N . ARG B 1 124 ? 1.279 84.192 63.563 1.00 60.35 114 ARG B N 1
ATOM 3123 C CA . ARG B 1 124 ? 1.919 82.923 63.911 1.00 57.06 114 ARG B CA 1
ATOM 3124 C C . ARG B 1 124 ? 3.451 82.976 63.818 1.00 50.11 114 ARG B C 1
ATOM 3125 O O . ARG B 1 124 ? 4.010 83.638 62.949 1.00 44.41 114 ARG B O 1
ATOM 3127 N N . SER B 1 125 ? 4.113 82.274 64.730 1.00 45.52 115 SER B N 1
ATOM 3128 C CA . SER B 1 125 ? 5.570 82.123 64.715 1.00 43.16 115 SER B CA 1
ATOM 3129 C C . SER B 1 125 ? 5.970 80.823 64.042 1.00 38.52 115 SER B C 1
ATOM 3130 O O . SER B 1 125 ? 5.382 79.764 64.303 1.00 33.56 115 SER B O 1
ATOM 3133 N N . TYR B 1 126 ? 6.995 80.914 63.202 1.00 33.72 116 TYR B N 1
ATOM 3134 C CA . TYR B 1 126 ? 7.550 79.771 62.513 1.00 31.06 116 TYR B CA 1
ATOM 3135 C C . TYR B 1 126 ? 8.983 79.584 62.923 1.00 27.71 116 TYR B C 1
ATOM 3136 O O . TYR B 1 126 ? 9.702 80.538 63.064 1.00 20.36 116 TYR B O 1
ATOM 3145 N N . ARG B 1 127 ? 9.381 78.335 63.127 1.00 23.95 117 ARG B N 1
ATOM 3146 C CA . ARG B 1 127 ? 10.761 78.011 63.417 1.00 24.18 117 ARG B CA 1
ATOM 3147 C C . ARG B 1 127 ? 11.478 77.766 62.087 1.00 25.04 117 ARG B C 1
ATOM 3148 O O . ARG B 1 127 ? 10.884 77.250 61.144 1.00 19.56 117 ARG B O 1
ATOM 3156 N N . PHE B 1 128 ? 12.733 78.182 61.980 1.00 22.46 118 PHE B N 1
ATOM 3157 C CA . PHE B 1 128 ? 13.501 77.925 60.774 1.00 21.92 118 PHE B CA 1
ATOM 3158 C C . PHE B 1 128 ? 14.921 77.526 61.089 1.00 18.77 118 PHE B C 1
ATOM 3159 O O . PHE B 1 128 ? 15.457 77.833 62.148 1.00 20.59 118 PHE B O 1
ATOM 3167 N N . MET B 1 129 ? 15.529 76.859 60.121 1.00 22.69 119 MET B N 1
ATOM 3168 C CA . MET B 1 129 ? 16.866 76.322 60.279 1.00 25.40 119 MET B CA 1
ATOM 3169 C C . MET B 1 129 ? 17.623 76.550 58.999 1.00 21.56 119 MET B C 1
ATOM 3170 O O . MET B 1 129 ? 17.130 76.224 57.915 1.00 21.62 119 MET B O 1
ATOM 3175 N N . VAL B 1 130 ? 18.815 77.140 59.089 1.00 21.33 120 VAL B N 1
ATOM 3176 C CA . VAL B 1 130 ? 19.670 77.322 57.906 1.00 18.57 120 VAL B CA 1
ATOM 3177 C C . VAL B 1 130 ? 20.727 76.213 57.894 1.00 15.39 120 VAL B C 1
ATOM 3178 O O . VAL B 1 130 ? 21.480 76.034 58.871 1.00 20.24 120 VAL B O 1
ATOM 3182 N N . MET B 1 131 ? 20.719 75.450 56.798 1.00 23.17 121 MET B N 1
ATOM 3183 C CA . MET B 1 131 ? 21.608 74.339 56.600 1.00 29.21 121 MET B CA 1
ATOM 3184 C C . MET B 1 131 ? 22.387 74.463 55.297 1.00 25.82 121 MET B C 1
ATOM 3185 O O . MET B 1 131 ? 22.046 75.232 54.410 1.00 28.17 121 MET B O 1
ATOM 3194 N N . GLU B 1 132 ? 23.442 73.669 55.191 1.00 32.59 122 GLU B N 1
ATOM 3195 C CA . GLU B 1 132 ? 24.166 73.495 53.946 1.00 33.72 122 GLU B CA 1
ATOM 3196 C C . GLU B 1 132 ? 23.261 73.058 52.835 1.00 29.61 122 GLU B C 1
ATOM 3197 O O . GLU B 1 132 ? 22.356 72.246 53.011 1.00 24.52 122 GLU B O 1
ATOM 3203 N N . ARG B 1 133 ? 23.554 73.588 51.663 1.00 34.62 123 ARG B N 1
ATOM 3204 C CA . ARG B 1 133 ? 22.825 73.194 50.487 1.00 36.14 123 ARG B CA 1
ATOM 3205 C C . ARG B 1 133 ? 23.342 71.862 49.975 1.00 31.66 123 ARG B C 1
ATOM 3206 O O . ARG B 1 133 ? 24.549 71.682 49.804 1.00 35.66 123 ARG B O 1
ATOM 3214 N N . LEU B 1 134 ? 22.414 70.960 49.708 1.00 31.78 124 LEU B N 1
ATOM 3215 C CA . LEU B 1 134 ? 22.740 69.623 49.240 1.00 35.99 124 LEU B CA 1
ATOM 3216 C C . LEU B 1 134 ? 21.939 69.344 47.960 1.00 37.22 124 LEU B C 1
ATOM 3217 O O . LEU B 1 134 ? 21.108 70.157 47.553 1.00 37.03 124 LEU B O 1
ATOM 3222 N N . GLY B 1 135 ? 22.208 68.214 47.318 1.00 33.35 125 GLY B N 1
ATOM 3223 C CA . GLY B 1 135 ? 21.552 67.861 46.076 1.00 33.55 125 GLY B CA 1
ATOM 3224 C C . GLY B 1 135 ? 20.359 66.943 46.231 1.00 34.88 125 GLY B C 1
ATOM 3225 O O . GLY B 1 135 ? 19.673 66.945 47.248 1.00 37.68 125 GLY B O 1
ATOM 3226 N N . ILE B 1 136 ? 20.137 66.127 45.207 1.00 33.93 126 ILE B N 1
ATOM 3227 C CA . ILE B 1 136 ? 18.955 65.282 45.116 1.00 36.81 126 ILE B CA 1
ATOM 3228 C C . ILE B 1 136 ? 18.980 64.124 46.127 1.00 38.28 126 ILE B C 1
ATOM 3229 O O . ILE B 1 136 ? 20.053 63.662 46.529 1.00 36.63 126 ILE B O 1
ATOM 3234 N N . ASP B 1 137 ? 17.800 63.680 46.562 1.00 36.46 127 ASP B N 1
ATOM 3235 C CA . ASP B 1 137 ? 17.700 62.500 47.419 1.00 34.64 127 ASP B CA 1
ATOM 3236 C C . ASP B 1 137 ? 17.785 61.223 46.582 1.00 29.69 127 ASP B C 1
ATOM 3237 O O . ASP B 1 137 ? 17.551 61.243 45.365 1.00 33.37 127 ASP B O 1
ATOM 3242 N N . LEU B 1 138 ? 18.161 60.143 47.244 1.00 34.57 128 LEU B N 1
ATOM 3243 C CA . LEU B 1 138 ? 18.401 58.852 46.601 1.00 32.04 128 LEU B CA 1
ATOM 3244 C C . LEU B 1 138 ? 17.131 58.105 46.213 1.00 33.96 128 LEU B C 1
ATOM 3245 O O . LEU B 1 138 ? 17.145 57.331 45.265 1.00 38.91 128 LEU B O 1
ATOM 3250 N N . GLN B 1 139 ? 16.032 58.351 46.910 1.00 35.49 129 GLN B N 1
ATOM 3251 C CA . GLN B 1 139 ? 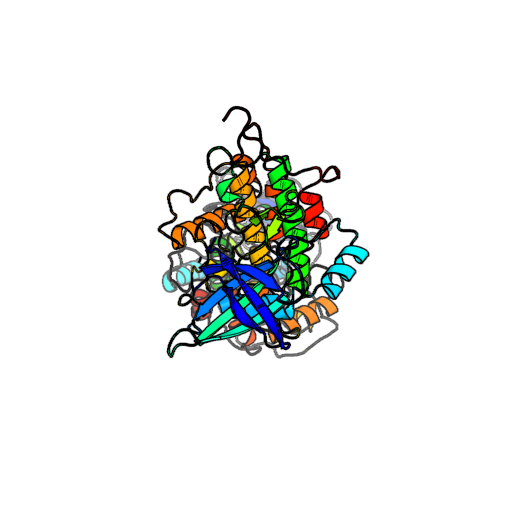14.769 57.792 46.477 1.00 38.08 129 GLN B CA 1
ATOM 3252 C C . GLN B 1 139 ? 14.429 58.308 45.070 1.00 41.42 129 GLN B C 1
ATOM 3253 O O . GLN B 1 139 ? 13.957 57.535 44.231 1.00 43.56 129 GLN B O 1
ATOM 3259 N N . LYS B 1 140 ? 14.695 59.587 44.796 1.00 43.82 130 LYS B N 1
ATOM 3260 C CA . LYS B 1 140 ? 14.414 60.165 43.467 1.00 46.51 130 LYS B CA 1
ATOM 3261 C C . LYS B 1 140 ? 15.295 59.554 42.373 1.00 46.22 130 LYS B C 1
ATOM 3262 O O . LYS B 1 140 ? 14.860 59.410 41.231 1.00 48.39 130 LYS B O 1
ATOM 3265 N N . ILE B 1 141 ? 16.528 59.199 42.710 1.00 43.10 131 ILE B N 1
ATOM 3266 C CA . ILE B 1 141 ? 17.485 58.741 41.711 1.00 45.81 131 ILE B CA 1
ATOM 3267 C C . ILE B 1 141 ? 17.679 57.228 41.697 1.00 48.72 131 ILE B C 1
ATOM 3268 O O . ILE B 1 141 ? 18.631 56.728 41.085 1.00 48.73 131 ILE B O 1
ATOM 3273 N N . SER B 1 142 ? 16.775 56.495 42.350 1.00 52.24 132 SER B N 1
ATOM 3274 C CA . SER B 1 142 ? 16.923 55.040 42.464 1.00 53.06 132 SER B CA 1
ATOM 3275 C C . SER B 1 142 ? 16.512 54.350 41.169 1.00 59.81 132 SER B C 1
ATOM 3276 O O . SER B 1 142 ? 15.662 54.862 40.432 1.00 63.05 132 SER B O 1
ATOM 3279 N N . GLY B 1 143 ? 17.125 53.194 40.901 1.00 60.65 133 GLY B N 1
ATOM 3280 C CA . GLY B 1 143 ? 16.794 52.391 39.728 1.00 59.11 133 GLY B CA 1
ATOM 3281 C C . GLY B 1 143 ? 15.500 51.606 39.906 1.00 61.92 133 GLY B C 1
ATOM 3282 O O . GLY B 1 143 ? 14.726 51.862 40.845 1.00 58.93 133 GLY B O 1
ATOM 3283 N N . GLN B 1 144 ? 15.283 50.649 38.998 1.00 64.56 134 GLN B N 1
ATOM 3284 C CA . GLN B 1 144 ? 14.103 49.766 39.000 1.00 67.62 134 GLN B CA 1
ATOM 3285 C C . GLN B 1 144 ? 13.687 49.293 40.406 1.00 67.51 134 GLN B C 1
ATOM 3286 O O . GLN B 1 144 ? 14.481 48.668 41.114 1.00 66.82 134 GLN B O 1
ATOM 3288 N N . ASN B 1 145 ? 12.448 49.591 40.797 1.00 62.54 135 ASN B N 1
ATOM 3289 C CA . ASN B 1 145 ? 11.908 49.146 42.081 1.00 61.72 135 ASN B CA 1
ATOM 3290 C C . ASN B 1 145 ? 12.739 49.619 43.266 1.00 58.39 135 ASN B C 1
ATOM 3291 O O . ASN B 1 145 ? 12.994 48.845 44.180 1.00 56.97 135 ASN B O 1
ATOM 3296 N N . GLY B 1 146 ? 13.163 50.884 43.238 1.00 53.84 136 GLY B N 1
ATOM 3297 C CA . GLY B 1 146 ? 13.920 51.485 44.338 1.00 51.96 136 GLY B CA 1
ATOM 3298 C C . GLY B 1 146 ? 15.227 50.770 44.685 1.00 49.25 136 GLY B C 1
ATOM 3299 O O . GLY B 1 146 ? 15.652 50.755 45.858 1.00 49.67 136 GLY B O 1
ATOM 3300 N N . THR B 1 147 ? 15.875 50.204 43.674 1.00 46.53 137 THR B N 1
ATOM 3301 C CA . THR B 1 147 ? 17.110 49.452 43.878 1.00 47.02 137 THR B CA 1
ATOM 3302 C C . THR B 1 147 ? 18.360 50.233 43.497 1.00 44.05 137 THR B C 1
ATOM 3303 O O . THR B 1 147 ? 18.301 51.232 42.780 1.00 42.28 137 THR B O 1
ATOM 3307 N N . PHE B 1 148 ? 19.496 49.750 43.987 1.00 38.42 138 PHE B N 1
ATOM 3308 C CA . PHE B 1 148 ? 20.794 50.199 43.522 1.00 34.25 138 PHE B CA 1
ATOM 3309 C C . PHE B 1 148 ? 21.720 49.009 43.246 1.00 32.51 138 PHE B C 1
ATOM 3310 O O . PHE B 1 148 ? 21.515 47.898 43.743 1.00 33.52 138 PHE B O 1
ATOM 3318 N N . LYS B 1 149 ? 22.732 49.249 42.424 1.00 35.10 139 LYS B N 1
ATOM 3319 C CA . LYS B 1 149 ? 23.772 48.269 42.178 1.00 35.23 139 LYS B CA 1
ATOM 3320 C C . LYS B 1 149 ? 24.411 47.826 43.503 1.00 28.09 139 LYS B C 1
ATOM 3321 O O . LYS B 1 149 ? 24.604 48.639 44.406 1.00 30.08 139 LYS B O 1
ATOM 3325 N N . LYS B 1 150 ? 24.745 46.542 43.607 1.00 29.92 140 LYS B N 1
ATOM 3326 C CA . LYS B 1 150 ? 25.319 45.989 44.843 1.00 30.49 140 LYS B CA 1
ATOM 3327 C C . LYS B 1 150 ? 26.544 46.780 45.374 1.00 33.00 140 LYS B C 1
ATOM 3328 O O . LYS B 1 150 ? 26.627 47.059 46.546 1.00 28.04 140 LYS B O 1
ATOM 3334 N N . SER B 1 151 ? 27.494 47.124 44.521 1.00 30.17 141 SER B N 1
ATOM 3335 C CA . SER B 1 151 ? 28.631 47.903 45.000 1.00 34.82 141 SER B CA 1
ATOM 3336 C C . SER B 1 151 ? 28.173 49.222 45.679 1.00 34.73 141 SER B C 1
ATOM 3337 O O . SER B 1 151 ? 28.761 49.660 46.683 1.00 33.18 141 SER B O 1
ATOM 3340 N N . THR B 1 152 ? 27.125 49.839 45.122 1.00 33.22 142 THR B N 1
ATOM 3341 C CA . THR B 1 152 ? 26.597 51.127 45.582 1.00 33.90 142 THR B CA 1
ATOM 3342 C C . THR B 1 152 ? 25.902 50.917 46.915 1.00 29.85 142 THR B C 1
ATOM 3343 O O . THR B 1 152 ? 26.049 51.706 47.844 1.00 31.64 142 THR B O 1
ATOM 3347 N N . VAL B 1 153 ? 25.150 49.830 47.004 1.00 31.00 143 VAL B N 1
ATOM 3348 C CA . VAL B 1 153 ? 24.461 49.489 48.247 1.00 24.55 143 VAL B CA 1
ATOM 3349 C C . VAL B 1 153 ? 25.472 49.360 49.382 1.00 30.25 143 VAL B C 1
ATOM 3350 O O . VAL B 1 153 ? 25.289 49.937 50.455 1.00 29.06 143 VAL B O 1
ATOM 3354 N N . LEU B 1 154 ? 26.549 48.639 49.118 1.00 27.38 144 LEU B N 1
ATOM 3355 C CA . LEU B 1 154 ? 27.552 48.360 50.113 1.00 25.73 144 LEU B CA 1
ATOM 3356 C C . LEU B 1 154 ? 28.362 49.621 50.455 1.00 29.78 144 LEU B C 1
ATOM 3357 O O . LEU B 1 154 ? 28.673 49.834 51.602 1.00 28.74 144 LEU B O 1
ATOM 3362 N N . GLN B 1 155 ? 28.693 50.453 49.465 1.00 32.63 145 GLN B N 1
ATOM 3363 C CA . GLN B 1 155 ? 29.330 51.745 49.769 1.00 29.59 145 GLN B CA 1
ATOM 3364 C C . GLN B 1 155 ? 28.418 52.661 50.618 1.00 31.18 145 GLN B C 1
ATOM 3365 O O . GLN B 1 155 ? 28.875 53.333 51.550 1.00 31.09 145 GLN B O 1
ATOM 3371 N N . LEU B 1 156 ? 27.122 52.685 50.290 1.00 29.43 146 LEU B N 1
ATOM 3372 C CA . LEU B 1 156 ? 26.183 53.531 51.001 1.00 31.03 146 LEU B CA 1
ATOM 3373 C C . LEU B 1 156 ? 26.128 53.128 52.456 1.00 27.87 146 LEU B C 1
ATOM 3374 O O . LEU B 1 156 ? 26.067 54.001 53.363 1.00 30.50 146 LEU B O 1
ATOM 3379 N N . GLY B 1 157 ? 26.153 51.821 52.707 1.00 29.24 147 GLY B N 1
ATOM 3380 C CA . GLY B 1 157 ? 26.124 51.350 54.085 1.00 27.81 147 GLY B CA 1
ATOM 3381 C C . GLY B 1 157 ? 27.382 51.735 54.863 1.00 27.94 147 GLY B C 1
ATOM 3382 O O . GLY B 1 157 ? 27.298 52.098 56.041 1.00 27.98 147 GLY B O 1
ATOM 3383 N N . ILE B 1 158 ? 28.541 51.659 54.206 1.00 28.14 148 ILE B N 1
ATOM 3384 C CA . ILE B 1 158 ? 29.826 52.072 54.786 1.00 31.80 148 ILE B CA 1
ATOM 3385 C C . ILE B 1 158 ? 29.861 53.578 55.109 1.00 30.18 148 ILE B C 1
ATOM 3386 O O . ILE B 1 158 ? 30.305 53.981 56.195 1.00 28.46 148 ILE B O 1
ATOM 3391 N N . ARG B 1 159 ? 29.370 54.402 54.183 1.00 30.11 149 ARG B N 1
ATOM 3392 C CA . ARG B 1 159 ? 29.260 55.841 54.409 1.00 25.89 149 ARG B CA 1
ATOM 3393 C C . ARG B 1 159 ? 28.275 56.119 55.547 1.00 29.28 149 ARG B C 1
ATOM 3394 O O . ARG B 1 159 ? 28.535 56.983 56.364 1.00 29.68 149 ARG B O 1
ATOM 3402 N N . MET B 1 160 ? 27.168 55.383 55.606 1.00 28.50 150 MET B N 1
ATOM 3403 C CA . MET B 1 160 ? 26.221 55.537 56.730 1.00 27.25 150 MET B CA 1
ATOM 3404 C C . MET B 1 160 ? 26.801 55.109 58.055 1.00 32.68 150 MET B C 1
ATOM 3405 O O . MET B 1 160 ? 26.511 55.730 59.084 1.00 29.71 150 MET B O 1
ATOM 3410 N N . LEU B 1 161 ? 27.598 54.041 58.049 1.00 27.45 151 LEU B N 1
ATOM 3411 C CA . LEU B 1 161 ? 28.267 53.628 59.278 1.00 29.09 151 LEU B CA 1
ATOM 3412 C C . LEU B 1 161 ? 29.240 54.700 59.802 1.00 26.83 151 LEU B C 1
ATOM 3413 O O . LEU B 1 161 ? 29.384 54.889 61.019 1.00 28.75 151 LEU B O 1
ATOM 3418 N N . ASP B 1 162 ? 29.932 55.390 58.905 1.00 27.19 152 ASP B N 1
ATOM 3419 C CA . ASP B 1 162 ? 30.749 56.531 59.334 1.00 26.47 152 ASP B CA 1
ATOM 3420 C C . ASP B 1 162 ? 29.899 57.608 60.028 1.00 27.83 152 ASP B C 1
ATOM 3421 O O . ASP B 1 162 ? 30.277 58.138 61.069 1.00 26.06 152 ASP B O 1
ATOM 3426 N N . VAL B 1 163 ? 28.742 57.936 59.465 1.00 27.56 153 VAL B N 1
ATOM 3427 C CA . VAL B 1 163 ? 27.891 58.933 60.055 1.00 30.57 153 VAL B CA 1
ATOM 3428 C C . VAL B 1 163 ? 27.350 58.446 61.374 1.00 29.66 153 VAL B C 1
ATOM 3429 O O . VAL B 1 163 ? 27.326 59.216 62.340 1.00 27.99 153 VAL B O 1
ATOM 3433 N N . LEU B 1 164 ? 26.942 57.178 61.426 1.00 29.05 154 LEU B N 1
ATOM 3434 C CA . LEU B 1 164 ? 26.395 56.613 62.659 1.00 27.07 154 LEU B CA 1
ATOM 3435 C C . LEU B 1 164 ? 27.420 56.631 63.778 1.00 27.02 154 LEU B C 1
ATOM 3436 O O . LEU B 1 164 ? 27.122 57.045 64.876 1.00 28.56 154 LEU B O 1
ATOM 3441 N N . GLU B 1 165 ? 28.651 56.209 63.493 1.00 28.45 155 GLU B N 1
ATOM 3442 C CA . GLU B 1 165 ? 29.683 56.257 64.511 1.00 24.16 155 GLU B CA 1
ATOM 3443 C C . GLU B 1 165 ? 29.822 57.678 65.125 1.00 31.54 155 GLU B C 1
ATOM 3444 O O . GLU B 1 165 ? 29.871 57.826 66.351 1.00 30.20 155 GLU B O 1
ATOM 3450 N N . TYR B 1 166 ? 29.891 58.707 64.263 1.00 30.00 156 TYR B N 1
ATOM 3451 C CA . TYR B 1 166 ? 29.979 60.074 64.723 1.00 25.13 156 TYR B CA 1
ATOM 3452 C C . TYR B 1 166 ? 28.763 60.529 65.582 1.00 24.69 156 TYR B C 1
ATOM 3453 O O . TYR B 1 166 ? 28.938 61.054 66.691 1.00 30.34 156 TYR B O 1
ATOM 3462 N N . ILE B 1 167 ? 27.557 60.276 65.088 1.00 29.87 157 ILE B N 1
ATOM 3463 C CA . ILE B 1 167 ? 26.371 60.751 65.779 1.00 30.03 157 ILE B CA 1
ATOM 3464 C C . ILE B 1 167 ? 26.197 59.980 67.084 1.00 31.00 157 ILE B C 1
ATOM 3465 O O . ILE B 1 167 ? 25.937 60.619 68.090 1.00 29.01 157 ILE B O 1
ATOM 3470 N N . HIS B 1 168 ? 26.504 58.669 67.086 1.00 29.58 158 HIS B N 1
ATOM 3471 C CA . HIS B 1 168 ? 26.391 57.866 68.295 1.00 27.37 158 HIS B CA 1
ATOM 3472 C C . HIS B 1 168 ? 27.417 58.328 69.328 1.00 28.36 158 HIS B C 1
ATOM 3473 O O . HIS B 1 168 ? 27.109 58.402 70.521 1.00 30.70 158 HIS B O 1
ATOM 3480 N N . GLU B 1 169 ? 28.632 58.660 68.883 1.00 27.83 159 GLU B N 1
ATOM 3481 C CA . GLU B 1 169 ? 29.632 59.196 69.805 1.00 26.84 159 GLU B CA 1
ATOM 3482 C C . GLU B 1 169 ? 29.142 60.502 70.452 1.00 31.25 159 GLU B C 1
ATOM 3483 O O . GLU B 1 169 ? 29.498 60.825 71.596 1.00 32.65 159 GLU B O 1
ATOM 3494 N N . ASN B 1 170 ? 28.303 61.231 69.719 1.00 28.94 160 ASN B N 1
ATOM 3495 C CA . ASN B 1 170 ? 27.753 62.482 70.191 1.00 28.12 160 ASN B CA 1
ATOM 3496 C C . ASN B 1 170 ? 26.364 62.347 70.773 1.00 30.59 160 ASN B C 1
ATOM 3497 O O . ASN B 1 170 ? 25.613 63.314 70.839 1.00 29.10 160 ASN B O 1
ATOM 3502 N N . GLU B 1 171 ? 26.018 61.131 71.189 1.00 30.72 161 GLU B N 1
ATOM 3503 C CA . GLU B 1 171 ? 24.850 60.865 72.038 1.00 29.80 161 GLU B CA 1
ATOM 3504 C C . GLU B 1 171 ? 23.515 60.729 71.318 1.00 30.04 161 GLU B C 1
ATOM 3505 O O . GLU B 1 171 ? 22.478 60.624 71.963 1.00 30.48 161 GLU B O 1
ATOM 3511 N N . TYR B 1 172 ? 23.563 60.722 69.988 1.00 29.90 162 TYR B N 1
ATOM 3512 C CA . TYR B 1 172 ? 22.374 60.724 69.137 1.00 29.82 162 TYR B CA 1
ATOM 3513 C C . TYR B 1 172 ? 22.245 59.498 68.288 1.00 27.90 162 TYR B C 1
ATOM 3514 O O . TYR B 1 172 ? 23.236 58.919 67.880 1.00 30.59 162 TYR B O 1
ATOM 3523 N N . VAL B 1 173 ? 20.984 59.123 68.065 1.00 31.17 163 VAL B N 1
ATOM 3524 C CA . VAL B 1 173 ? 20.576 58.126 67.085 1.00 28.95 163 VAL B CA 1
ATOM 3525 C C . VAL B 1 173 ? 19.649 58.835 66.120 1.00 31.13 163 VAL B C 1
ATOM 3526 O O . VAL B 1 173 ? 19.031 59.843 66.469 1.00 31.46 163 VAL B O 1
ATOM 3530 N N . HIS B 1 174 ? 19.604 58.350 64.884 1.00 28.12 164 HIS B N 1
ATOM 3531 C CA . HIS B 1 174 ? 18.831 58.943 63.804 1.00 26.09 164 HIS B CA 1
ATOM 3532 C C . HIS B 1 174 ? 17.373 58.525 63.740 1.00 33.09 164 HIS B C 1
ATOM 3533 O O . HIS B 1 174 ? 16.513 59.361 63.605 1.00 29.76 164 HIS B O 1
ATOM 3540 N N . GLY B 1 175 ? 17.111 57.221 63.755 1.00 33.35 165 GLY B N 1
ATOM 3541 C CA . GLY B 1 175 ? 15.764 56.701 63.748 1.00 31.75 165 GLY B CA 1
ATOM 3542 C C . GLY B 1 175 ? 15.019 56.575 62.446 1.00 32.39 165 GLY B C 1
ATOM 3543 O O . GLY B 1 175 ? 13.936 56.001 62.424 1.00 31.03 165 GLY B O 1
ATOM 3544 N N . ASP B 1 176 ? 15.585 57.066 61.348 1.00 30.53 166 ASP B N 1
ATOM 3545 C CA . ASP B 1 176 ? 14.837 57.131 60.104 1.00 29.11 166 ASP B CA 1
ATOM 3546 C C . ASP B 1 176 ? 15.706 57.050 58.843 1.00 30.01 166 ASP B C 1
ATOM 3547 O O . ASP B 1 176 ? 15.450 57.749 57.860 1.00 31.80 166 ASP B O 1
ATOM 3552 N N . ILE B 1 177 ? 16.690 56.168 58.842 1.00 30.79 167 ILE B N 1
ATOM 3553 C CA . ILE B 1 177 ? 17.518 55.962 57.660 1.00 29.53 167 ILE B CA 1
ATOM 3554 C C . ILE B 1 177 ? 16.654 55.343 56.560 1.00 28.91 167 ILE B C 1
ATOM 3555 O O . ILE B 1 177 ? 15.875 54.437 56.835 1.00 29.77 167 ILE B O 1
ATOM 3560 N N . LYS B 1 178 ? 16.727 55.929 55.362 1.00 29.02 168 LYS B N 1
ATOM 3561 C CA . LYS B 1 178 ? 15.995 55.496 54.166 1.00 31.01 168 LYS B CA 1
ATOM 3562 C C . LYS B 1 178 ? 16.481 56.315 52.984 1.00 28.27 168 LYS B C 1
ATOM 3563 O O . LYS B 1 178 ? 17.082 57.370 53.171 1.00 30.93 168 LYS B O 1
ATOM 3569 N N . ALA B 1 179 ? 16.202 55.851 51.784 1.00 28.51 169 ALA B N 1
ATOM 3570 C CA . ALA B 1 179 ? 16.662 56.501 50.568 1.00 28.88 169 ALA B CA 1
ATOM 3571 C C . ALA B 1 179 ? 16.225 57.951 50.505 1.00 29.03 169 ALA B C 1
ATOM 3572 O O . ALA B 1 179 ? 16.983 58.813 50.098 1.00 24.83 169 ALA B O 1
ATOM 3574 N N . ALA B 1 180 ? 15.015 58.249 50.961 1.00 32.72 170 ALA B N 1
ATOM 3575 C CA . ALA B 1 180 ? 14.488 59.617 50.894 1.00 30.74 170 ALA B CA 1
ATOM 3576 C C . ALA B 1 180 ? 15.266 60.605 51.763 1.00 30.02 170 ALA B C 1
ATOM 3577 O O . ALA B 1 180 ? 15.216 61.797 51.536 1.00 29.44 170 ALA B O 1
ATOM 3579 N N . ASN B 1 181 ? 16.015 60.087 52.733 1.00 31.37 171 ASN B N 1
ATOM 3580 C CA . ASN B 1 181 ? 16.819 60.880 53.654 1.00 30.54 171 ASN B CA 1
ATOM 3581 C C . ASN B 1 181 ? 18.319 60.806 53.427 1.00 28.91 171 ASN B C 1
ATOM 3582 O O . ASN B 1 181 ? 19.101 61.280 54.246 1.00 31.80 171 ASN B O 1
ATOM 3587 N N . LEU B 1 182 ? 18.698 60.232 52.292 1.00 31.13 172 LEU B N 1
ATOM 3588 C CA . LEU B 1 182 ? 20.063 60.259 51.801 1.00 31.22 172 LEU B CA 1
ATOM 3589 C C . LEU B 1 182 ? 20.105 61.202 50.602 1.00 27.67 172 LEU B C 1
ATOM 3590 O O . LEU B 1 182 ? 19.357 61.044 49.664 1.00 32.45 172 LEU B O 1
ATOM 3595 N N . LEU B 1 183 ? 20.992 62.181 50.672 1.00 33.81 173 LEU B N 1
ATOM 3596 C CA . LEU B 1 183 ? 21.072 63.214 49.688 1.00 34.32 173 LEU B CA 1
ATOM 3597 C C . LEU B 1 183 ? 22.482 63.285 49.131 1.00 32.64 173 LEU B C 1
ATOM 3598 O O . LEU B 1 183 ? 23.443 63.163 49.874 1.00 29.96 173 LEU B O 1
ATOM 3603 N N . LEU B 1 184 ? 22.585 63.494 47.827 1.00 35.38 174 LEU B N 1
ATOM 3604 C CA . LEU B 1 184 ? 23.866 63.776 47.209 1.00 32.78 174 LEU B CA 1
ATOM 3605 C C . LEU B 1 184 ? 24.285 65.179 47.553 1.00 34.81 174 LEU B C 1
ATOM 3606 O O . LEU B 1 184 ? 23.450 66.029 47.876 1.00 32.94 174 LEU B O 1
ATOM 3611 N N . GLY B 1 185 ? 25.593 65.408 47.554 1.00 32.92 175 GLY B N 1
ATOM 3612 C CA . GLY B 1 185 ? 26.116 66.729 47.852 1.00 37.03 175 GLY B CA 1
ATOM 3613 C C . GLY B 1 185 ? 25.800 67.766 46.794 1.00 40.66 175 GLY B C 1
ATOM 3614 O O . GLY B 1 185 ? 25.392 67.443 45.669 1.00 41.03 175 GLY B O 1
ATOM 3615 N N . TYR B 1 186 ? 25.980 69.027 47.157 1.00 40.54 176 TYR B N 1
ATOM 3616 C CA . TYR B 1 186 ? 25.858 70.105 46.203 1.00 43.63 176 TYR B CA 1
ATOM 3617 C C . TYR B 1 186 ? 27.265 70.470 45.751 1.00 47.63 176 TYR B C 1
ATOM 3618 O O . TYR B 1 186 ? 27.589 70.300 44.579 1.00 44.38 176 TYR B O 1
ATOM 3627 N N . LYS B 1 187 ? 28.103 70.928 46.685 1.00 54.20 177 LYS B N 1
ATOM 3628 C CA . LYS B 1 187 ? 29.495 71.307 46.378 1.00 57.48 177 LYS B CA 1
ATOM 3629 C C . LYS B 1 187 ? 30.314 70.103 45.890 1.00 57.34 177 LYS B C 1
ATOM 3630 O O . LYS B 1 187 ? 31.071 70.233 44.935 1.00 58.14 177 LYS B O 1
ATOM 3632 N N . ASN B 1 188 ? 30.174 68.938 46.525 1.00 59.68 178 ASN B N 1
ATOM 3633 C CA . ASN B 1 188 ? 30.589 67.687 45.866 1.00 60.77 178 ASN B CA 1
ATOM 3634 C C . ASN B 1 188 ? 29.362 66.807 45.663 1.00 61.94 178 ASN B C 1
ATOM 3635 O O . ASN B 1 188 ? 28.912 66.115 46.592 1.00 54.56 178 ASN B O 1
ATOM 3640 N N . PRO B 1 189 ? 28.814 66.838 44.435 1.00 57.34 179 PRO B N 1
ATOM 3641 C CA . PRO B 1 189 ? 27.704 65.972 44.048 1.00 54.69 179 PRO B CA 1
ATOM 3642 C C . PRO B 1 189 ? 27.966 64.473 44.166 1.00 46.63 179 PRO B C 1
ATOM 3643 O O . PRO B 1 189 ? 27.023 63.701 44.090 1.00 52.63 179 PRO B O 1
ATOM 3647 N N . ASP B 1 190 ? 29.220 64.062 44.350 1.00 47.71 180 ASP B N 1
ATOM 3648 C CA . ASP B 1 190 ? 29.594 62.635 44.434 1.00 47.29 180 ASP B CA 1
ATOM 3649 C C . ASP B 1 190 ? 29.590 62.074 45.858 1.00 46.47 180 ASP B C 1
ATOM 3650 O O . ASP B 1 190 ? 29.792 60.873 46.057 1.00 46.13 180 ASP B O 1
ATOM 3652 N N . GLN B 1 191 ? 29.362 62.949 46.838 1.00 41.91 181 GLN B N 1
ATOM 3653 C CA . GLN B 1 191 ? 29.308 62.575 48.250 1.00 37.70 181 GLN B CA 1
ATOM 3654 C C . GLN B 1 191 ? 27.847 62.424 48.651 1.00 35.83 181 GLN B C 1
ATOM 3655 O O . GLN B 1 191 ? 26.979 63.135 48.102 1.00 34.85 181 GLN B O 1
ATOM 3661 N N . VAL B 1 192 ? 27.586 61.477 49.548 1.00 34.22 182 VAL B N 1
ATOM 3662 C CA . VAL B 1 192 ? 26.236 61.212 50.094 1.00 28.95 182 VAL B CA 1
ATOM 3663 C C . VAL B 1 192 ? 26.112 61.660 51.568 1.00 31.33 182 VAL B C 1
ATOM 3664 O O . VAL B 1 192 ? 26.964 61.387 52.431 1.00 29.32 182 VAL B O 1
ATOM 3668 N N . TYR B 1 193 ? 24.974 62.268 51.871 1.00 28.31 183 TYR B N 1
ATOM 3669 C CA . TYR B 1 193 ? 24.700 62.774 53.207 1.00 26.54 183 TYR B CA 1
ATOM 3670 C C . TYR B 1 193 ? 23.450 62.174 53.802 1.00 30.56 183 TYR B C 1
ATOM 3671 O O . TYR B 1 193 ? 22.499 61.934 53.088 1.00 30.20 183 TYR B O 1
ATOM 3680 N N . LEU B 1 194 ? 23.493 61.944 55.109 1.00 28.42 184 LEU B N 1
ATOM 3681 C CA . LEU B 1 194 ? 22.310 61.584 55.907 1.00 30.33 184 LEU B CA 1
ATOM 3682 C C . LEU B 1 194 ? 21.667 62.841 56.437 1.00 29.21 184 LEU B C 1
ATOM 3683 O O . LEU B 1 194 ? 22.265 63.607 57.196 1.00 31.45 184 LEU B O 1
ATOM 3688 N N . ALA B 1 195 ? 20.401 63.036 56.059 1.00 29.31 185 ALA B N 1
ATOM 3689 C CA . ALA B 1 195 ? 19.648 64.235 56.382 1.00 33.02 185 ALA B CA 1
ATOM 3690 C C . ALA B 1 195 ? 18.358 63.830 57.089 1.00 30.76 185 ALA B C 1
ATOM 3691 O O . ALA B 1 195 ? 18.089 62.651 57.280 1.00 32.73 185 ALA B O 1
ATOM 3693 N N . ASP B 1 196 ? 17.579 64.832 57.474 1.00 33.61 186 ASP B N 1
ATOM 3694 C CA . ASP B 1 196 ? 16.333 64.683 58.224 1.00 32.80 186 ASP B CA 1
ATOM 3695 C C . ASP B 1 196 ? 16.457 63.980 59.564 1.00 37.33 186 ASP B C 1
ATOM 3696 O O . ASP B 1 196 ? 16.159 62.787 59.734 1.00 39.03 186 ASP B O 1
ATOM 3701 N N . TYR B 1 197 ? 16.844 64.776 60.534 1.00 27.24 187 TYR B N 1
ATOM 3702 C CA . TYR B 1 197 ? 17.063 64.300 61.887 1.00 29.02 187 TYR B CA 1
ATOM 3703 C C . TYR B 1 197 ? 15.818 64.521 62.715 1.00 27.73 187 TYR B C 1
ATOM 3704 O O . TYR B 1 197 ? 15.881 64.578 63.922 1.00 30.49 187 TYR B O 1
ATOM 3713 N N . GLY B 1 198 ? 14.657 64.585 62.049 1.00 32.26 188 GLY B N 1
ATOM 3714 C CA . GLY B 1 198 ? 13.385 64.815 62.727 1.00 32.13 188 GLY B CA 1
ATOM 3715 C C . GLY B 1 198 ? 12.869 63.769 63.680 1.00 33.95 188 GLY B C 1
ATOM 3716 O O . GLY B 1 198 ? 12.012 64.031 64.539 1.00 30.71 188 GLY B O 1
ATOM 3717 N N . LEU B 1 199 ? 13.386 62.558 63.540 1.00 35.87 189 LEU B N 1
ATOM 3718 C CA . LEU B 1 199 ? 13.079 61.495 64.462 1.00 34.06 189 LEU B CA 1
ATOM 3719 C C . LEU B 1 199 ? 14.279 61.151 65.306 1.00 32.24 189 LEU B C 1
ATOM 3720 O O . LEU B 1 199 ? 14.281 60.105 65.948 1.00 34.73 189 LEU B O 1
ATOM 3729 N N . SER B 1 200 ? 15.292 62.035 65.331 1.00 30.20 190 SER B N 1
ATOM 3730 C CA . SER B 1 200 ? 16.550 61.748 66.029 1.00 30.22 190 SER B CA 1
ATOM 3731 C C . SER B 1 200 ? 16.291 61.780 67.521 1.00 35.20 190 SER B C 1
ATOM 3732 O O . SER B 1 200 ? 15.361 62.428 68.006 1.00 35.76 190 SER B O 1
ATOM 3735 N N . TYR B 1 201 ? 17.125 61.058 68.256 1.00 32.80 191 TYR B N 1
ATOM 3736 C CA . TYR B 1 201 ? 16.892 60.899 69.655 1.00 33.92 191 TYR B CA 1
ATOM 3737 C C . TYR B 1 201 ? 18.213 60.895 70.410 1.00 29.46 191 TYR B C 1
ATOM 3738 O O . TYR B 1 201 ? 19.174 60.246 70.007 1.00 28.98 191 TYR B O 1
ATOM 3747 N N . ARG B 1 202 ? 18.252 61.663 71.495 1.00 29.34 192 ARG B N 1
ATOM 3748 C CA . ARG B 1 202 ? 19.390 61.633 72.386 1.00 33.77 192 ARG B CA 1
ATOM 3749 C C . ARG B 1 202 ? 19.311 60.453 73.389 1.00 33.63 192 ARG B C 1
ATOM 3750 O O . ARG B 1 202 ? 18.626 60.506 74.394 1.00 30.21 192 ARG B O 1
ATOM 3758 N N . TYR B 1 203 ? 20.013 59.383 73.062 1.00 31.65 193 TYR B N 1
ATOM 3759 C CA . TYR B 1 203 ? 19.928 58.061 73.773 1.00 34.00 193 TYR B CA 1
ATOM 3760 C C . TYR B 1 203 ? 20.835 57.982 75.042 1.00 33.38 193 TYR B C 1
ATOM 3761 O O . TYR B 1 203 ? 20.638 57.138 75.961 1.00 31.25 193 TYR B O 1
ATOM 3770 N N . CYS B 1 204 ? 21.836 58.858 75.110 1.00 29.89 194 CYS B N 1
ATOM 3771 C CA . CYS B 1 204 ? 22.785 58.830 76.178 1.00 32.87 194 CYS B CA 1
ATOM 3772 C C . CYS B 1 204 ? 23.210 60.240 76.614 1.00 29.09 194 CYS B C 1
ATOM 3773 O O . CYS B 1 204 ? 24.395 60.596 76.592 1.00 32.32 194 CYS B O 1
ATOM 3778 N N . PRO B 1 205 ? 22.243 61.036 77.084 1.00 31.95 195 PRO B N 1
ATOM 3779 C CA . PRO B 1 205 ? 22.562 62.399 77.509 1.00 33.82 195 PRO B CA 1
ATOM 3780 C C . PRO B 1 205 ? 23.559 62.455 78.654 1.00 31.34 195 PRO B C 1
ATOM 3781 O O . PRO B 1 205 ? 23.357 61.859 79.708 1.00 35.24 195 PRO B O 1
ATOM 3785 N N . ASN B 1 206 ? 24.641 63.177 78.409 1.00 33.12 196 ASN B N 1
ATOM 3786 C CA . ASN B 1 206 ? 25.759 63.294 79.329 1.00 38.57 196 ASN B CA 1
ATOM 3787 C C . ASN B 1 206 ? 26.187 61.952 79.921 1.00 35.74 196 ASN B C 1
ATOM 3788 O O . ASN B 1 206 ? 26.468 61.821 81.102 1.00 37.71 196 ASN B O 1
ATOM 3793 N N . GLY B 1 207 ? 26.255 60.957 79.040 1.00 36.14 197 GLY B N 1
ATOM 3794 C CA . GLY B 1 207 ? 26.764 59.651 79.373 1.00 35.50 197 GLY B CA 1
ATOM 3795 C C . GLY B 1 207 ? 25.770 58.691 79.987 1.00 32.60 197 GLY B C 1
ATOM 3796 O O . GLY B 1 207 ? 26.131 57.548 80.251 1.00 35.19 197 GLY B O 1
ATOM 3797 N N . ASN B 1 208 ? 24.543 59.145 80.241 1.00 34.88 198 ASN B N 1
ATOM 3798 C CA . ASN B 1 208 ? 23.532 58.340 80.941 1.00 33.06 198 ASN B CA 1
ATOM 3799 C C . ASN B 1 208 ? 22.628 57.685 79.914 1.00 27.49 198 ASN B C 1
ATOM 3800 O O . ASN B 1 208 ? 21.708 58.316 79.398 1.00 29.82 198 ASN B O 1
ATOM 3805 N N . HIS B 1 209 ? 22.902 56.410 79.625 1.00 30.61 199 HIS B N 1
ATOM 3806 C CA . HIS B 1 209 ? 22.193 55.679 78.593 1.00 29.35 199 HIS B CA 1
ATOM 3807 C C . HIS B 1 209 ? 20.770 55.459 79.076 1.00 30.64 199 HIS B C 1
ATOM 3808 O O . HIS B 1 209 ? 20.549 55.167 80.239 1.00 30.16 199 HIS B O 1
ATOM 3815 N N . LYS B 1 210 ? 19.812 55.565 78.164 1.00 30.97 200 LYS B N 1
ATOM 3816 C CA . LYS B 1 210 ? 18.403 55.359 78.550 1.00 30.21 200 LYS B CA 1
ATOM 3817 C C . LYS B 1 210 ? 18.191 53.924 79.001 1.00 33.48 200 LYS B C 1
ATOM 3818 O O . LYS B 1 210 ? 18.859 53.009 78.551 1.00 32.63 200 LYS B O 1
ATOM 3824 N N . GLN B 1 211 ? 17.251 53.753 79.915 1.00 29.09 201 GLN B N 1
ATOM 3825 C CA . GLN B 1 211 ? 16.785 52.432 80.332 1.00 29.99 201 GLN B CA 1
ATOM 3826 C C . GLN B 1 211 ? 15.922 51.789 79.264 1.00 28.42 201 GLN B C 1
ATOM 3827 O O . GLN B 1 211 ? 15.339 52.465 78.383 1.00 30.66 201 GLN B O 1
ATOM 3833 N N . TYR B 1 212 ? 15.839 50.467 79.358 1.00 23.87 202 TYR B N 1
ATOM 3834 C CA . TYR B 1 212 ? 14.969 49.691 78.490 1.00 26.28 202 TYR B CA 1
ATOM 3835 C C . TYR B 1 212 ? 13.596 49.641 79.108 1.00 29.14 202 TYR B C 1
ATOM 3836 O O . TYR B 1 212 ? 13.435 49.155 80.217 1.00 33.06 202 TYR B O 1
ATOM 3845 N N . GLN B 1 213 ? 12.613 50.200 78.399 1.00 33.40 203 GLN B N 1
ATOM 3846 C CA . GLN B 1 213 ? 11.221 50.133 78.818 1.00 35.59 203 GLN B CA 1
ATOM 3847 C C . GLN B 1 213 ? 10.320 50.039 77.594 1.00 31.55 203 GLN B C 1
ATOM 3848 O O . GLN B 1 213 ? 10.293 50.955 76.805 1.00 33.94 203 GLN B O 1
ATOM 3854 N N . GLU B 1 214 ? 9.601 48.925 77.436 1.00 32.47 204 GLU B N 1
ATOM 3855 C CA . GLU B 1 214 ? 8.620 48.780 76.373 1.00 31.19 204 GLU B CA 1
ATOM 3856 C C . GLU B 1 214 ? 7.429 49.657 76.705 1.00 34.10 204 GLU B C 1
ATOM 3857 O O . GLU B 1 214 ? 6.994 49.722 77.846 1.00 40.76 204 GLU B O 1
ATOM 3863 N N . ASN B 1 215 ? 6.928 50.384 75.727 1.00 31.75 205 ASN B N 1
ATOM 3864 C CA . ASN B 1 215 ? 5.792 51.245 75.939 1.00 26.43 205 ASN B CA 1
ATOM 3865 C C . ASN B 1 215 ? 4.878 51.165 74.758 1.00 29.15 205 ASN B C 1
ATOM 3866 O O . ASN B 1 215 ? 5.151 51.814 73.759 1.00 29.83 205 ASN B O 1
ATOM 3871 N N . PRO B 1 216 ? 3.792 50.376 74.867 1.00 27.15 206 PRO B N 1
ATOM 3872 C CA . PRO B 1 216 ? 2.998 50.208 73.662 1.00 29.83 206 PRO B CA 1
ATOM 3873 C C . PRO B 1 216 ? 2.205 51.448 73.271 1.00 30.47 206 PRO B C 1
ATOM 3874 O O . PRO B 1 216 ? 1.640 51.484 72.180 1.00 29.23 206 PRO B O 1
ATOM 3878 N N . ARG B 1 217 ? 2.141 52.443 74.161 1.00 30.62 207 ARG B N 1
ATOM 3879 C CA . ARG B 1 217 ? 1.498 53.732 73.807 1.00 26.95 207 ARG B CA 1
ATOM 3880 C C . ARG B 1 217 ? 2.371 54.602 72.899 1.00 29.15 207 ARG B C 1
ATOM 3881 O O . ARG B 1 217 ? 1.901 55.580 72.306 1.00 30.32 207 ARG B O 1
ATOM 3889 N N . LYS B 1 218 ? 3.640 54.247 72.784 1.00 28.83 208 LYS B N 1
ATOM 3890 C CA . LYS B 1 218 ? 4.596 54.917 71.920 1.00 34.36 208 LYS B CA 1
ATOM 3891 C C . LYS B 1 218 ? 5.148 53.973 70.874 1.00 31.54 208 LYS B C 1
ATOM 3892 O O . LYS B 1 218 ? 6.283 54.167 70.355 1.00 30.76 208 LYS B O 1
ATOM 3896 N N . GLY B 1 219 ? 4.372 52.933 70.559 1.00 27.49 209 GLY B N 1
ATOM 3897 C CA . GLY B 1 219 ? 4.803 51.856 69.696 1.00 25.64 209 GLY B CA 1
ATOM 3898 C C . GLY B 1 219 ? 4.721 52.233 68.224 1.00 29.72 209 GLY B C 1
ATOM 3899 O O . GLY B 1 219 ? 3.885 53.032 67.824 1.00 28.05 209 GLY B O 1
ATOM 3900 N N . HIS B 1 220 ? 5.631 51.671 67.442 1.00 29.24 210 HIS B N 1
ATOM 3901 C CA . HIS B 1 220 ? 5.580 51.705 65.985 1.00 27.52 210 HIS B CA 1
ATOM 3902 C C . HIS B 1 220 ? 5.765 53.076 65.339 1.00 29.51 210 HIS B C 1
ATOM 3903 O O . HIS B 1 220 ? 5.226 53.327 64.265 1.00 32.12 210 HIS B O 1
ATOM 3910 N N . ASN B 1 221 ? 6.578 53.932 65.936 1.00 31.71 211 ASN B N 1
ATOM 3911 C CA . ASN B 1 221 ? 6.988 55.135 65.223 1.00 28.43 211 ASN B CA 1
ATOM 3912 C C . ASN B 1 221 ? 8.080 54.819 64.220 1.00 29.34 211 ASN B C 1
ATOM 3913 O O . ASN B 1 221 ? 8.620 53.731 64.219 1.00 27.80 211 ASN B O 1
ATOM 3922 N N . GLY B 1 222 ? 8.307 55.758 63.294 1.00 29.97 212 GLY B N 1
ATOM 3923 C CA . GLY B 1 222 ? 9.335 55.604 62.256 1.00 29.20 212 GLY B CA 1
ATOM 3924 C C . GLY B 1 222 ? 8.663 55.298 60.931 1.00 28.71 212 GLY B C 1
ATOM 3925 O O . GLY B 1 222 ? 7.449 55.301 60.844 1.00 30.66 212 GLY B O 1
ATOM 3926 N N . THR B 1 223 ? 9.475 55.069 59.886 1.00 30.90 213 THR B N 1
ATOM 3927 C CA . THR B 1 223 ? 8.972 54.628 58.597 1.00 29.40 213 THR B CA 1
ATOM 3928 C C . THR B 1 223 ? 8.793 53.132 58.730 1.00 27.92 213 THR B C 1
ATOM 3929 O O . THR B 1 223 ? 9.777 52.396 58.950 1.00 32.10 213 THR B O 1
ATOM 3933 N N . ILE B 1 224 ? 7.536 52.687 58.617 1.00 28.75 214 ILE B N 1
ATOM 3934 C CA . ILE B 1 224 ? 7.165 51.333 59.078 1.00 30.23 214 ILE B CA 1
ATOM 3935 C C . ILE B 1 224 ? 7.982 50.245 58.419 1.00 30.06 214 ILE B C 1
ATOM 3936 O O . ILE B 1 224 ? 8.309 49.275 59.059 1.00 30.59 214 ILE B O 1
ATOM 3941 N N . GLU B 1 225 ? 8.306 50.446 57.145 1.00 31.28 215 GLU B N 1
ATOM 3942 C CA . GLU B 1 225 ? 9.080 49.507 56.341 1.00 32.02 215 GLU B CA 1
ATOM 3943 C C . GLU B 1 225 ? 10.469 49.214 56.936 1.00 29.35 215 GLU B C 1
ATOM 3944 O O . GLU B 1 225 ? 10.959 48.103 56.882 1.00 27.56 215 GLU B O 1
ATOM 3950 N N . PHE B 1 226 ? 11.087 50.239 57.484 1.00 28.89 216 PHE B N 1
ATOM 3951 C CA . PHE B 1 226 ? 12.446 50.164 57.946 1.00 30.09 216 PHE B CA 1
ATOM 3952 C C . PHE B 1 226 ? 12.631 50.303 59.465 1.00 27.61 216 PHE B C 1
ATOM 3953 O O . PHE B 1 226 ? 13.722 50.052 59.964 1.00 31.63 216 PHE B O 1
ATOM 3961 N N . THR B 1 227 ? 11.603 50.661 60.212 1.00 28.68 217 THR B N 1
ATOM 3962 C CA . THR B 1 227 ? 11.833 51.005 61.610 1.00 26.78 217 THR B CA 1
ATOM 3963 C C . THR B 1 227 ? 12.337 49.820 62.426 1.00 27.07 217 THR B C 1
ATOM 3964 O O . THR B 1 227 ? 12.112 48.681 62.068 1.00 27.76 217 THR B O 1
ATOM 3968 N N . SER B 1 228 ? 13.057 50.074 63.509 1.00 28.17 218 SER B N 1
ATOM 3969 C CA . SER B 1 228 ? 13.567 48.962 64.276 1.00 28.08 218 SER B CA 1
ATOM 3970 C C . SER B 1 228 ? 12.514 48.250 65.125 1.00 27.75 218 SER B C 1
ATOM 3971 O O . SER B 1 228 ? 11.449 48.765 65.455 1.00 27.04 218 SER B O 1
ATOM 3974 N N . LEU B 1 229 ? 12.858 47.028 65.514 1.00 29.55 219 LEU B N 1
ATOM 3975 C CA . LEU B 1 229 ? 12.085 46.316 66.495 1.00 26.20 219 LEU B CA 1
ATOM 3976 C C . LEU B 1 229 ? 11.920 47.057 67.820 1.00 25.94 219 LEU B C 1
ATOM 3977 O O . LEU B 1 229 ? 10.846 47.013 68.386 1.00 31.04 219 LEU B O 1
ATOM 3982 N N . ASP B 1 230 ? 12.962 47.731 68.331 1.00 30.69 220 ASP B N 1
ATOM 3983 C CA . ASP B 1 230 ? 12.816 48.530 69.545 1.00 31.17 220 ASP B CA 1
ATOM 3984 C C . ASP B 1 230 ? 11.776 49.627 69.301 1.00 26.06 220 ASP B C 1
ATOM 3985 O O . ASP B 1 230 ? 10.911 49.841 70.139 1.00 27.89 220 ASP B O 1
ATOM 3990 N N . ALA B 1 231 ? 11.790 50.252 68.113 1.00 29.18 221 ALA B N 1
ATOM 3991 C CA . ALA B 1 231 ? 10.775 51.222 67.782 1.00 28.41 221 ALA B CA 1
ATOM 3992 C C . ALA B 1 231 ? 9.366 50.599 67.753 1.00 25.46 221 ALA B C 1
ATOM 3993 O O . ALA B 1 231 ? 8.398 51.153 68.349 1.00 29.50 221 ALA B O 1
ATOM 3995 N N . HIS B 1 232 ? 9.212 49.435 67.111 1.00 26.89 222 HIS B N 1
ATOM 3996 C CA . HIS B 1 232 ? 7.940 48.706 67.151 1.00 28.68 222 HIS B CA 1
ATOM 3997 C C . HIS B 1 232 ? 7.444 48.445 68.582 1.00 29.52 222 HIS B C 1
ATOM 3998 O O . HIS B 1 232 ? 6.252 48.593 68.899 1.00 27.01 222 HIS B O 1
ATOM 4005 N N . LYS B 1 233 ? 8.384 48.118 69.482 1.00 28.79 223 LYS B N 1
ATOM 4006 C CA . LYS B 1 233 ? 8.051 47.841 70.882 1.00 28.65 223 LYS B CA 1
ATOM 4007 C C . LYS B 1 233 ? 7.872 49.069 71.784 1.00 34.11 223 LYS B C 1
ATOM 4008 O O . LYS B 1 233 ? 7.537 48.921 72.944 1.00 31.41 223 LYS B O 1
ATOM 4014 N N . GLY B 1 234 ? 8.064 50.270 71.266 1.00 31.29 224 GLY B N 1
ATOM 4015 C CA . GLY B 1 234 ? 7.950 51.480 72.064 1.00 24.75 224 GLY B CA 1
ATOM 4016 C C . GLY B 1 234 ? 9.145 51.721 72.971 1.00 28.79 224 GLY B C 1
ATOM 4017 O O . GLY B 1 234 ? 9.076 52.516 73.851 1.00 31.87 224 GLY B O 1
ATOM 4018 N N . VAL B 1 235 ? 10.243 51.022 72.694 1.00 28.09 225 VAL B N 1
ATOM 4019 C CA . VAL B 1 235 ? 11.495 51.136 73.446 1.00 25.81 225 VAL B CA 1
ATOM 4020 C C . VAL B 1 235 ? 12.241 52.336 72.895 1.00 28.34 225 VAL B C 1
ATOM 4021 O O . VAL B 1 235 ? 12.282 52.556 71.659 1.00 29.81 225 VAL B O 1
ATOM 4025 N N . ALA B 1 236 ? 12.870 53.099 73.786 1.00 31.44 226 ALA B N 1
ATOM 4026 C CA . ALA B 1 236 ? 13.665 54.263 73.349 1.00 31.35 226 ALA B CA 1
ATOM 4027 C C . ALA B 1 236 ? 14.795 53.802 72.401 1.00 31.33 226 ALA B C 1
ATOM 4028 O O . ALA B 1 236 ? 15.435 52.792 72.642 1.00 30.73 226 ALA B O 1
ATOM 4030 N N . LEU B 1 237 ? 15.006 54.521 71.301 1.00 29.63 227 LEU B N 1
ATOM 4031 C CA . LEU B 1 237 ? 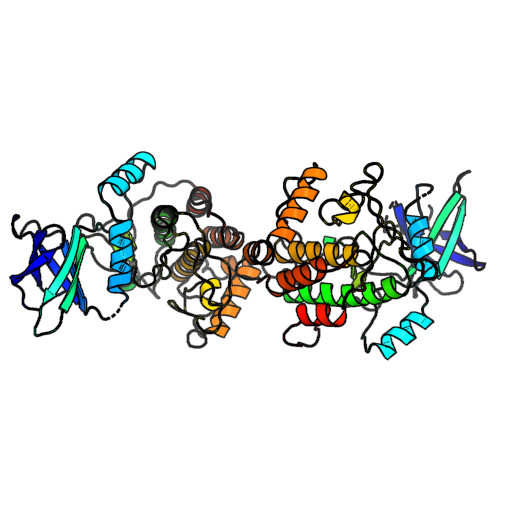15.974 54.121 70.300 1.00 27.13 227 LEU B CA 1
ATOM 4032 C C . LEU B 1 237 ? 17.373 54.206 70.914 1.00 26.76 227 LEU B C 1
ATOM 4033 O O . LEU B 1 237 ? 17.701 55.153 71.607 1.00 30.67 227 LEU B O 1
ATOM 4038 N N . SER B 1 238 ? 18.160 53.180 70.679 1.00 26.91 228 SER B N 1
ATOM 4039 C CA . SER B 1 238 ? 19.548 53.160 71.052 1.00 29.08 228 SER B CA 1
ATOM 4040 C C . SER B 1 238 ? 20.367 52.812 69.806 1.00 22.65 228 SER B C 1
ATOM 4041 O O . SER B 1 238 ? 19.850 52.750 68.704 1.00 29.55 228 SER B O 1
ATOM 4044 N N . ARG B 1 239 ? 21.675 52.652 69.992 1.00 29.74 229 ARG B N 1
ATOM 4045 C CA . ARG B 1 239 ? 22.556 52.520 68.841 1.00 25.10 229 ARG B CA 1
ATOM 4046 C C . ARG B 1 239 ? 22.230 51.332 67.964 1.00 30.91 229 ARG B C 1
ATOM 4047 O O . ARG B 1 239 ? 22.309 51.418 66.746 1.00 26.84 229 ARG B O 1
ATOM 4055 N N . ARG B 1 240 ? 21.871 50.207 68.566 1.00 29.61 230 ARG B N 1
ATOM 4056 C CA . ARG B 1 240 ? 21.634 49.033 67.773 1.00 26.56 230 ARG B CA 1
ATOM 4057 C C . ARG B 1 240 ? 20.490 49.233 66.756 1.00 26.33 230 ARG B C 1
ATOM 4058 O O . ARG B 1 240 ? 20.502 48.626 65.686 1.00 27.02 230 ARG B O 1
ATOM 4066 N N . SER B 1 241 ? 19.524 50.082 67.090 1.00 28.41 231 SER B N 1
ATOM 4067 C CA . SER B 1 241 ? 18.351 50.316 66.258 1.00 25.44 231 SER B CA 1
ATOM 4068 C C . SER B 1 241 ? 18.773 50.943 64.930 1.00 29.14 231 SER B C 1
ATOM 4069 O O . SER B 1 241 ? 18.238 50.604 63.907 1.00 29.81 231 SER B O 1
ATOM 4072 N N . ASP B 1 242 ? 19.752 51.836 64.959 1.00 28.98 232 ASP B N 1
ATOM 4073 C CA . ASP B 1 242 ? 20.190 52.406 63.699 1.00 26.48 232 ASP B CA 1
ATOM 4074 C C . ASP B 1 242 ? 20.868 51.415 62.774 1.00 30.06 232 ASP B C 1
ATOM 4075 O O . ASP B 1 242 ? 20.746 51.531 61.554 1.00 28.55 232 ASP B O 1
ATOM 4080 N N . VAL B 1 243 ? 21.679 50.523 63.362 1.00 28.08 233 VAL B N 1
ATOM 4081 C CA . VAL B 1 243 ? 22.446 49.529 62.609 1.00 23.72 233 VAL B CA 1
ATOM 4082 C C . VAL B 1 243 ? 21.427 48.588 61.956 1.00 24.70 233 VAL B C 1
ATOM 4083 O O . VAL B 1 243 ? 21.537 48.243 60.805 1.00 30.90 233 VAL B O 1
ATOM 4087 N N . GLU B 1 244 ? 20.428 48.205 62.739 1.00 31.13 234 GLU B N 1
ATOM 4088 C CA . GLU B 1 244 ? 19.311 47.388 62.247 1.00 27.98 234 GLU B CA 1
ATOM 4089 C C . GLU B 1 244 ? 18.546 47.994 61.069 1.00 30.13 234 GLU B C 1
ATOM 4090 O O . GLU B 1 244 ? 18.335 47.318 60.053 1.00 26.84 234 GLU B O 1
ATOM 4096 N N . ILE B 1 245 ? 18.164 49.264 61.197 1.00 29.35 235 ILE B N 1
ATOM 4097 C CA . ILE B 1 245 ? 17.451 50.005 60.153 1.00 24.99 235 ILE B CA 1
ATOM 4098 C C . ILE B 1 245 ? 18.306 50.047 58.887 1.00 24.05 235 ILE B C 1
ATOM 4099 O O . ILE B 1 245 ? 17.810 49.881 57.795 1.00 29.82 235 ILE B O 1
ATOM 4106 N N . LEU B 1 246 ? 19.598 50.318 59.084 1.00 29.33 236 LEU B N 1
ATOM 4107 C CA . LEU B 1 246 ? 20.502 50.371 57.963 1.00 26.27 236 LEU B CA 1
ATOM 4108 C C . LEU B 1 246 ? 20.547 48.995 57.234 1.00 28.41 236 LEU B C 1
ATOM 4109 O O . LEU B 1 246 ? 20.628 48.968 55.997 1.00 28.57 236 LEU B O 1
ATOM 4114 N N . GLY B 1 247 ? 20.510 47.880 57.993 1.00 27.53 237 GLY B N 1
ATOM 4115 C CA . GLY B 1 247 ? 20.466 46.528 57.408 1.00 29.68 237 GLY B CA 1
ATOM 4116 C C . GLY B 1 247 ? 19.223 46.297 56.554 1.00 27.75 237 GLY B C 1
ATOM 4117 O O . GLY B 1 247 ? 19.278 45.793 55.426 1.00 27.52 237 GLY B O 1
ATOM 4118 N N . TYR B 1 248 ? 18.074 46.712 57.078 1.00 28.13 238 TYR B N 1
ATOM 4119 C CA . TYR B 1 248 ? 16.836 46.604 56.325 1.00 28.05 238 TYR B CA 1
ATOM 4120 C C . TYR B 1 248 ? 16.856 47.444 55.051 1.00 30.47 238 TYR B C 1
ATOM 4121 O O . TYR B 1 248 ? 16.348 47.001 54.013 1.00 27.59 238 TYR B O 1
ATOM 4130 N N . CYS B 1 249 ? 17.471 48.626 55.118 1.00 29.09 239 CYS B N 1
ATOM 4131 C CA . CYS B 1 249 ? 17.594 49.483 53.968 1.00 31.40 239 CYS B CA 1
ATOM 4132 C C . CYS B 1 249 ? 18.442 48.827 52.928 1.00 23.09 239 CYS B C 1
ATOM 4133 O O . CYS B 1 249 ? 18.080 48.817 51.756 1.00 28.02 239 CYS B O 1
ATOM 4136 N N . MET B 1 250 ? 19.616 48.343 53.332 1.00 29.37 240 MET B N 1
ATOM 4137 C CA . MET B 1 250 ? 20.519 47.725 52.342 1.00 22.19 240 MET B CA 1
ATOM 4138 C C . MET B 1 250 ? 19.851 46.519 51.705 1.00 28.98 240 MET B C 1
ATOM 4139 O O . MET B 1 250 ? 19.992 46.299 50.506 1.00 25.45 240 MET B O 1
ATOM 4144 N N . LEU B 1 251 ? 19.121 45.733 52.495 1.00 26.71 241 LEU B N 1
ATOM 4145 C CA . LEU B 1 251 ? 18.384 44.589 51.934 1.00 28.99 241 LEU B CA 1
ATOM 4146 C C . LEU B 1 251 ? 17.362 45.045 50.890 1.00 29.00 241 LEU B C 1
ATOM 4147 O O . LEU B 1 251 ? 17.252 44.474 49.791 1.00 27.20 241 LEU B O 1
ATOM 4152 N N . ARG B 1 252 ? 16.635 46.103 51.223 1.00 28.53 242 ARG B N 1
ATOM 4153 C CA . ARG B 1 252 ? 15.647 46.677 50.325 1.00 27.48 242 ARG B CA 1
ATOM 4154 C C . ARG B 1 252 ? 16.252 47.196 49.031 1.00 29.58 242 ARG B C 1
ATOM 4155 O O . ARG B 1 252 ? 15.708 46.988 47.947 1.00 28.11 242 ARG B O 1
ATOM 4163 N N . TRP B 1 253 ? 17.361 47.911 49.158 1.00 28.81 243 TRP B N 1
ATOM 4164 C CA . TRP B 1 253 ? 18.020 48.554 48.028 1.00 26.87 243 TRP B CA 1
ATOM 4165 C C . TRP B 1 253 ? 18.597 47.510 47.071 1.00 26.60 243 TRP B C 1
ATOM 4166 O O . TRP B 1 253 ? 18.724 47.765 45.889 1.00 31.72 243 TRP B O 1
ATOM 4177 N N . LEU B 1 254 ? 18.995 46.355 47.589 1.00 30.46 244 LEU B N 1
ATOM 4178 C CA . LEU B 1 254 ? 19.634 45.362 46.763 1.00 30.94 244 LEU B CA 1
ATOM 4179 C C . LEU B 1 254 ? 18.574 44.491 46.120 1.00 28.01 244 LEU B C 1
ATOM 4180 O O . LEU B 1 254 ? 18.658 44.185 44.929 1.00 28.38 244 LEU B O 1
ATOM 4185 N N . CYS B 1 255 ? 17.550 44.140 46.885 1.00 29.09 245 CYS B N 1
ATOM 4186 C CA . CYS B 1 255 ? 16.574 43.137 46.461 1.00 28.45 245 CYS B CA 1
ATOM 4187 C C . CYS B 1 255 ? 15.291 43.691 45.827 1.00 29.16 245 CYS B C 1
ATOM 4188 O O . CYS B 1 255 ? 14.582 42.969 45.145 1.00 35.66 245 CYS B O 1
ATOM 4191 N N . GLY B 1 256 ? 14.988 44.963 46.050 1.00 29.14 246 GLY B N 1
ATOM 4192 C CA . GLY B 1 256 ? 13.827 45.608 45.421 1.00 33.49 246 GLY B CA 1
ATOM 4193 C C . GLY B 1 256 ? 12.552 45.518 46.235 1.00 37.80 246 GLY B C 1
ATOM 4194 O O . GLY B 1 256 ? 11.508 46.026 45.832 1.00 42.39 246 GLY B O 1
ATOM 4195 N N . LYS B 1 257 ? 12.630 44.890 47.396 1.00 36.52 247 LYS B N 1
ATOM 4196 C CA . LYS B 1 257 ? 11.445 44.648 48.211 1.00 41.85 247 LYS B CA 1
ATOM 4197 C C . LYS B 1 257 ? 11.881 43.969 49.483 1.00 40.44 247 LYS B C 1
ATOM 4198 O O . LYS B 1 257 ? 13.002 43.436 49.572 1.00 38.88 247 LYS B O 1
ATOM 4204 N N . LEU B 1 258 ? 10.998 44.004 50.472 1.00 32.02 248 LEU B N 1
ATOM 4205 C CA . LEU B 1 258 ? 11.268 43.371 51.742 1.00 32.60 248 LEU B CA 1
ATOM 4206 C C . LEU B 1 258 ? 10.165 42.338 51.933 1.00 27.05 248 LEU B C 1
ATOM 4207 O O . LEU B 1 258 ? 9.136 42.431 51.289 1.00 27.65 248 LEU B O 1
ATOM 4212 N N . PRO B 1 259 ? 10.423 41.289 52.747 1.00 29.61 249 PRO B N 1
ATOM 4213 C CA . PRO B 1 259 ? 9.383 40.258 52.939 1.00 28.74 249 PRO B CA 1
ATOM 4214 C C . PRO B 1 259 ? 8.029 40.781 53.441 1.00 29.68 249 PRO B C 1
ATOM 4215 O O . PRO B 1 259 ? 7.007 40.187 53.179 1.00 35.13 249 PRO B O 1
ATOM 4219 N N . TRP B 1 260 ? 8.035 41.931 54.084 1.00 28.46 250 TRP B N 1
ATOM 4220 C CA . TRP B 1 260 ? 6.843 42.472 54.739 1.00 28.50 250 TRP B CA 1
ATOM 4221 C C . TRP B 1 260 ? 6.230 43.578 53.884 1.00 30.78 250 TRP B C 1
ATOM 4222 O O . TRP B 1 260 ? 5.420 44.374 54.387 1.00 32.27 250 TRP B O 1
ATOM 4233 N N . GLU B 1 261 ? 6.590 43.591 52.590 1.00 33.39 251 GLU B N 1
ATOM 4234 C CA . GLU B 1 261 ? 6.116 44.583 51.603 1.00 37.91 251 GLU B CA 1
ATOM 4235 C C . GLU B 1 261 ? 4.601 44.674 51.499 1.00 39.52 251 GLU B C 1
ATOM 4236 O O . GLU B 1 261 ? 4.061 45.758 51.362 1.00 40.11 251 GLU B O 1
ATOM 4239 N N . GLN B 1 262 ? 3.928 43.535 51.570 1.00 36.55 252 GLN B N 1
ATOM 4240 C CA . GLN B 1 262 ? 2.475 43.491 51.484 1.00 41.45 252 GLN B CA 1
ATOM 4241 C C . GLN B 1 262 ? 1.743 43.829 52.794 1.00 41.26 252 GLN B C 1
ATOM 4242 O O . GLN B 1 262 ? 0.527 44.000 52.781 1.00 37.90 252 GLN B O 1
ATOM 4248 N N . ASN B 1 263 ? 2.486 43.946 53.896 1.00 39.40 253 ASN B N 1
ATOM 4249 C CA . ASN B 1 263 ? 1.942 44.090 55.255 1.00 39.54 253 ASN B CA 1
ATOM 4250 C C . ASN B 1 263 ? 2.122 45.465 55.901 1.00 37.23 253 ASN B C 1
ATOM 4251 O O . ASN B 1 263 ? 1.889 45.622 57.086 1.00 39.38 253 ASN B O 1
ATOM 4256 N N . LEU B 1 264 ? 2.497 46.455 55.111 1.00 35.58 254 LEU B N 1
ATOM 4257 C CA . LEU B 1 264 ? 2.901 47.751 55.622 1.00 35.30 254 LEU B CA 1
ATOM 4258 C C . LEU B 1 264 ? 1.821 48.534 56.371 1.00 39.01 254 LEU B C 1
ATOM 4259 O O . LEU B 1 264 ? 2.154 49.377 57.189 1.00 39.37 254 LEU B O 1
ATOM 4264 N N . LYS B 1 265 ? 0.547 48.254 56.117 1.00 38.23 255 LYS B N 1
ATOM 4265 C CA . LYS B 1 265 ? -0.519 48.911 56.846 1.00 36.00 255 LYS B CA 1
ATOM 4266 C C . LYS B 1 265 ? -0.786 48.235 58.181 1.00 36.81 255 LYS B C 1
ATOM 4267 O O . LYS B 1 265 ? -1.675 48.657 58.909 1.00 37.72 255 LYS B O 1
ATOM 4270 N N . ASP B 1 266 ? -0.035 47.188 58.501 1.00 33.02 256 ASP B N 1
ATOM 4271 C CA . ASP B 1 266 ? -0.221 46.437 59.750 1.00 32.26 256 ASP B CA 1
ATOM 4272 C C . ASP B 1 266 ? 1.120 46.425 60.481 1.00 30.72 256 ASP B C 1
ATOM 4273 O O . ASP B 1 266 ? 1.915 45.518 60.276 1.00 32.16 256 ASP B O 1
ATOM 4278 N N . PRO B 1 267 ? 1.388 47.441 61.327 1.00 29.24 257 PRO B N 1
ATOM 4279 C CA . PRO B 1 267 ? 2.677 47.488 61.974 1.00 30.21 257 PRO B CA 1
ATOM 4280 C C . PRO B 1 267 ? 3.018 46.275 62.844 1.00 29.47 257 PRO B C 1
ATOM 4281 O O . PRO B 1 267 ? 4.163 45.941 62.960 1.00 27.23 257 PRO B O 1
ATOM 4285 N N . VAL B 1 268 ? 2.044 45.612 63.441 1.00 25.69 258 VAL B N 1
ATOM 4286 C CA . VAL B 1 268 ? 2.349 44.443 64.255 1.00 28.07 258 VAL B CA 1
ATOM 4287 C C . VAL B 1 268 ? 2.806 43.298 63.369 1.00 25.75 258 VAL B C 1
ATOM 4288 O O . VAL B 1 268 ? 3.688 42.558 63.751 1.00 29.48 258 VAL B O 1
ATOM 4292 N N . ALA B 1 269 ? 2.199 43.161 62.193 1.00 25.41 259 ALA B N 1
ATOM 4293 C CA . ALA B 1 269 ? 2.618 42.137 61.208 1.00 33.18 259 ALA B CA 1
ATOM 4294 C C . ALA B 1 269 ? 4.025 42.405 60.686 1.00 31.54 259 ALA B C 1
ATOM 4295 O O . ALA B 1 269 ? 4.797 41.482 60.419 1.00 27.52 259 ALA B O 1
ATOM 4297 N N . VAL B 1 270 ? 4.350 43.684 60.526 1.00 28.53 260 VAL B N 1
ATOM 4298 C CA . VAL B 1 270 ? 5.684 44.086 60.136 1.00 27.02 260 VAL B CA 1
ATOM 4299 C C . VAL B 1 270 ? 6.692 43.684 61.222 1.00 28.49 260 VAL B C 1
ATOM 4300 O O . VAL B 1 270 ? 7.746 43.109 60.913 1.00 27.33 260 VAL B O 1
ATOM 4304 N N . GLN B 1 271 ? 6.343 43.965 62.475 1.00 25.44 261 GLN B N 1
ATOM 4305 C CA . GLN B 1 271 ? 7.159 43.637 63.618 1.00 27.14 261 GLN B CA 1
ATOM 4306 C C . GLN B 1 271 ? 7.457 42.157 63.690 1.00 28.91 261 GLN B C 1
ATOM 4307 O O . GLN B 1 271 ? 8.621 41.757 63.872 1.00 29.68 261 GLN B O 1
ATOM 4313 N N . THR B 1 272 ? 6.423 41.341 63.562 1.00 31.02 262 THR B N 1
ATOM 4314 C CA . THR B 1 272 ? 6.621 39.896 63.637 1.00 27.79 262 THR B CA 1
ATOM 4315 C C . THR B 1 272 ? 7.454 39.389 62.434 1.00 30.52 262 THR B C 1
ATOM 4316 O O . THR B 1 272 ? 8.328 38.549 62.614 1.00 26.86 262 THR B O 1
ATOM 4320 N N . ALA B 1 273 ? 7.274 39.975 61.251 1.00 29.80 263 ALA B N 1
ATOM 4321 C CA . ALA B 1 273 ? 8.052 39.617 60.071 1.00 29.11 263 ALA B CA 1
ATOM 4322 C C . ALA B 1 273 ? 9.514 39.934 60.242 1.00 30.35 263 ALA B C 1
ATOM 4323 O O . ALA B 1 273 ? 10.366 39.144 59.838 1.00 30.89 263 ALA B O 1
ATOM 4325 N N . LYS B 1 274 ? 9.829 41.090 60.846 1.00 30.24 264 LYS B N 1
ATOM 4326 C CA . LYS B 1 274 ? 11.211 41.444 61.126 1.00 29.11 264 LYS B CA 1
ATOM 4327 C C . LYS B 1 274 ? 11.831 40.557 62.192 1.00 28.44 264 LYS B C 1
ATOM 4328 O O . LYS B 1 274 ? 12.998 40.161 62.082 1.00 28.82 264 LYS B O 1
ATOM 4334 N N . THR B 1 275 ? 11.060 40.247 63.217 1.00 26.98 265 THR B N 1
ATOM 4335 C CA . THR B 1 275 ? 11.515 39.345 64.256 1.00 29.79 265 THR B CA 1
ATOM 4336 C C . THR B 1 275 ? 11.851 37.956 63.670 1.00 30.74 265 THR B C 1
ATOM 4337 O O . THR B 1 275 ? 12.906 37.396 63.979 1.00 32.47 265 THR B O 1
ATOM 4341 N N . ASN B 1 276 ? 10.979 37.455 62.799 1.00 32.27 266 ASN B N 1
ATOM 4342 C CA . ASN B 1 276 ? 11.230 36.185 62.116 1.00 34.15 266 ASN B CA 1
ATOM 4343 C C . ASN B 1 276 ? 12.473 36.247 61.219 1.00 31.86 266 ASN B C 1
ATOM 4344 O O . ASN B 1 276 ? 13.222 35.279 61.151 1.00 31.08 266 ASN B O 1
ATOM 4349 N N . LEU B 1 277 ? 12.667 37.361 60.522 1.00 31.40 267 LEU B N 1
ATOM 4350 C CA . LEU B 1 277 ? 13.839 37.520 59.651 1.00 28.19 267 LEU B CA 1
ATOM 4351 C C . LEU B 1 277 ? 15.115 37.408 60.479 1.00 30.60 267 LEU B C 1
ATOM 4352 O O . LEU B 1 277 ? 16.073 36.725 60.089 1.00 31.74 267 LEU B O 1
ATOM 4357 N N . LEU B 1 278 ? 15.136 38.095 61.618 1.00 33.78 268 LEU B N 1
ATOM 4358 C CA . LEU B 1 278 ? 16.325 38.136 62.451 1.00 32.32 268 LEU B CA 1
ATOM 4359 C C . LEU B 1 278 ? 16.546 36.799 63.139 1.00 33.55 268 LEU B C 1
ATOM 4360 O O . LEU B 1 278 ? 17.683 36.328 63.270 1.00 33.98 268 LEU B O 1
ATOM 4365 N N . ASP B 1 279 ? 15.460 36.168 63.566 1.00 32.48 269 ASP B N 1
ATOM 4366 C CA . ASP B 1 279 ? 15.540 34.844 64.173 1.00 33.79 269 ASP B CA 1
ATOM 4367 C C . ASP B 1 279 ? 15.999 33.782 63.179 1.00 30.58 269 ASP B C 1
ATOM 4368 O O . ASP B 1 279 ? 16.525 32.770 63.605 1.00 32.46 269 ASP B O 1
ATOM 4373 N N . GLU B 1 280 ? 15.788 33.991 61.876 1.00 29.79 270 GLU B N 1
ATOM 4374 C CA . GLU B 1 280 ? 16.138 32.994 60.871 1.00 26.93 270 GLU B CA 1
ATOM 4375 C C . GLU B 1 280 ? 17.386 33.333 60.064 1.00 27.21 270 GLU B C 1
ATOM 4376 O O . GLU B 1 280 ? 17.620 32.760 58.987 1.00 30.29 270 GLU B O 1
ATOM 4382 N N . LEU B 1 281 ? 18.221 34.200 60.626 1.00 26.02 271 LEU B N 1
ATOM 4383 C CA . LEU B 1 281 ? 19.499 34.556 60.046 1.00 30.26 271 LEU B CA 1
ATOM 4384 C C . LEU B 1 281 ? 20.470 33.396 60.147 1.00 34.37 271 LEU B C 1
ATOM 4385 O O . LEU B 1 281 ? 20.373 32.590 61.080 1.00 32.28 271 LEU B O 1
ATOM 4390 N N . PRO B 1 282 ? 21.417 33.313 59.189 1.00 30.18 272 PRO B N 1
ATOM 4391 C CA . PRO B 1 282 ? 21.542 34.191 58.014 1.00 29.18 272 PRO B CA 1
ATOM 4392 C C . PRO B 1 282 ? 20.631 33.832 56.818 1.00 26.90 272 PRO B C 1
ATOM 4393 O O . PRO B 1 282 ? 20.472 34.661 55.905 1.00 28.95 272 PRO B O 1
ATOM 4397 N N . GLN B 1 283 ? 20.055 32.623 56.808 1.00 27.84 273 GLN B N 1
ATOM 4398 C CA . GLN B 1 283 ? 19.378 32.114 55.612 1.00 24.66 273 GLN B CA 1
ATOM 4399 C C . GLN B 1 283 ? 18.175 32.933 55.193 1.00 27.66 273 GLN B C 1
ATOM 4400 O O . GLN B 1 283 ? 17.852 32.971 54.029 1.00 25.60 273 GLN B O 1
ATOM 4406 N N . SER B 1 284 ? 17.485 33.560 56.134 1.00 27.38 274 SER B N 1
ATOM 4407 C CA . SER B 1 284 ? 16.347 34.409 55.798 1.00 28.25 274 SER B CA 1
ATOM 4408 C C . SER B 1 284 ? 16.746 35.500 54.812 1.00 30.32 274 SER B C 1
ATOM 4409 O O . SER B 1 284 ? 15.985 35.862 53.936 1.00 31.64 274 SER B O 1
ATOM 4412 N N . VAL B 1 285 ? 17.947 36.030 54.977 1.00 26.91 275 VAL B N 1
ATOM 4413 C CA . VAL B 1 285 ? 18.442 37.118 54.150 1.00 27.80 275 VAL B CA 1
ATOM 4414 C C . VAL B 1 285 ? 19.153 36.563 52.920 1.00 26.82 275 VAL B C 1
ATOM 4415 O O . VAL B 1 285 ? 18.991 37.080 51.822 1.00 24.92 275 VAL B O 1
ATOM 4419 N N . LEU B 1 286 ? 19.936 35.510 53.112 1.00 25.96 276 LEU B N 1
ATOM 4420 C CA . LEU B 1 286 ? 20.711 34.912 52.028 1.00 25.00 276 LEU B CA 1
ATOM 4421 C C . LEU B 1 286 ? 19.787 34.473 50.910 1.00 24.61 276 LEU B C 1
ATOM 4422 O O . LEU B 1 286 ? 20.110 34.596 49.716 1.00 27.02 276 LEU B O 1
ATOM 4427 N N . LYS B 1 287 ? 18.630 33.942 51.282 1.00 25.80 277 LYS B N 1
ATOM 4428 C CA . LYS B 1 287 ? 17.715 33.355 50.297 1.00 23.86 277 LYS B CA 1
ATOM 4429 C C . LYS B 1 287 ? 16.876 34.382 49.548 1.00 22.47 277 LYS B C 1
ATOM 4430 O O . LYS B 1 287 ? 16.377 34.083 48.454 1.00 23.11 277 LYS B O 1
ATOM 4436 N N . TRP B 1 288 ? 16.700 35.542 50.170 1.00 29.70 278 TRP B N 1
ATOM 4437 C CA . TRP B 1 288 ? 15.855 36.620 49.646 1.00 27.16 278 TRP B CA 1
ATOM 4438 C C . TRP B 1 288 ? 16.443 37.292 48.401 1.00 28.94 278 TRP B C 1
ATOM 4439 O O . TRP B 1 288 ? 15.705 37.767 47.552 1.00 32.31 278 TRP B O 1
ATOM 4450 N N . ALA B 1 289 ? 17.768 37.270 48.297 1.00 29.87 279 ALA B N 1
ATOM 4451 C CA . ALA B 1 289 ? 18.516 37.935 47.236 1.00 26.51 279 ALA B CA 1
ATOM 4452 C C . ALA B 1 289 ? 18.297 37.329 45.880 1.00 30.49 279 ALA B C 1
ATOM 4453 O O . ALA B 1 289 ? 18.223 36.124 45.753 1.00 24.73 279 ALA B O 1
ATOM 4455 N N . PRO B 1 290 ? 18.284 38.173 44.849 1.00 32.50 280 PRO B N 1
ATOM 4456 C CA . PRO B 1 290 ? 18.276 37.688 43.488 1.00 32.14 280 PRO B CA 1
ATOM 4457 C C . PRO B 1 290 ? 19.650 37.071 43.141 1.00 25.11 280 PRO B C 1
ATOM 4458 O O . PRO B 1 290 ? 20.630 37.308 43.840 1.00 27.73 280 PRO B O 1
ATOM 4462 N N . SER B 1 291 ? 19.691 36.244 42.104 1.00 21.27 281 SER B N 1
ATOM 4463 C CA . SER B 1 291 ? 20.868 35.456 41.718 1.00 25.33 281 SER B CA 1
ATOM 4464 C C . SER B 1 291 ? 22.078 36.343 41.337 1.00 32.65 281 SER B C 1
ATOM 4465 O O . SER B 1 291 ? 23.225 36.044 41.710 1.00 28.54 281 SER B O 1
ATOM 4468 N N . GLY B 1 292 ? 21.800 37.474 40.702 1.00 35.31 282 GLY B N 1
ATOM 4469 C CA . GLY B 1 292 ? 22.852 38.438 40.343 1.00 47.70 282 GLY B CA 1
ATOM 4470 C C . GLY B 1 292 ? 23.271 39.467 41.401 1.00 49.75 282 GLY B C 1
ATOM 4471 O O . GLY B 1 292 ? 23.996 40.414 41.084 1.00 57.08 282 GLY B O 1
ATOM 4472 N N . SER B 1 293 ? 22.823 39.309 42.649 1.00 47.50 283 SER B N 1
ATOM 4473 C CA . SER B 1 293 ? 23.243 40.195 43.744 1.00 40.55 283 SER B CA 1
ATOM 4474 C C . SER B 1 293 ? 23.176 39.538 45.130 1.00 30.11 283 SER B C 1
ATOM 4475 O O . SER B 1 293 ? 22.220 39.754 45.901 1.00 34.66 283 SER B O 1
ATOM 4478 N N . SER B 1 294 ? 24.230 38.786 45.441 1.00 32.78 284 SER B N 1
ATOM 4479 C CA . SER B 1 294 ? 24.392 38.098 46.741 1.00 39.53 284 SER B CA 1
ATOM 4480 C C . SER B 1 294 ? 24.152 38.998 47.987 1.00 33.59 284 SER B C 1
ATOM 4481 O O . SER B 1 294 ? 24.514 40.181 47.998 1.00 33.83 284 SER B O 1
ATOM 4484 N N . CYS B 1 295 ? 23.542 38.412 49.026 1.00 29.89 285 CYS B N 1
ATOM 4485 C CA . CYS B 1 295 ? 23.302 39.080 50.293 1.00 31.07 285 CYS B CA 1
ATOM 4486 C C . CYS B 1 295 ? 24.203 38.572 51.426 1.00 25.61 285 CYS B C 1
ATOM 4487 O O . CYS B 1 295 ? 23.886 38.743 52.591 1.00 31.33 285 CYS B O 1
ATOM 4490 N N . CYS B 1 296 ? 25.336 37.950 51.067 1.00 25.94 286 CYS B N 1
ATOM 4491 C CA . CYS B 1 296 ? 26.234 37.428 52.072 1.00 28.40 286 CYS B CA 1
ATOM 4492 C C . CYS B 1 296 ? 26.679 38.518 53.067 1.00 29.39 286 CYS B C 1
ATOM 4493 O O . CYS B 1 296 ? 26.662 38.297 54.281 1.00 29.48 286 CYS B O 1
ATOM 4496 N N . GLU B 1 297 ? 27.077 39.687 52.539 1.00 32.49 287 GLU B N 1
ATOM 4497 C CA . GLU B 1 297 ? 27.532 40.804 53.364 1.00 27.77 287 GLU B CA 1
ATOM 4498 C C . GLU B 1 297 ? 26.412 41.341 54.232 1.00 25.19 287 GLU B C 1
ATOM 4499 O O . GLU B 1 297 ? 26.600 41.565 55.416 1.00 28.07 287 GLU B O 1
ATOM 4505 N N . ILE B 1 298 ? 25.233 41.531 53.663 1.00 25.63 288 ILE B N 1
ATOM 4506 C CA . ILE B 1 298 ? 24.131 42.065 54.422 1.00 23.80 288 ILE B CA 1
ATOM 4507 C C . ILE B 1 298 ? 23.627 41.055 55.470 1.00 28.94 288 ILE B C 1
ATOM 4508 O O . ILE B 1 298 ? 23.278 41.472 56.559 1.00 27.70 288 ILE B O 1
ATOM 4513 N N . ALA B 1 299 ? 23.630 39.754 55.144 1.00 26.67 289 ALA B N 1
ATOM 4514 C CA . ALA B 1 299 ? 23.322 38.660 56.127 1.00 27.89 289 ALA B CA 1
ATOM 4515 C C . ALA B 1 299 ? 24.274 38.717 57.372 1.00 29.53 289 ALA B C 1
ATOM 4516 O O . ALA B 1 299 ? 23.808 38.755 58.510 1.00 30.75 289 ALA B O 1
ATOM 4518 N N . GLN B 1 300 ? 25.590 38.758 57.138 1.00 30.15 290 GLN B N 1
ATOM 4519 C CA . GLN B 1 300 ? 26.548 38.871 58.216 1.00 28.60 290 GLN B CA 1
ATOM 4520 C C . GLN B 1 300 ? 26.422 40.179 58.991 1.00 31.21 290 GLN B C 1
ATOM 4521 O O . GLN B 1 300 ? 26.587 40.171 60.204 1.00 31.20 290 GLN B O 1
ATOM 4527 N N . PHE B 1 301 ? 26.126 41.283 58.287 1.00 30.79 291 PHE B N 1
ATOM 4528 C CA . PHE B 1 301 ? 25.933 42.601 58.886 1.00 28.73 291 PHE B CA 1
ATOM 4529 C C . PHE B 1 301 ? 24.771 42.514 59.870 1.00 28.10 291 PHE B C 1
ATOM 4530 O O . PHE B 1 301 ? 24.873 42.959 61.015 1.00 30.87 291 PHE B O 1
ATOM 4538 N N . LEU B 1 302 ? 23.669 41.894 59.455 1.00 29.72 292 LEU B N 1
ATOM 4539 C CA . LEU B 1 302 ? 22.504 41.790 60.342 1.00 30.56 292 LEU B CA 1
ATOM 4540 C C . LEU B 1 302 ? 22.680 40.739 61.452 1.00 30.99 292 LEU B C 1
ATOM 4541 O O . LEU B 1 302 ? 22.061 40.867 62.511 1.00 33.17 292 LEU B O 1
ATOM 4546 N N . VAL B 1 303 ? 23.497 39.702 61.224 1.00 32.38 293 VAL B N 1
ATOM 4547 C CA . VAL B 1 303 ? 23.871 38.781 62.311 1.00 32.18 293 VAL B CA 1
ATOM 4548 C C . VAL B 1 303 ? 24.600 39.588 63.419 1.00 38.03 293 VAL B C 1
ATOM 4549 O O . VAL B 1 303 ? 24.262 39.492 64.601 1.00 36.48 293 VAL B O 1
ATOM 4553 N N . CYS B 1 304 ? 25.538 40.434 63.012 1.00 36.42 294 CYS B N 1
ATOM 4554 C CA . CYS B 1 304 ? 26.254 41.310 63.952 1.00 40.43 294 CYS B CA 1
ATOM 4555 C C . CYS B 1 304 ? 25.310 42.272 64.669 1.00 38.56 294 CYS B C 1
ATOM 4556 O O . CYS B 1 304 ? 25.360 42.425 65.878 1.00 43.33 294 CYS B O 1
ATOM 4561 N N . ALA B 1 305 ? 24.422 42.893 63.914 1.00 38.68 295 ALA B N 1
ATOM 4562 C CA . ALA B 1 305 ? 23.490 43.870 64.458 1.00 40.93 295 ALA B CA 1
ATOM 4563 C C . ALA B 1 305 ? 22.615 43.191 65.479 1.00 42.27 295 ALA B C 1
ATOM 4564 O O . ALA B 1 305 ? 22.314 43.752 66.522 1.00 41.67 295 ALA B O 1
ATOM 4566 N N . HIS B 1 306 ? 22.173 41.977 65.162 1.00 36.41 296 HIS B N 1
ATOM 4567 C CA . HIS B 1 306 ? 21.280 41.247 66.060 1.00 39.07 296 HIS B CA 1
ATOM 4568 C C . HIS B 1 306 ? 21.970 40.761 67.360 1.00 37.00 296 HIS B C 1
ATOM 4569 O O . HIS B 1 306 ? 21.315 40.545 68.363 1.00 40.88 296 HIS B O 1
ATOM 4576 N N . SER B 1 307 ? 23.286 40.652 67.366 1.00 36.80 297 SER B N 1
ATOM 4577 C CA . SER B 1 307 ? 23.981 40.222 68.569 1.00 35.98 297 SER B CA 1
ATOM 4578 C C . SER B 1 307 ? 24.077 41.330 69.627 1.00 35.65 297 SER B C 1
ATOM 4579 O O . SER B 1 307 ? 24.558 41.088 70.733 1.00 34.16 297 SER B O 1
ATOM 4582 N N . LEU B 1 308 ? 23.670 42.548 69.296 1.00 31.88 298 LEU B N 1
ATOM 4583 C CA . LEU B 1 308 ? 23.911 43.669 70.187 1.00 28.43 298 LEU B CA 1
ATOM 4584 C C . LEU B 1 308 ? 22.903 43.786 71.334 1.00 28.78 298 LEU B C 1
ATOM 4585 O O . LEU B 1 308 ? 21.714 43.684 71.150 1.00 29.96 298 LEU B O 1
ATOM 4590 N N . ALA B 1 309 ? 23.444 43.955 72.539 1.00 27.98 299 ALA B N 1
ATOM 4591 C CA . ALA B 1 309 ? 22.667 44.333 73.681 1.00 27.71 299 ALA B CA 1
ATOM 4592 C C . ALA B 1 309 ? 22.136 45.754 73.502 1.00 28.81 299 ALA B C 1
ATOM 4593 O O . ALA B 1 309 ? 22.616 46.494 72.657 1.00 28.20 299 ALA B O 1
ATOM 4595 N N . TYR B 1 310 ? 21.109 46.095 74.263 1.00 28.12 300 TYR B N 1
ATOM 4596 C CA . TYR B 1 310 ? 20.419 47.393 74.153 1.00 27.56 300 TYR B CA 1
ATOM 4597 C C . TYR B 1 310 ? 21.330 48.604 74.347 1.00 29.62 300 TYR B C 1
ATOM 4598 O O . TYR B 1 310 ? 21.162 49.625 73.690 1.00 33.79 300 TYR B O 1
ATOM 4607 N N . ASP B 1 311 ? 22.317 48.474 75.244 1.00 30.67 301 ASP B N 1
ATOM 4608 C CA . ASP B 1 311 ? 23.260 49.523 75.513 1.00 26.26 301 ASP B CA 1
ATOM 4609 C C . ASP B 1 311 ? 24.651 49.354 74.911 1.00 28.15 301 ASP B C 1
ATOM 4610 O O . ASP B 1 311 ? 25.522 50.130 75.203 1.00 33.22 301 ASP B O 1
ATOM 4615 N N . GLU B 1 312 ? 24.821 48.360 74.047 1.00 28.66 302 GLU B N 1
ATOM 4616 C CA . GLU B 1 312 ? 26.097 47.964 73.534 1.00 31.11 302 GLU B CA 1
ATOM 4617 C C . GLU B 1 312 ? 26.534 48.863 72.390 1.00 29.08 302 GLU B C 1
ATOM 4618 O O . GLU B 1 312 ? 25.792 49.129 71.469 1.00 30.07 302 GLU B O 1
ATOM 4624 N N . LYS B 1 313 ? 27.802 49.248 72.418 1.00 30.80 303 LYS B N 1
ATOM 4625 C CA . LYS B 1 313 ? 28.395 49.948 71.279 1.00 27.45 303 LYS B CA 1
ATOM 4626 C C . LYS B 1 313 ? 28.590 49.010 70.091 1.00 28.64 303 LYS B C 1
ATOM 4627 O O . LYS B 1 313 ? 29.269 47.972 70.197 1.00 30.05 303 LYS B O 1
ATOM 4633 N N . PRO B 1 314 ? 28.036 49.375 68.930 1.00 29.74 304 PRO B N 1
ATOM 4634 C CA . PRO B 1 314 ? 28.378 48.640 67.737 1.00 32.08 304 PRO B CA 1
ATOM 4635 C C . PRO B 1 314 ? 29.859 48.651 67.424 1.00 32.24 304 PRO B C 1
ATOM 4636 O O . PRO B 1 314 ? 30.549 49.618 67.739 1.00 31.78 304 PRO B O 1
ATOM 4640 N N . ASN B 1 315 ? 30.338 47.571 66.804 1.00 33.72 305 ASN B N 1
ATOM 4641 C CA . ASN B 1 315 ? 31.728 47.506 66.339 1.00 36.76 305 ASN B CA 1
ATOM 4642 C C . ASN B 1 315 ? 31.729 47.982 64.894 1.00 32.07 305 ASN B C 1
ATOM 4643 O O . ASN B 1 315 ? 31.594 47.193 63.969 1.00 30.71 305 ASN B O 1
ATOM 4648 N N . TYR B 1 316 ? 31.800 49.306 64.738 1.00 31.89 306 TYR B N 1
ATOM 4649 C CA . TYR B 1 316 ? 31.677 49.974 63.454 1.00 32.29 306 TYR B CA 1
ATOM 4650 C C . TYR B 1 316 ? 32.739 49.509 62.483 1.00 30.72 306 TYR B C 1
ATOM 4651 O O . TYR B 1 316 ? 32.455 49.322 61.337 1.00 29.73 306 TYR B O 1
ATOM 4660 N N . GLN B 1 317 ? 33.962 49.311 62.964 1.00 31.04 307 GLN B N 1
ATOM 4661 C CA . GLN B 1 317 ? 35.048 48.821 62.105 1.00 33.90 307 GLN B CA 1
ATOM 4662 C C . GLN B 1 317 ? 34.762 47.400 61.569 1.00 31.44 307 GLN B C 1
ATOM 4663 O O . GLN B 1 317 ? 34.923 47.146 60.379 1.00 31.32 307 GLN B O 1
ATOM 4666 N N . ALA B 1 318 ? 34.296 46.502 62.435 1.00 28.29 308 ALA B N 1
ATOM 4667 C CA . ALA B 1 318 ? 33.882 45.171 62.017 1.00 31.44 308 ALA B CA 1
ATOM 4668 C C . ALA B 1 318 ? 32.747 45.202 61.013 1.00 29.65 308 ALA B C 1
ATOM 4669 O O . ALA B 1 318 ? 32.772 44.485 60.036 1.00 29.69 308 ALA B O 1
ATOM 4671 N N . LEU B 1 319 ? 31.732 46.027 61.257 1.00 28.55 309 LEU B N 1
ATOM 4672 C CA . LEU B 1 319 ? 30.616 46.158 60.342 1.00 27.09 309 LEU B CA 1
ATOM 4673 C C . LEU B 1 319 ? 30.992 46.724 58.972 1.00 26.69 309 LEU B C 1
ATOM 4674 O O . LEU B 1 319 ? 30.402 46.325 57.947 1.00 29.73 309 LEU B O 1
ATOM 4679 N N . LYS B 1 320 ? 31.979 47.632 58.933 1.00 27.43 310 LYS B N 1
ATOM 4680 C CA . LYS B 1 320 ? 32.447 48.193 57.679 1.00 27.42 310 LYS B CA 1
ATOM 4681 C C . LYS B 1 320 ? 33.252 47.155 56.920 1.00 29.20 310 LYS B C 1
ATOM 4682 O O . LYS B 1 320 ? 33.134 47.072 55.715 1.00 29.91 310 LYS B O 1
ATOM 4688 N N . LYS B 1 321 ? 34.003 46.332 57.635 1.00 30.01 311 LYS B N 1
ATOM 4689 C CA . LYS B 1 321 ? 34.789 45.274 56.992 1.00 29.47 311 LYS B CA 1
ATOM 4690 C C . LYS B 1 321 ? 33.852 44.214 56.448 1.00 29.89 311 LYS B C 1
ATOM 4691 O O . LYS B 1 321 ? 34.109 43.658 55.396 1.00 31.98 311 LYS B O 1
ATOM 4697 N N . ILE B 1 322 ? 32.759 43.964 57.149 1.00 28.34 312 ILE B N 1
ATOM 4698 C CA . ILE B 1 322 ? 31.718 43.042 56.684 1.00 26.98 312 ILE B CA 1
ATOM 4699 C C . ILE B 1 322 ? 31.098 43.475 55.369 1.00 33.85 312 ILE B C 1
ATOM 4700 O O . ILE B 1 322 ? 30.789 42.631 54.531 1.00 35.24 312 ILE B O 1
ATOM 4705 N N . LEU B 1 323 ? 30.909 44.779 55.188 1.00 34.35 313 LEU B N 1
ATOM 4706 C CA . LEU B 1 323 ? 30.378 45.320 53.936 1.00 30.66 313 LEU B CA 1
ATOM 4707 C C . LEU B 1 323 ? 31.402 45.383 52.811 1.00 35.76 313 LEU B C 1
ATOM 4708 O O . LEU B 1 323 ? 31.012 45.475 51.652 1.00 33.83 313 LEU B O 1
ATOM 4713 N N . ASN B 1 324 ? 32.698 45.335 53.139 1.00 32.86 314 ASN B N 1
ATOM 4714 C CA . ASN B 1 324 ? 33.780 45.385 52.137 1.00 36.54 314 ASN B CA 1
ATOM 4715 C C . ASN B 1 324 ? 34.801 44.285 52.430 1.00 37.55 314 ASN B C 1
ATOM 4716 O O . ASN B 1 324 ? 35.948 44.559 52.741 1.00 35.34 314 ASN B O 1
ATOM 4721 N N . PRO B 1 325 ? 34.377 43.020 52.349 1.00 42.30 315 PRO B N 1
ATOM 4722 C CA . PRO B 1 325 ? 35.244 41.947 52.830 1.00 41.91 315 PRO B CA 1
ATOM 4723 C C . PRO B 1 325 ? 36.548 41.761 52.043 1.00 43.81 315 PRO B C 1
ATOM 4724 O O . PRO B 1 325 ? 37.443 41.038 52.514 1.00 36.21 315 PRO B O 1
ATOM 4728 N N . HIS B 1 326 ? 36.650 42.404 50.874 1.00 40.19 316 HIS B N 1
ATOM 4729 C CA . HIS B 1 326 ? 37.849 42.339 50.044 1.00 34.32 316 HIS B CA 1
ATOM 4730 C C . HIS B 1 326 ? 38.635 43.645 50.035 1.00 38.48 316 HIS B C 1
ATOM 4731 O O . HIS B 1 326 ? 39.590 43.794 49.282 1.00 44.13 316 HIS B O 1
ATOM 4738 N N . GLY B 1 327 ? 38.256 44.573 50.907 1.00 44.99 317 GLY B N 1
ATOM 4739 C CA . GLY B 1 327 ? 39.017 45.795 51.119 1.00 46.72 317 GLY B CA 1
ATOM 4740 C C . GLY B 1 327 ? 39.232 46.620 49.868 1.00 51.16 317 GLY B C 1
ATOM 4741 O O . GLY B 1 327 ? 40.261 47.276 49.728 1.00 55.96 317 GLY B O 1
ATOM 4742 N N . ILE B 1 328 ? 38.251 46.594 48.970 1.00 52.86 318 ILE B N 1
ATOM 4743 C CA . ILE B 1 328 ? 38.275 47.409 47.759 1.00 53.97 318 ILE B CA 1
ATOM 4744 C C . ILE B 1 328 ? 38.135 48.894 48.109 1.00 57.09 318 ILE B C 1
ATOM 4745 O O . ILE B 1 328 ? 37.195 49.279 48.810 1.00 56.74 318 ILE B O 1
ATOM 4750 N N . PRO B 1 329 ? 39.062 49.738 47.622 1.00 56.90 319 PRO B N 1
ATOM 4751 C CA . PRO B 1 329 ? 38.873 51.175 47.859 1.00 58.18 319 PRO B CA 1
ATOM 4752 C C . PRO B 1 329 ? 37.523 51.670 47.297 1.00 57.41 319 PRO B C 1
ATOM 4753 O O . PRO B 1 329 ? 37.070 51.198 46.241 1.00 53.73 319 PRO B O 1
ATOM 4757 N N . LEU B 1 330 ? 36.881 52.592 48.012 1.00 57.40 320 LEU B N 1
ATOM 4758 C CA . LEU B 1 330 ? 35.550 53.055 47.630 1.00 53.91 320 LEU B CA 1
ATOM 4759 C C . LEU B 1 330 ? 35.666 53.924 46.395 1.00 58.16 320 LEU B C 1
ATOM 4760 O O . LEU B 1 330 ? 36.384 54.926 46.392 1.00 54.41 320 LEU B O 1
ATOM 4765 N N . GLY B 1 331 ? 34.967 53.514 45.344 1.00 61.69 321 GLY B N 1
ATOM 4766 C CA . GLY B 1 331 ? 34.920 54.265 44.102 1.00 63.04 321 GLY B CA 1
ATOM 4767 C C . GLY B 1 331 ? 33.823 55.314 44.130 1.00 61.74 321 GLY B C 1
ATOM 4768 O O . GLY B 1 331 ? 33.301 55.649 45.202 1.00 58.92 321 GLY B O 1
ATOM 4769 N N . PRO B 1 332 ? 33.482 55.860 42.950 1.00 59.91 322 PRO B N 1
ATOM 4770 C CA . PRO B 1 332 ? 32.331 56.747 42.821 1.00 57.72 322 PRO B CA 1
ATOM 4771 C C . PRO B 1 332 ? 31.022 55.974 42.970 1.00 51.95 322 PRO B C 1
ATOM 4772 O O . PRO B 1 332 ? 30.956 54.793 42.614 1.00 49.86 322 PRO B O 1
ATOM 4776 N N . LEU B 1 333 ? 29.996 56.635 43.499 1.00 46.52 323 LEU B N 1
ATOM 4777 C CA . LEU B 1 333 ? 28.696 55.996 43.669 1.00 38.88 323 LEU B CA 1
ATOM 4778 C C . LEU B 1 333 ? 28.032 55.848 42.311 1.00 38.35 323 LEU B C 1
ATOM 4779 O O . LEU B 1 333 ? 27.824 56.825 41.604 1.00 41.96 323 LEU B O 1
ATOM 4784 N N . ASP B 1 334 ? 27.707 54.614 41.959 1.00 39.97 324 ASP B N 1
ATOM 4785 C CA . ASP B 1 334 ? 27.183 54.282 40.657 1.00 42.44 324 ASP B CA 1
ATOM 4786 C C . ASP B 1 334 ? 25.670 54.276 40.759 1.00 40.41 324 ASP B C 1
ATOM 4787 O O . ASP B 1 334 ? 25.089 53.410 41.413 1.00 39.92 324 ASP B O 1
ATOM 4792 N N . PHE B 1 335 ? 25.033 55.271 40.144 1.00 39.70 325 PHE B N 1
ATOM 4793 C CA . PHE B 1 335 ? 23.578 55.338 40.101 1.00 42.16 325 PHE B CA 1
ATOM 4794 C C . PHE B 1 335 ? 23.098 55.132 38.673 1.00 43.35 325 PHE B C 1
ATOM 4795 O O . PHE B 1 335 ? 22.003 55.548 38.328 1.00 43.59 325 PHE B O 1
ATOM 4803 N N . SER B 1 336 ? 23.916 54.482 37.842 1.00 44.76 326 SER B N 1
ATOM 4804 C CA . SER B 1 336 ? 23.557 54.263 36.436 1.00 51.81 326 SER B CA 1
ATOM 4805 C C . SER B 1 336 ? 22.328 53.358 36.383 1.00 52.38 326 SER B C 1
ATOM 4806 O O . SER B 1 336 ? 22.211 52.406 37.164 1.00 51.26 326 SER B O 1
ATOM 4809 N N . THR B 1 337 ? 21.407 53.695 35.484 1.00 55.57 327 THR B N 1
ATOM 4810 C CA . THR B 1 337 ? 20.206 52.906 35.265 1.00 55.59 327 THR B CA 1
ATOM 4811 C C . THR B 1 337 ? 20.294 52.309 33.865 1.00 52.14 327 THR B C 1
ATOM 4812 O O . THR B 1 337 ? 19.280 52.168 33.196 1.00 55.90 327 THR B O 1
ATOM 4814 N N . LYS B 1 338 ? 21.515 51.955 33.445 1.00 46.14 328 LYS B N 1
ATOM 4815 C CA . LYS B 1 338 ? 21.779 51.375 32.119 1.00 46.26 328 LYS B CA 1
ATOM 4816 C C . LYS B 1 338 ? 20.961 50.092 31.966 1.00 44.58 328 LYS B C 1
ATOM 4817 O O . LYS B 1 338 ? 21.119 49.137 32.743 1.00 48.32 328 LYS B O 1
ATOM 4820 N N . GLY B 1 339 ? 20.047 50.112 31.001 1.00 42.31 329 GLY B N 1
ATOM 4821 C CA . GLY B 1 339 ? 19.224 48.962 30.688 1.00 39.10 329 GLY B CA 1
ATOM 4822 C C . GLY B 1 339 ? 17.810 48.951 31.259 1.00 37.85 329 GLY B C 1
ATOM 4823 O O . GLY B 1 339 ? 16.990 48.163 30.816 1.00 26.13 329 GLY B O 1
ATOM 4824 N N . GLN B 1 340 ? 17.511 49.827 32.223 1.00 43.34 330 GLN B N 1
ATOM 4825 C CA . GLN B 1 340 ? 16.224 49.790 32.952 1.00 47.29 330 GLN B CA 1
ATOM 4826 C C . GLN B 1 340 ? 15.056 50.422 32.186 1.00 46.55 330 GLN B C 1
ATOM 4827 O O . GLN B 1 340 ? 15.196 50.854 31.042 1.00 47.23 330 GLN B O 1
#

GO terms:
  GO:0005515 protein binding (F, IPI)
  GO:0005783 endoplasmic reticulum (C, IDA)
  GO:0032991 protein-containing complex (C, IDA)
  GO:0019901 protein kinase binding (F, IDA)
  GO:0019904 protein domain specific binding (F, IDA)
  GO:0004674 protein serine/threonine kinase activity (F, IDA)
  GO:0031966 mitochondrial membrane (C, IDA)
  GO:0005634 nucleus (C, IDA)
  GO:0005737 cytoplasm (C, IDA)
  GO:0005789 endoplasmic reticulum membrane (C, IDA)
  GO:0046777 protein autophosphorylation (P, IDA)
  GO:0031966 mitochondrial membrane (C, EXP)
  GO:0005789 endoplasmic reticulum membrane (C, EXP)
  GO:0106310 protein serine kinase activity (F, EXP)
  GO:0034599 cellular response to oxidative stress (P, IMP)
  GO:0043408 regulation of MAPK cascade (P, IMP)
  GO:2000659 regulation of interleukin-1-mediated signaling pathway (P, IMP)
  GO:0004674 protein serine/threonine kinase activity (F, TAS)
  GO:0006468 protein phosphorylation (P, TAS)

Nearest PDB structures (foldseek):
  2v62-assembly1_A  TM=1.003E+00  e=5.723E-65  Homo sapiens
  2v62-assembly2_B  TM=9.955E-01  e=2.798E-63  Homo sapiens
  8q1z-assembly1_A  TM=9.939E-01  e=5.242E-59  Homo sapiens
  9fet-assembly1_A  TM=9.914E-01  e=8.164E-58  Homo sapiens
  5uu1-assembly1_A  TM=9.830E-01  e=1.290E-57  Homo sapiens

Secondary structure (DSSP, 8-state):
--TT-EEE-TTS-EEEEEEE--EEEEEESSS-GGG--EEEEEEE---HHHHHHHHHHHH--HHHHHHHHHHHT-S----PPEEEEEEEESSS-EEEEEEEE-EEEEHHHH-BGGGB--HHHHHHHHHHHHHHHHHHHHTTEE-S--SGGGEEEESSSTTSEEE---TT-EESSGGG-PPPP---GGG-S-S-TTT--HHHHHTPPP-HHHHHHHHHHHHHHHHHSS-TTGGGTT-HHHHHHHHHHHHHTTTHHHHHHS-TTS--HHHHHHHHHHHT--TTPPP-HHHHHHHH-TT-PPP-------TT-/--TT-EEE-TTS-EEEEEEE--EEEEEEESSS-GGG--EEEEE-S---HHHHHHHHHHHH--HHHHHHHHHHTT-S----PPEEEEEEEESSS-EEEEEEEE-EEEETTTT-BGGGB--HHHHHHHHHHHHHHHHHHHHTTEE-S--SGGGEEEESSSTTSEEE---TT-EESSGGG-PPPP---GGGTT-S-TTT--HHHHHTPPP-HHHHHHHHHHHHHHHHHSS-TTGGGTT-HHHHHHHHHHHHHTTTHHHHTTS-TTS--HHHHHHHHHHHT--TTPPP-HHHHHHHH-TT-PPP-------TT-

CATH classification: 3.30.200.20 (+1 more: 1.10.510.10)

Organism: Homo sapiens (NCBI:txid9606)

B-factor: mean 34.45, std 10.86, range [5.83, 86.15]

Foldseek 3Di:
DDFQDWDAFPVGWIWTFHDVCVKTFIDGPPDDPVPGFKIKDKDFPPALVVLVVVLQVQAQAPVVLVVCCVVVVHPHAQAWHWDGKDWDDDDPTIMIMTMTTDFAAFQQVLAADLLAADLLLLLVVLLSVLRNLVRSQVSQKDQQEDARRQWTAGDVHSQDIHGHRSSVMDRQAVVNNGDDWDFDCVQAQDYQLQQFFLCRRRNTGDHSLRRLSSSLSRSLCRQQSADPCRVPSVPSVSSSVSSVVCLVPAPCSSQVSGDPNHGCQLSRVSSPQSVPDDRHDDRPSVVNSCSSVVPPDPRDGNDSDNVPD/DDFQDWDAFPVGWIWTFADWPCGKTFIDGPPDDPVPGFKIKNKDFPDALVVLVVVLQVQAQDPVVLVVCCVVVVHPHAQAWHWDGWDWDDDDPTIMIMTMITDFAAFQQVLAADLLAADLLLLLVVLLSVLRNLVRSQVSQKDQQEDARRQWTAGDVHSQDIHGHRSSVMDRQQVVNNGDDWDFDCVQAQDYQLQQFFLCNNRNTGDHSLRRLRSSLSRSLCRQQSADPCRVPRVPSVSSSVSSVVLLVPAPCSSQVSGDPNHGCQLSRVSSPQSVVDDRHDDRPSVVNSCSSVVPPDPRDGNDSDNVPD